Protein AF-0000000069123837 (afdb_homodimer)

Foldseek 3Di:
DDDPPPPPPPPPPPVVPVVVVVVVVCVVLPADALVCQLPDPDPCSLCQQQVDDLQLLLLVCVLLPAHSDPVDDGDDDPWDFPDDDPLLVPDGPRSLVSLLSNCQQVVDDLCVSCVRRVHDSVVSVRSNVRVLVSLLVSLVPFQQQAFQVLLLVPADPLCCVVASQAFKEKDKDKFFADQDDPVLCPPPVCVQANPARIWMKMWIDTLQQATRDIFFIHHPVDFLQVCCVPRCVLVVLLVCCVVNSHHQAGEYEYEPRNPCQVSQVVSRYGYQYQDDDDPDDDPPPVSVVSNVSSVVSNVSNVVSVVQLCSRVCRHPHHYSVCPVCVRSSSVSSSSVSNSSCCVVVVRPRSCVVVSVD/DDDPPPPPVPPVVPVVVVVVVVVVVCVVLPADALVCQLPDPPPCSLCQQQVDDLQLLLLVCVLLPAHSDPVDDGDDDPWDFPDDDPLLVPDGPRSLVSLLSNCQQVVDDLCVSCVRRVHDSVVSVRSNVRVLVSLLVSLVVFQQQAFQVLLLVPADPLCCVVASQAFKEKDKDKFFADQDDPVLCPPPVCVQANPARIWMKMWIATLQQATRDIFFIHHPVDFLQVCCVPRCVLVVLLVCCVVNSHHQAGEYEYEPRNPCQVSQVVSRYGYQYQDDDDPDDDPPPVSVVSNVSSVVSNVSNVVSVVQLCSRVCRHPHHYSVCPVCVRSSSVSSSSVSNSSCCVVPVRPRSCVVVSVD

InterPro domains:
  IPR027805 Transposase, Helix-turn-helix domain [PF13613] (91-139)
  IPR027806 Harbinger transposase-derived nuclease domain [PF13359] (170-337)

Structure (mmCIF, N/CA/C/O backbone):
data_AF-0000000069123837-model_v1
#
loop_
_entity.id
_entity.type
_entity.pdbx_description
1 polymer 'DDE Tnp4 domain-containing protein'
#
loop_
_atom_site.group_PDB
_atom_site.id
_atom_site.type_symbol
_atom_site.label_atom_id
_atom_site.label_alt_id
_atom_site.label_comp_id
_atom_site.label_asym_id
_atom_site.label_entity_id
_atom_site.label_seq_id
_atom_site.pdbx_PDB_ins_code
_atom_site.Cartn_x
_atom_site.Cartn_y
_atom_site.Cartn_z
_atom_site.occupancy
_atom_site.B_iso_or_equiv
_atom_site.auth_seq_id
_atom_site.auth_comp_id
_atom_site.auth_asym_id
_atom_site.auth_atom_id
_atom_site.pdbx_PDB_model_num
ATOM 1 N N . MET A 1 1 ? -80.188 -17.828 -0.214 1 23.55 1 MET A N 1
ATOM 2 C CA . MET A 1 1 ? -79 -18.625 -0.185 1 23.55 1 MET A CA 1
ATOM 3 C C . MET A 1 1 ? -77.75 -17.766 -0.479 1 23.55 1 MET A C 1
ATOM 5 O O . MET A 1 1 ? -77.312 -17.672 -1.628 1 23.55 1 MET A O 1
ATOM 9 N N . LEU A 1 2 ? -77.688 -16.516 0.062 1 27.38 2 LEU A N 1
ATOM 10 C CA . LEU A 1 2 ? -76.688 -15.453 -0.055 1 27.38 2 LEU A CA 1
ATOM 11 C C . LEU A 1 2 ? -75.312 -15.93 0.426 1 27.38 2 LEU A C 1
ATOM 13 O O . LEU A 1 2 ? -75.188 -16.531 1.5 1 27.38 2 LEU A O 1
ATOM 17 N N . PHE A 1 3 ? -74.25 -16.156 -0.523 1 24.88 3 PHE A N 1
ATOM 18 C CA . PHE A 1 3 ? -72.875 -16.609 -0.646 1 24.88 3 PHE A CA 1
ATOM 19 C C . PHE A 1 3 ? -72 -15.812 0.268 1 24.88 3 PHE A C 1
ATOM 21 O O . PHE A 1 3 ? -71.938 -14.586 0.169 1 24.88 3 PHE A O 1
ATOM 28 N N . GLY A 1 4 ? -71.75 -16.188 1.544 1 26.72 4 GLY A N 1
ATOM 29 C CA . GLY A 1 4 ? -70.812 -15.805 2.59 1 26.72 4 GLY A CA 1
ATOM 30 C C . GLY A 1 4 ? -69.375 -15.836 2.137 1 26.72 4 GLY A C 1
ATOM 31 O O . GLY A 1 4 ? -68.75 -16.906 2.104 1 26.72 4 GLY A O 1
ATOM 32 N N . GLN A 1 5 ? -68.875 -15.047 1.113 1 27.7 5 GLN A N 1
ATOM 33 C CA . GLN A 1 5 ? -67.438 -14.977 0.695 1 27.7 5 GLN A CA 1
ATOM 34 C C . GLN A 1 5 ? -66.562 -14.57 1.855 1 27.7 5 GLN A C 1
ATOM 36 O O . GLN A 1 5 ? -66.625 -13.445 2.346 1 27.7 5 GLN A O 1
ATOM 41 N N . THR A 1 6 ? -66.25 -15.469 2.824 1 31.12 6 THR A N 1
ATOM 42 C CA . THR A 1 6 ? -65.25 -15.359 3.904 1 31.12 6 THR A CA 1
ATOM 43 C C . THR A 1 6 ? -63.906 -14.945 3.359 1 31.12 6 THR A C 1
ATOM 45 O O . THR A 1 6 ? -63.406 -15.531 2.393 1 31.12 6 THR A O 1
ATOM 48 N N . LEU A 1 7 ? -63.406 -13.695 3.592 1 30.42 7 LEU A N 1
ATOM 49 C CA . LEU A 1 7 ? -62.125 -13.023 3.361 1 30.42 7 LEU A CA 1
ATOM 50 C C . LEU A 1 7 ? -60.969 -13.852 3.898 1 30.42 7 LEU A C 1
ATOM 52 O O . LEU A 1 7 ? -60.781 -13.953 5.113 1 30.42 7 LEU A O 1
ATOM 56 N N . HIS A 1 8 ? -60.531 -15.031 3.275 1 31.62 8 HIS A N 1
ATOM 57 C CA . HIS A 1 8 ? -59.375 -15.875 3.482 1 31.62 8 HIS A CA 1
ATOM 58 C C . HIS A 1 8 ? -58.094 -15.094 3.285 1 31.62 8 HIS A C 1
ATOM 60 O O . HIS A 1 8 ? -57 -15.656 3.367 1 31.62 8 HIS A O 1
ATOM 66 N N . GLY A 1 9 ? -58.062 -13.758 2.977 1 33.44 9 GLY A N 1
ATOM 67 C CA . GLY A 1 9 ? -56.812 -13.125 2.596 1 33.44 9 GLY A CA 1
ATOM 68 C C . GLY A 1 9 ? -55.875 -12.906 3.77 1 33.44 9 GLY A C 1
ATOM 69 O O . GLY A 1 9 ? -54.812 -12.297 3.619 1 33.44 9 GLY A O 1
ATOM 70 N N . THR A 1 10 ? -56.156 -13.172 5.062 1 36.53 10 THR A N 1
ATOM 71 C CA . THR A 1 10 ? -55.375 -12.695 6.199 1 36.53 10 THR A CA 1
ATOM 72 C C . THR A 1 10 ? -54.156 -13.602 6.438 1 36.53 10 THR A C 1
ATOM 74 O O . THR A 1 10 ? -53.312 -13.312 7.293 1 36.53 10 THR A O 1
ATOM 77 N N . THR A 1 11 ? -54.062 -14.828 5.93 1 37.59 11 THR A N 1
ATOM 78 C CA . THR A 1 11 ? -53.031 -15.742 6.395 1 37.59 11 THR A CA 1
ATOM 79 C C . THR A 1 11 ? -51.688 -15.383 5.781 1 37.59 11 THR A C 1
ATOM 81 O O . THR A 1 11 ? -50.625 -15.766 6.305 1 37.59 11 THR A O 1
ATOM 84 N N . SER A 1 12 ? -51.656 -14.703 4.703 1 37.84 12 SER A N 1
ATOM 85 C CA . SER A 1 12 ? -50.375 -14.57 4.02 1 37.84 12 SER A CA 1
ATOM 86 C C . SER A 1 12 ? -49.469 -13.57 4.727 1 37.84 12 SER A C 1
ATOM 88 O O . SER A 1 12 ? -48.281 -13.484 4.426 1 37.84 12 SER A O 1
ATOM 90 N N . CYS A 1 13 ? -49.938 -12.688 5.617 1 41.69 13 CYS A N 1
ATOM 91 C CA . CYS A 1 13 ? -49.094 -11.617 6.172 1 41.69 13 CYS A CA 1
ATOM 92 C C . CYS A 1 13 ? -48.25 -12.133 7.324 1 41.69 13 CYS A C 1
ATOM 94 O O . CYS A 1 13 ? -47.25 -11.492 7.695 1 41.69 13 CYS A O 1
ATOM 96 N N . PHE A 1 14 ? -48.594 -13.211 7.957 1 46.91 14 PHE A N 1
ATOM 97 C CA . PHE A 1 14 ? -47.906 -13.648 9.164 1 46.91 14 PHE A CA 1
ATOM 98 C C . PHE A 1 14 ? -46.531 -14.219 8.828 1 46.91 14 PHE A C 1
ATOM 100 O O . PHE A 1 14 ? -45.594 -14.039 9.586 1 46.91 14 PHE A O 1
ATOM 107 N N . CYS A 1 15 ? -46.344 -15.008 7.773 1 46.75 15 CYS A N 1
ATOM 108 C CA . CYS A 1 15 ? -45.094 -15.688 7.453 1 46.75 15 CYS A CA 1
ATOM 109 C C . CYS A 1 15 ? -44.062 -14.695 6.977 1 46.75 15 CYS A C 1
ATOM 111 O O . CYS A 1 15 ? -42.875 -15.008 6.957 1 46.75 15 CYS A O 1
ATOM 113 N N . SER A 1 16 ? -44.406 -13.461 6.754 1 57.62 16 SER A N 1
ATOM 114 C CA . SER A 1 16 ? -43.469 -12.586 6.055 1 57.62 16 SER A CA 1
ATOM 115 C C . SER A 1 16 ? -42.625 -11.789 7.035 1 57.62 16 SER A C 1
ATOM 117 O O . SER A 1 16 ? -41.438 -11.523 6.773 1 57.62 16 SER A O 1
ATOM 119 N N . VAL A 1 17 ? -43.062 -11.656 8.219 1 59.84 17 VAL A N 1
ATOM 120 C CA . VAL A 1 17 ? -42.312 -10.781 9.125 1 59.84 17 VAL A CA 1
ATOM 121 C C . VAL A 1 17 ? -41.125 -11.547 9.703 1 59.84 17 VAL A C 1
ATOM 123 O O . VAL A 1 17 ? -40 -11.031 9.719 1 59.84 17 VAL A O 1
ATOM 126 N N . PRO A 1 18 ? -41.312 -12.766 10.188 1 57.97 18 PRO A N 1
ATOM 127 C CA . PRO A 1 18 ? -40.094 -13.461 10.633 1 57.97 18 PRO A CA 1
ATOM 128 C C . PRO A 1 18 ? -39.062 -13.648 9.523 1 57.97 18 PRO A C 1
ATOM 130 O O . PRO A 1 18 ? -37.875 -13.547 9.758 1 57.97 18 PRO A O 1
ATOM 133 N N . TRP A 1 19 ? -39.5 -13.906 8.398 1 57.41 19 TRP A N 1
ATOM 134 C CA . TRP A 1 19 ? -38.594 -14.039 7.266 1 57.41 19 TRP A CA 1
ATOM 135 C C . TRP A 1 19 ? -37.938 -12.703 6.945 1 57.41 19 TRP A C 1
ATOM 137 O O . TRP A 1 19 ? -36.719 -12.648 6.727 1 57.41 19 TRP A O 1
ATOM 147 N N . LEU A 1 20 ? -38.688 -11.664 6.973 1 59.97 20 LEU A N 1
ATOM 148 C CA . LEU A 1 20 ? -38.094 -10.359 6.723 1 59.97 20 LEU A CA 1
ATOM 149 C C . LEU A 1 20 ? -37.156 -9.953 7.863 1 59.97 20 LEU A C 1
ATOM 151 O O . LEU A 1 20 ? -36.125 -9.359 7.629 1 59.97 20 LEU A O 1
ATOM 155 N N . LYS A 1 21 ? -37.438 -10.211 9.031 1 59.38 21 LYS A N 1
ATOM 156 C CA . LYS A 1 21 ? -36.531 -9.953 10.156 1 59.38 21 LYS A CA 1
ATOM 157 C C . LYS A 1 21 ? -35.281 -10.828 10.078 1 59.38 21 LYS A C 1
ATOM 159 O O . LYS A 1 21 ? -34.188 -10.367 10.367 1 59.38 21 LYS A O 1
ATOM 164 N N . ALA A 1 22 ? -35.531 -12.07 9.734 1 56.47 22 ALA A N 1
ATOM 165 C CA . ALA A 1 22 ? -34.375 -12.922 9.461 1 56.47 22 ALA A CA 1
ATOM 166 C C . ALA A 1 22 ? -33.562 -12.383 8.297 1 56.47 22 ALA A C 1
ATOM 168 O O . ALA A 1 22 ? -32.312 -12.398 8.344 1 56.47 22 ALA A O 1
ATOM 169 N N . GLN A 1 23 ? -34.219 -11.891 7.32 1 56.59 23 GLN A N 1
ATOM 170 C CA . GLN A 1 23 ? -33.5 -11.273 6.203 1 56.59 23 GLN A CA 1
ATOM 171 C C . GLN A 1 23 ? -32.781 -10.008 6.645 1 56.59 23 GLN A C 1
ATOM 173 O O . GLN A 1 23 ? -31.641 -9.75 6.215 1 56.59 23 GLN A O 1
ATOM 178 N N . ILE A 1 24 ? -33.438 -9.211 7.438 1 55.91 24 ILE A N 1
ATOM 179 C CA . ILE A 1 24 ? -32.812 -8.008 7.984 1 55.91 24 ILE A CA 1
ATOM 180 C C . ILE A 1 24 ? -31.641 -8.398 8.875 1 55.91 24 ILE A C 1
ATOM 182 O O . ILE A 1 24 ? -30.578 -7.777 8.805 1 55.91 24 ILE A O 1
ATOM 186 N N . SER A 1 25 ? -31.812 -9.312 9.703 1 54.69 25 SER A N 1
ATOM 187 C CA . SER A 1 25 ? -30.719 -9.789 10.539 1 54.69 25 SER A CA 1
ATOM 188 C C . SER A 1 25 ? -29.578 -10.336 9.688 1 54.69 25 SER A C 1
ATOM 190 O O . SER A 1 25 ? -28.406 -10.117 10 1 54.69 25 SER A O 1
ATOM 192 N N . THR A 1 26 ? -29.984 -11.023 8.664 1 53.12 26 THR A N 1
ATOM 193 C CA . THR A 1 26 ? -29.016 -11.539 7.707 1 53.12 26 THR A CA 1
ATOM 194 C C . THR A 1 26 ? -28.344 -10.398 6.945 1 53.12 26 THR A C 1
ATOM 196 O O . THR A 1 26 ? -27.125 -10.438 6.711 1 53.12 26 THR A O 1
ATOM 199 N N . LEU A 1 27 ? -29.234 -9.516 6.559 1 54.12 27 LEU A N 1
ATOM 200 C CA . LEU A 1 27 ? -28.719 -8.398 5.781 1 54.12 27 LEU A CA 1
ATOM 201 C C . LEU A 1 27 ? -27.859 -7.484 6.656 1 54.12 27 LEU A C 1
ATOM 203 O O . LEU A 1 27 ? -26.906 -6.859 6.172 1 54.12 27 LEU A O 1
ATOM 207 N N . LYS A 1 28 ? -28.328 -7.258 7.855 1 53.28 28 LYS A N 1
ATOM 208 C CA . LYS A 1 28 ? -27.547 -6.469 8.797 1 53.28 28 LYS A CA 1
ATOM 209 C C . LYS A 1 28 ? -26.156 -7.066 8.984 1 53.28 28 LYS A C 1
ATOM 211 O O . LYS A 1 28 ? -25.188 -6.34 9.234 1 53.28 28 LYS A O 1
ATOM 216 N N . LYS A 1 29 ? -26.172 -8.43 8.906 1 55.31 29 LYS A N 1
ATOM 217 C CA . LYS A 1 29 ? -24.922 -9.172 9.086 1 55.31 29 LYS A CA 1
ATOM 218 C C . LYS A 1 29 ? -24.266 -9.484 7.738 1 55.31 29 LYS A C 1
ATOM 220 O O . LYS A 1 29 ? -23.609 -10.516 7.582 1 55.31 29 LYS A O 1
ATOM 225 N N . LYS A 1 30 ? -24.484 -8.711 6.746 1 61.75 30 LYS A N 1
ATOM 226 C CA . LYS A 1 30 ? -24.078 -9.07 5.391 1 61.75 30 LYS A CA 1
ATOM 227 C C . LYS A 1 30 ? -22.547 -9.086 5.262 1 61.75 30 LYS A C 1
ATOM 229 O O . LYS A 1 30 ? -21.891 -8.094 5.547 1 61.75 30 LYS A O 1
ATOM 234 N N . THR A 1 31 ? -22.094 -10.273 5.258 1 81.88 31 THR A N 1
ATOM 235 C CA . THR A 1 31 ? -20.688 -10.602 5.051 1 81.88 31 THR A CA 1
ATOM 236 C C . THR A 1 31 ? -20.344 -10.617 3.561 1 81.88 31 THR A C 1
ATOM 238 O O . THR A 1 31 ? -21.234 -10.797 2.721 1 81.88 31 THR A O 1
ATOM 241 N N . LEU A 1 32 ? -19.266 -10.227 3.26 1 91.62 32 LEU A N 1
ATOM 242 C CA . LEU A 1 32 ? -18.797 -10.18 1.881 1 91.62 32 LEU A CA 1
ATOM 243 C C . LEU A 1 32 ? -18.734 -11.578 1.278 1 91.62 32 LEU A C 1
ATOM 245 O O . LEU A 1 32 ? -18.266 -12.523 1.926 1 91.62 32 LEU A O 1
ATOM 249 N N . THR A 1 33 ? -19.344 -11.805 0.129 1 93.19 33 THR A N 1
ATOM 250 C CA . THR A 1 33 ? -19.344 -13.07 -0.602 1 93.19 33 THR A CA 1
ATOM 251 C C . THR A 1 33 ? -18.906 -12.852 -2.047 1 93.19 33 THR A C 1
ATOM 253 O O . THR A 1 33 ? -18.938 -11.734 -2.551 1 93.19 33 THR A O 1
ATOM 256 N N . PRO A 1 34 ? -18.391 -13.945 -2.674 1 95.25 34 PRO A N 1
ATOM 257 C CA . PRO A 1 34 ? -18.031 -13.812 -4.09 1 95.25 34 PRO A CA 1
ATOM 258 C C . PRO A 1 34 ? -19.219 -13.359 -4.949 1 95.25 34 PRO A C 1
ATOM 260 O O . PRO A 1 34 ? -19.031 -12.586 -5.895 1 95.25 34 PRO A O 1
ATOM 263 N N . GLU A 1 35 ? -20.391 -13.789 -4.629 1 92.06 35 GLU A N 1
ATOM 264 C CA . GLU A 1 35 ? -21.594 -13.453 -5.387 1 92.06 35 GLU A CA 1
ATOM 265 C C . GLU A 1 35 ? -21.922 -11.969 -5.27 1 92.06 35 GLU A C 1
ATOM 267 O O . GLU A 1 35 ? -22.359 -11.344 -6.238 1 92.06 35 GLU A O 1
ATOM 272 N N . LEU A 1 36 ? -21.719 -11.445 -4.074 1 91.12 36 LEU A N 1
ATOM 273 C CA . LEU A 1 36 ? -21.938 -10.023 -3.863 1 91.12 36 LEU A CA 1
ATOM 274 C C . LEU A 1 36 ? -21 -9.188 -4.723 1 91.12 36 LEU A C 1
ATOM 276 O O . LEU A 1 36 ? -21.422 -8.188 -5.309 1 91.12 36 LEU A O 1
ATOM 280 N N . LEU A 1 37 ? -19.703 -9.547 -4.797 1 93.62 37 LEU A N 1
ATOM 281 C CA . LEU A 1 37 ? -18.734 -8.836 -5.609 1 93.62 37 LEU A CA 1
ATOM 282 C C . LEU A 1 37 ? -19.062 -8.969 -7.094 1 93.62 37 LEU A C 1
ATOM 284 O O . LEU A 1 37 ? -18.906 -8.016 -7.855 1 93.62 37 LEU A O 1
ATOM 288 N N . GLU A 1 38 ? -19.484 -10.188 -7.438 1 92.25 38 GLU A N 1
ATOM 289 C CA . GLU A 1 38 ? -19.797 -10.453 -8.836 1 92.25 38 GLU A CA 1
ATOM 290 C C . GLU A 1 38 ? -21.016 -9.648 -9.289 1 92.25 38 GLU A C 1
ATOM 292 O O . GLU A 1 38 ? -21.062 -9.172 -10.422 1 92.25 38 GLU A O 1
ATOM 297 N N . SER A 1 39 ? -21.984 -9.391 -8.43 1 89.56 39 SER A N 1
ATOM 298 C CA . SER A 1 39 ? -23.219 -8.703 -8.773 1 89.56 39 SER A CA 1
ATOM 299 C C . SER A 1 39 ? -23.078 -7.195 -8.562 1 89.56 39 SER A C 1
ATOM 301 O O . SER A 1 39 ? -24.062 -6.453 -8.711 1 89.56 39 SER A O 1
ATOM 303 N N . SER A 1 40 ? -21.906 -6.816 -8.195 1 87.44 40 SER A N 1
ATOM 304 C CA . SER A 1 40 ? -21.672 -5.402 -7.941 1 87.44 40 SER A CA 1
ATOM 305 C C . SER A 1 40 ? -21.859 -4.57 -9.203 1 87.44 40 SER A C 1
ATOM 307 O O . SER A 1 40 ? -21.656 -5.066 -10.32 1 87.44 40 SER A O 1
ATOM 309 N N . GLU A 1 41 ? -22.25 -3.277 -9.016 1 86.38 41 GLU A N 1
ATOM 310 C CA . GLU A 1 41 ? -22.375 -2.355 -10.141 1 86.38 41 GLU A CA 1
ATOM 311 C C . GLU A 1 41 ? -21.016 -1.896 -10.641 1 86.38 41 GLU A C 1
ATOM 313 O O . GLU A 1 41 ? -20.891 -1.365 -11.742 1 86.38 41 GLU A O 1
ATOM 318 N N . ILE A 1 42 ? -20.047 -2.066 -9.812 1 90.81 42 ILE A N 1
ATOM 319 C CA . ILE A 1 42 ? -18.672 -1.751 -10.227 1 90.81 42 ILE A CA 1
ATOM 320 C C . ILE A 1 42 ? -18.141 -2.867 -11.109 1 90.81 42 ILE A C 1
ATOM 322 O O . ILE A 1 42 ? -18.062 -4.023 -10.688 1 90.81 42 ILE A O 1
ATOM 326 N N . PRO A 1 43 ? -17.719 -2.461 -12.297 1 91 43 PRO A N 1
ATOM 327 C CA . PRO A 1 43 ? -17.281 -3.488 -13.25 1 91 43 PRO A CA 1
ATOM 328 C C . PRO A 1 43 ? -16.078 -4.277 -12.75 1 91 43 PRO A C 1
ATOM 330 O O . PRO A 1 43 ? -15.125 -3.691 -12.234 1 91 43 PRO A O 1
ATOM 333 N N . LYS A 1 44 ? -16.125 -5.652 -12.891 1 94.06 44 LYS A N 1
ATOM 334 C CA . LYS A 1 44 ? -15.016 -6.574 -12.641 1 94.06 44 LYS A CA 1
ATOM 335 C C . LYS A 1 44 ? -14.508 -6.441 -11.203 1 94.06 44 LYS A C 1
ATOM 337 O O . LYS A 1 44 ? -13.305 -6.477 -10.961 1 94.06 44 LYS A O 1
ATOM 342 N N . MET A 1 45 ? -15.43 -6.246 -10.305 1 94.81 45 MET A N 1
ATOM 343 C CA . MET A 1 45 ? -15.062 -6.039 -8.906 1 94.81 45 MET A CA 1
ATOM 344 C C . MET A 1 45 ? -14.43 -7.297 -8.32 1 94.81 45 MET A C 1
ATOM 346 O O . MET A 1 45 ? -13.461 -7.215 -7.566 1 94.81 45 MET A O 1
ATOM 350 N N . LEU A 1 46 ? -15.016 -8.461 -8.672 1 95.75 46 LEU A N 1
ATOM 351 C CA . LEU A 1 46 ? -14.438 -9.703 -8.172 1 95.75 46 LEU A CA 1
ATOM 352 C C . LEU A 1 46 ? -13.031 -9.906 -8.719 1 95.75 46 LEU A C 1
ATOM 354 O O . LEU A 1 46 ? -12.125 -10.289 -7.973 1 95.75 46 LEU A O 1
ATOM 358 N N . GLU A 1 47 ? -12.867 -9.648 -9.961 1 95.25 47 GLU A N 1
ATOM 359 C CA . GLU A 1 47 ? -11.555 -9.789 -10.586 1 95.25 47 GLU A CA 1
ATOM 360 C C . GLU A 1 47 ? -10.547 -8.805 -10 1 95.25 47 GLU A C 1
ATOM 362 O O . GLU A 1 47 ? -9.383 -9.148 -9.789 1 95.25 47 GLU A O 1
ATOM 367 N N . TYR A 1 48 ? -11.039 -7.684 -9.781 1 94.5 48 TYR A N 1
ATOM 368 C CA . TYR A 1 48 ? -10.188 -6.684 -9.141 1 94.5 48 TYR A CA 1
ATOM 369 C C . TYR A 1 48 ? -9.734 -7.156 -7.766 1 94.5 48 TYR A C 1
ATOM 371 O O . TYR A 1 48 ? -8.562 -7.004 -7.402 1 94.5 48 TYR A O 1
ATOM 379 N N . SER A 1 49 ? -10.609 -7.727 -7.031 1 96.19 49 SER A N 1
ATOM 380 C CA . SER A 1 49 ? -10.375 -8.062 -5.629 1 96.19 49 SER A CA 1
ATOM 381 C C . SER A 1 49 ? -9.523 -9.32 -5.496 1 96.19 49 SER A C 1
ATOM 383 O O . SER A 1 49 ? -8.812 -9.5 -4.504 1 96.19 49 SER A O 1
ATOM 385 N N . THR A 1 50 ? -9.594 -10.203 -6.484 1 96.31 50 THR A N 1
ATOM 386 C CA . THR A 1 50 ? -8.992 -11.516 -6.301 1 96.31 50 THR A CA 1
ATOM 387 C C . THR A 1 50 ? -8.016 -11.82 -7.434 1 96.31 50 THR A C 1
ATOM 389 O O . THR A 1 50 ? -7.172 -12.719 -7.309 1 96.31 50 THR A O 1
ATOM 392 N N . GLY A 1 51 ? -8.195 -11.211 -8.539 1 93.69 51 GLY A N 1
ATOM 393 C CA . GLY A 1 51 ? -7.449 -11.555 -9.734 1 93.69 51 GLY A CA 1
ATOM 394 C C . GLY A 1 51 ? -8.156 -12.586 -10.602 1 93.69 51 GLY A C 1
ATOM 395 O O . GLY A 1 51 ? -7.715 -12.875 -11.719 1 93.69 51 GLY A O 1
ATOM 396 N N . PHE A 1 52 ? -9.297 -13.094 -10.141 1 94.69 52 PHE A N 1
ATOM 397 C CA . PHE A 1 52 ? -10.008 -14.148 -10.844 1 94.69 52 PHE A CA 1
ATOM 398 C C . PHE A 1 52 ? -11.398 -13.688 -11.258 1 94.69 52 PHE A C 1
ATOM 400 O O . PHE A 1 52 ? -12.07 -12.977 -10.508 1 94.69 52 PHE A O 1
ATOM 407 N N . THR A 1 53 ? -11.773 -14.094 -12.445 1 93.44 53 THR A N 1
ATOM 408 C CA . THR A 1 53 ? -13.18 -13.953 -12.797 1 93.44 53 THR A CA 1
ATOM 409 C C . THR A 1 53 ? -14.055 -14.883 -11.969 1 93.44 53 THR A C 1
ATOM 411 O O . THR A 1 53 ? -13.539 -15.766 -11.266 1 93.44 53 THR A O 1
ATOM 414 N N . TYR A 1 54 ? -15.344 -14.664 -12.047 1 94.38 54 TYR A N 1
ATOM 415 C CA . TYR A 1 54 ? -16.266 -15.484 -11.266 1 94.38 54 TYR A CA 1
ATOM 416 C C . TYR A 1 54 ? -16.156 -16.953 -11.664 1 94.38 54 TYR A C 1
ATOM 418 O O . TYR A 1 54 ? -16.094 -17.828 -10.797 1 94.38 54 TYR A O 1
ATOM 426 N N . ASP A 1 55 ? -16.078 -17.172 -12.938 1 91 55 ASP A N 1
ATOM 427 C CA . ASP A 1 55 ? -15.961 -18.531 -13.438 1 91 55 ASP A CA 1
ATOM 428 C C . ASP A 1 55 ? -14.656 -19.172 -12.969 1 91 55 ASP A C 1
ATOM 430 O O . ASP A 1 55 ? -14.641 -20.328 -12.531 1 91 55 ASP A O 1
ATOM 434 N N . ARG A 1 56 ? -13.625 -18.469 -13.023 1 91.06 56 ARG A N 1
ATOM 435 C CA . ARG A 1 56 ? -12.328 -18.984 -12.602 1 91.06 56 ARG A CA 1
ATOM 436 C C . ARG A 1 56 ? -12.289 -19.188 -11.094 1 91.06 56 ARG A C 1
ATOM 438 O O . ARG A 1 56 ? -11.617 -20.109 -10.609 1 91.06 56 ARG A O 1
ATOM 445 N N . PHE A 1 57 ? -12.938 -18.359 -10.43 1 95.69 57 PHE A N 1
ATOM 446 C CA . PHE A 1 57 ? -13.07 -18.547 -8.984 1 95.69 57 PHE A CA 1
ATOM 447 C C . PHE A 1 57 ? -13.75 -19.859 -8.664 1 95.69 57 PHE A C 1
ATOM 449 O O . PHE A 1 57 ? -13.312 -20.594 -7.781 1 95.69 57 PHE A O 1
ATOM 456 N N . ASN A 1 58 ? -14.75 -20.125 -9.359 1 93.62 58 ASN A N 1
ATOM 457 C CA . ASN A 1 58 ? -15.477 -21.375 -9.148 1 93.62 58 ASN A CA 1
ATOM 458 C C . ASN A 1 58 ? -14.617 -22.578 -9.5 1 93.62 58 ASN A C 1
ATOM 460 O O . ASN A 1 58 ? -14.695 -23.625 -8.844 1 93.62 58 ASN A O 1
ATOM 464 N N . GLN A 1 59 ? -13.828 -22.438 -10.492 1 90.5 59 GLN A N 1
ATOM 465 C CA . GLN A 1 59 ? -12.898 -23.5 -10.852 1 90.5 59 GLN A CA 1
ATOM 466 C C . GLN A 1 59 ? -11.867 -23.703 -9.742 1 90.5 59 GLN A C 1
ATOM 468 O O . GLN A 1 59 ? -11.492 -24.844 -9.445 1 90.5 59 GLN A O 1
ATOM 473 N N . LEU A 1 60 ? -11.453 -22.641 -9.211 1 93.19 60 LEU A N 1
ATOM 474 C CA . LEU A 1 60 ? -10.5 -22.719 -8.109 1 93.19 60 LEU A CA 1
ATOM 475 C C . LEU A 1 60 ? -11.117 -23.438 -6.918 1 93.19 60 LEU A C 1
ATOM 477 O O . LEU A 1 60 ? -10.438 -24.234 -6.25 1 93.19 60 LEU A O 1
ATOM 481 N N . CYS A 1 61 ? -12.375 -23.172 -6.656 1 94.12 61 CYS A N 1
ATOM 482 C CA . CYS A 1 61 ? -13.078 -23.891 -5.594 1 94.12 61 CYS A CA 1
ATOM 483 C C . CYS A 1 61 ? -13.039 -25.391 -5.82 1 94.12 61 CYS A C 1
ATOM 485 O O . CYS A 1 61 ? -12.805 -26.156 -4.887 1 94.12 61 CYS A O 1
ATOM 487 N N . THR A 1 62 ? -13.164 -25.75 -7.023 1 91.19 62 THR A N 1
ATOM 488 C CA . THR A 1 62 ? -13.133 -27.172 -7.367 1 91.19 62 THR A CA 1
ATOM 489 C C . THR A 1 62 ? -11.742 -27.75 -7.113 1 91.19 62 THR A C 1
ATOM 491 O O . THR A 1 62 ? -11.617 -28.844 -6.562 1 91.19 62 THR A O 1
ATOM 494 N N . ILE A 1 63 ? -10.789 -27 -7.453 1 88.62 63 ILE A N 1
ATOM 495 C CA . ILE A 1 63 ? -9.414 -27.438 -7.27 1 88.62 63 ILE A CA 1
ATOM 496 C C . ILE A 1 63 ? -9.133 -27.672 -5.781 1 88.62 63 ILE A C 1
ATOM 498 O O . ILE A 1 63 ? -8.453 -28.625 -5.41 1 88.62 63 ILE A O 1
ATOM 502 N N . PHE A 1 64 ? -9.703 -26.844 -4.996 1 93.25 64 PHE A N 1
ATOM 503 C CA . PHE A 1 64 ? -9.43 -26.922 -3.566 1 93.25 64 PHE A CA 1
ATOM 504 C C . PHE A 1 64 ? -10.43 -27.828 -2.871 1 93.25 64 PHE A C 1
ATOM 506 O O . PHE A 1 64 ? -10.414 -27.953 -1.645 1 93.25 64 PHE A O 1
ATOM 513 N N . GLY A 1 65 ? -11.281 -28.438 -3.59 1 91.56 65 GLY A N 1
ATOM 514 C CA . GLY A 1 65 ? -12.211 -29.406 -3.035 1 91.56 65 GLY A CA 1
ATOM 515 C C . GLY A 1 65 ? -13.305 -28.781 -2.189 1 91.56 65 GLY A C 1
ATOM 516 O O . GLY A 1 65 ? -13.711 -29.344 -1.173 1 91.56 65 GLY A O 1
ATOM 517 N N . ILE A 1 66 ? -13.703 -27.594 -2.471 1 94.06 66 ILE A N 1
ATOM 518 C CA . ILE A 1 66 ? -14.789 -26.906 -1.774 1 94.06 66 ILE A CA 1
ATOM 519 C C . ILE A 1 66 ? -15.93 -26.625 -2.75 1 94.06 66 ILE A C 1
ATOM 521 O O . ILE A 1 66 ? -15.766 -26.766 -3.965 1 94.06 66 ILE A O 1
ATOM 525 N N . PRO A 1 67 ? -17.062 -26.219 -2.277 1 92.62 67 PRO A N 1
ATOM 526 C CA . PRO A 1 67 ? -18.203 -26 -3.166 1 92.62 67 PRO A CA 1
ATOM 527 C C . PRO A 1 67 ? -17.953 -24.922 -4.219 1 92.62 67 PRO A C 1
ATOM 529 O O . PRO A 1 67 ? -17.453 -23.844 -3.891 1 92.62 67 PRO A O 1
ATOM 532 N N . ASN A 1 68 ? -18.281 -25.234 -5.488 1 92.19 68 ASN A N 1
ATOM 533 C CA . ASN A 1 68 ? -18.062 -24.297 -6.582 1 92.19 68 ASN A CA 1
ATOM 534 C C . ASN A 1 68 ? -19.312 -23.5 -6.898 1 92.19 68 ASN A C 1
ATOM 536 O O . ASN A 1 68 ? -19.359 -22.781 -7.898 1 92.19 68 ASN A O 1
ATOM 540 N N . ASP A 1 69 ? -20.297 -23.703 -6.062 1 89.25 69 ASP A N 1
ATOM 541 C CA . ASP A 1 69 ? -21.531 -22.953 -6.16 1 89.25 69 ASP A CA 1
ATOM 542 C C . ASP A 1 69 ? -22.047 -22.547 -4.777 1 89.25 69 ASP A C 1
ATOM 544 O O . ASP A 1 69 ? -21.859 -23.281 -3.805 1 89.25 69 ASP A O 1
ATOM 548 N N . PRO A 1 70 ? -22.719 -21.375 -4.695 1 85.69 70 PRO A N 1
ATOM 549 C CA . PRO A 1 70 ? -23.125 -20.875 -3.383 1 85.69 70 PRO A CA 1
ATOM 550 C C . PRO A 1 70 ? -24.25 -21.703 -2.766 1 85.69 70 PRO A C 1
ATOM 552 O O . PRO A 1 70 ? -24.469 -21.641 -1.554 1 85.69 70 PRO A O 1
ATOM 555 N N . HIS A 1 71 ? -24.875 -22.469 -3.494 1 84.62 71 HIS A N 1
ATOM 556 C CA . HIS A 1 71 ? -26.047 -23.188 -3.006 1 84.62 71 HIS A CA 1
ATOM 557 C C . HIS A 1 71 ? -25.672 -24.609 -2.576 1 84.62 71 HIS A C 1
ATOM 559 O O . HIS A 1 71 ? -26.5 -25.312 -1.974 1 84.62 71 HIS A O 1
ATOM 565 N N . THR A 1 72 ? -24.453 -24.984 -2.879 1 84.94 72 THR A N 1
ATOM 566 C CA . THR A 1 72 ? -24 -26.312 -2.492 1 84.94 72 THR A CA 1
ATOM 567 C C . THR A 1 72 ? -23.578 -26.328 -1.029 1 84.94 72 THR A C 1
ATOM 569 O O . THR A 1 72 ? -22.828 -25.453 -0.584 1 84.94 72 THR A O 1
ATOM 572 N N . THR A 1 73 ? -24.141 -27.312 -0.322 1 78.19 73 THR A N 1
ATOM 573 C CA . THR A 1 73 ? -23.812 -27.438 1.093 1 78.19 73 THR A CA 1
ATOM 574 C C . THR A 1 73 ? -22.391 -28 1.27 1 78.19 73 THR A C 1
ATOM 576 O O . THR A 1 73 ? -22 -28.922 0.562 1 78.19 73 THR A O 1
ATOM 579 N N . GLN A 1 74 ? -21.766 -27.344 2.182 1 79.75 74 GLN A N 1
ATOM 580 C CA . GLN A 1 74 ? -20.422 -27.797 2.504 1 79.75 74 GLN A CA 1
ATOM 581 C C . GLN A 1 74 ? -20.438 -29.078 3.332 1 79.75 74 GLN A C 1
ATOM 583 O O . GLN A 1 74 ? -21.031 -29.109 4.414 1 79.75 74 GLN A O 1
ATOM 588 N N . ILE A 1 75 ? -19.922 -30.141 2.799 1 74.75 75 ILE A N 1
ATOM 589 C CA . ILE A 1 75 ? -19.969 -31.438 3.494 1 74.75 75 ILE A CA 1
ATOM 590 C C . ILE A 1 75 ? -18.641 -31.688 4.18 1 74.75 75 ILE A C 1
ATOM 592 O O . ILE A 1 75 ? -18.594 -32.188 5.309 1 74.75 75 ILE A O 1
ATOM 596 N N . ASN A 1 76 ? -17.562 -31.406 3.582 1 81.31 76 ASN A N 1
ATOM 597 C CA . ASN A 1 76 ? -16.234 -31.688 4.098 1 81.31 76 ASN A CA 1
ATOM 598 C C . ASN A 1 76 ? -15.383 -30.422 4.199 1 81.31 76 ASN A C 1
ATOM 600 O O . ASN A 1 76 ? -15.484 -29.547 3.344 1 81.31 76 ASN A O 1
ATOM 604 N N . VAL A 1 77 ? -14.656 -30.328 5.375 1 84.69 77 VAL A N 1
ATOM 605 C CA . VAL A 1 77 ? -13.711 -29.234 5.555 1 84.69 77 VAL A CA 1
ATOM 606 C C . VAL A 1 77 ? -12.281 -29.766 5.449 1 84.69 77 VAL A C 1
ATOM 608 O O . VAL A 1 77 ? -11.773 -30.391 6.383 1 84.69 77 VAL A O 1
ATOM 611 N N . PRO A 1 78 ? -11.664 -29.484 4.391 1 87.25 78 PRO A N 1
ATOM 612 C CA . PRO A 1 78 ? -10.32 -30.047 4.176 1 87.25 78 PRO A CA 1
ATOM 613 C C . PRO A 1 78 ? -9.242 -29.297 4.949 1 87.25 78 PRO A C 1
ATOM 615 O O . PRO A 1 78 ? -8.117 -29.781 5.074 1 87.25 78 PRO A O 1
ATOM 618 N N . LEU A 1 79 ? -9.578 -28.188 5.504 1 89.56 79 LEU A N 1
ATOM 619 C CA . LEU A 1 79 ? -8.586 -27.359 6.172 1 89.56 79 LEU A CA 1
ATOM 620 C C . LEU A 1 79 ? -8.422 -27.766 7.633 1 89.56 79 LEU A C 1
ATOM 622 O O . LEU A 1 79 ? -9.367 -28.266 8.25 1 89.56 79 LEU A O 1
ATOM 626 N N . ASN A 1 80 ? -7.18 -27.641 8.062 1 84.81 80 ASN A N 1
ATOM 627 C CA . ASN A 1 80 ? -6.867 -27.766 9.484 1 84.81 80 ASN A CA 1
ATOM 628 C C . ASN A 1 80 ? -6.586 -26.406 10.117 1 84.81 80 ASN A C 1
ATOM 630 O O . ASN A 1 80 ? -5.625 -25.734 9.75 1 84.81 80 ASN A O 1
ATOM 634 N N . TYR A 1 81 ? -7.504 -26.062 11.039 1 86.56 81 TYR A N 1
ATOM 635 C CA . TYR A 1 81 ? -7.344 -24.766 11.688 1 86.56 81 TYR A CA 1
ATOM 636 C C . TYR A 1 81 ? -6.633 -24.906 13.023 1 86.56 81 TYR A C 1
ATOM 638 O O . TYR A 1 81 ? -6.867 -25.875 13.766 1 86.56 81 TYR A O 1
ATOM 646 N N . LYS A 1 82 ? -5.707 -24.031 13.32 1 79.06 82 LYS A N 1
ATOM 647 C CA . LYS A 1 82 ? -5.016 -24.031 14.602 1 79.06 82 LYS A CA 1
ATOM 648 C C . LYS A 1 82 ? -5.988 -23.797 15.75 1 79.06 82 LYS A C 1
ATOM 650 O O . LYS A 1 82 ? -5.832 -24.359 16.844 1 79.06 82 LYS A O 1
ATOM 655 N N . ARG A 1 83 ? -6.895 -22.891 15.5 1 77.31 83 ARG A N 1
ATOM 656 C CA . ARG A 1 83 ? -7.914 -22.562 16.484 1 77.31 83 ARG A CA 1
ATOM 657 C C . ARG A 1 83 ? -9.312 -22.797 15.922 1 77.31 83 ARG A C 1
ATOM 659 O O . ARG A 1 83 ? -9.617 -22.359 14.812 1 77.31 83 ARG A O 1
ATOM 666 N N . ASN A 1 84 ? -9.938 -23.656 16.688 1 70.5 84 ASN A N 1
ATOM 667 C CA . ASN A 1 84 ? -11.312 -23.891 16.25 1 70.5 84 ASN A CA 1
ATOM 668 C C . ASN A 1 84 ? -12.289 -22.953 16.953 1 70.5 84 ASN A C 1
ATOM 670 O O . ASN A 1 84 ? -12.586 -23.125 18.141 1 70.5 84 ASN A O 1
ATOM 674 N N . ASP A 1 85 ? -12.453 -21.828 16.328 1 77.75 85 ASP A N 1
ATOM 675 C CA . ASP A 1 85 ? -13.445 -20.875 16.844 1 77.75 85 ASP A CA 1
ATOM 676 C C . ASP A 1 85 ? -14.734 -20.938 16.031 1 77.75 85 ASP A C 1
ATOM 678 O O . ASP A 1 85 ? -14.742 -21.438 14.898 1 77.75 85 ASP A O 1
ATOM 682 N N . TRP A 1 86 ? -15.766 -20.625 16.688 1 83.19 86 TRP A N 1
ATOM 683 C CA . TRP A 1 86 ? -17.094 -20.719 16.094 1 83.19 86 TRP A CA 1
ATOM 684 C C . TRP A 1 86 ? -17.203 -19.875 14.836 1 83.19 86 TRP A C 1
ATOM 686 O O . TRP A 1 86 ? -17.938 -20.219 13.906 1 83.19 86 TRP A O 1
ATOM 696 N N . GLN A 1 87 ? -16.469 -18.828 14.734 1 86.75 87 GLN A N 1
ATOM 697 C CA . GLN A 1 87 ? -16.516 -17.969 13.547 1 86.75 87 GLN A CA 1
ATOM 698 C C . GLN A 1 87 ? -15.938 -18.688 12.336 1 86.75 87 GLN A C 1
ATOM 700 O O . GLN A 1 87 ? -16.438 -18.516 11.219 1 86.75 87 GLN A O 1
ATOM 705 N N . VAL A 1 88 ? -14.891 -19.453 12.594 1 87.25 88 VAL A N 1
ATOM 706 C CA . VAL A 1 88 ? -14.273 -20.219 11.508 1 87.25 88 VAL A CA 1
ATOM 707 C C . VAL A 1 88 ? -15.266 -21.25 10.969 1 87.25 88 VAL A C 1
ATOM 709 O O . VAL A 1 88 ? -15.414 -21.406 9.758 1 87.25 88 VAL A O 1
ATOM 712 N N . ALA A 1 89 ? -15.938 -21.844 11.867 1 84.12 89 ALA A N 1
ATOM 713 C CA . ALA A 1 89 ? -16.891 -22.891 11.5 1 84.12 89 ALA A CA 1
ATOM 714 C C . ALA A 1 89 ? -18.094 -22.312 10.773 1 84.12 89 ALA A C 1
ATOM 716 O O . ALA A 1 89 ? -18.672 -22.969 9.898 1 84.12 89 ALA A O 1
ATOM 717 N N . GLU A 1 90 ? -18.453 -21.125 11.062 1 86.5 90 GLU A N 1
ATOM 718 C CA . GLU A 1 90 ? -19.656 -20.516 10.523 1 86.5 90 GLU A CA 1
ATOM 719 C C . GLU A 1 90 ? -19.391 -19.875 9.164 1 86.5 90 GLU A C 1
ATOM 721 O O . GLU A 1 90 ? -20.297 -19.734 8.352 1 86.5 90 GLU A O 1
ATOM 726 N N . MET A 1 91 ? -18.234 -19.531 8.898 1 90 91 MET A N 1
ATOM 727 C CA . MET A 1 91 ? -17.906 -18.875 7.641 1 90 91 MET A CA 1
ATOM 728 C C . MET A 1 91 ? -17.797 -19.875 6.5 1 90 91 MET A C 1
ATOM 730 O O . MET A 1 91 ? -16.984 -20.812 6.559 1 90 91 MET A O 1
ATOM 734 N N . PRO A 1 92 ? -18.609 -19.719 5.496 1 91.38 92 PRO A N 1
ATOM 735 C CA . PRO A 1 92 ? -18.516 -20.641 4.363 1 91.38 92 PRO A CA 1
ATOM 736 C C . PRO A 1 92 ? -17.125 -20.688 3.752 1 91.38 92 PRO A C 1
ATOM 738 O O . PRO A 1 92 ? -16.438 -19.656 3.682 1 91.38 92 PRO A O 1
ATOM 741 N N . LEU A 1 93 ? -16.734 -21.844 3.262 1 94.5 93 LEU A N 1
ATOM 742 C CA . LEU A 1 93 ? -15.391 -22.047 2.736 1 94.5 93 LEU A CA 1
ATOM 743 C C . LEU A 1 93 ? -15.156 -21.172 1.513 1 94.5 93 LEU A C 1
ATOM 745 O O . LEU A 1 93 ? -14.039 -20.703 1.293 1 94.5 93 LEU A O 1
ATOM 749 N N . ARG A 1 94 ? -16.188 -20.922 0.708 1 95 94 ARG A N 1
ATOM 750 C CA . ARG A 1 94 ? -16.062 -20.047 -0.45 1 95 94 ARG A CA 1
ATOM 751 C C . ARG A 1 94 ? -15.695 -18.625 -0.025 1 95 94 ARG A C 1
ATOM 753 O O . ARG A 1 94 ? -14.891 -17.969 -0.684 1 95 94 ARG A O 1
ATOM 760 N N . SER A 1 95 ? -16.297 -18.203 1.101 1 95.25 95 SER A N 1
ATOM 761 C CA . SER A 1 95 ? -15.992 -16.875 1.637 1 95.25 95 SER A CA 1
ATOM 762 C C . SER A 1 95 ? -14.586 -16.828 2.221 1 95.25 95 SER A C 1
ATOM 764 O O . SER A 1 95 ? -13.914 -15.797 2.137 1 95.25 95 SER A O 1
ATOM 766 N N . GLN A 1 96 ? -14.18 -17.938 2.803 1 96.19 96 GLN A N 1
ATOM 767 C CA . GLN A 1 96 ? -12.82 -18 3.312 1 96.19 96 GLN A CA 1
ATOM 768 C C . GLN A 1 96 ? -11.805 -17.875 2.178 1 96.19 96 GLN A C 1
ATOM 770 O O . GLN A 1 96 ? -10.805 -17.156 2.301 1 96.19 96 GLN A O 1
ATOM 775 N N . LEU A 1 97 ? -12.078 -18.594 1.139 1 97.5 97 LEU A N 1
ATOM 776 C CA . LEU A 1 97 ? -11.203 -18.5 -0.026 1 97.5 97 LEU A CA 1
ATOM 777 C C . LEU A 1 97 ? -11.156 -17.078 -0.563 1 97.5 97 LEU A C 1
ATOM 779 O O . LEU A 1 97 ? -10.086 -16.562 -0.877 1 97.5 97 LEU A O 1
ATOM 783 N N . LEU A 1 98 ? -12.359 -16.453 -0.66 1 98 98 LEU A N 1
ATOM 784 C CA . LEU A 1 98 ? -12.438 -15.07 -1.097 1 98 98 LEU A CA 1
ATOM 785 C C . LEU A 1 98 ? -11.57 -14.172 -0.212 1 98 98 LEU A C 1
ATOM 787 O O . LEU A 1 98 ? -10.797 -13.359 -0.716 1 98 98 LEU A O 1
ATOM 791 N N . PHE A 1 99 ? -11.695 -14.398 1.024 1 97.88 99 PHE A N 1
ATOM 792 C CA . PHE A 1 99 ? -10.961 -13.641 2.029 1 97.88 99 PHE A CA 1
ATOM 793 C C . PHE A 1 99 ? -9.453 -13.734 1.78 1 97.88 99 PHE A C 1
ATOM 795 O O . PHE A 1 99 ? -8.766 -12.719 1.752 1 97.88 99 PHE A O 1
ATOM 802 N N . VAL A 1 100 ? -8.977 -14.867 1.577 1 98.25 100 VAL A N 1
ATOM 803 C CA . VAL A 1 100 ? -7.543 -15.117 1.416 1 98.25 100 VAL A CA 1
ATOM 804 C C . VAL A 1 100 ? -7.062 -14.523 0.093 1 98.25 100 VAL A C 1
ATOM 806 O O . VAL A 1 100 ? -6 -13.898 0.033 1 98.25 100 VAL A O 1
ATOM 809 N N . LEU A 1 101 ? -7.859 -14.711 -0.918 1 98.12 101 LEU A N 1
ATOM 810 C CA . LEU A 1 101 ? -7.477 -14.18 -2.223 1 98.12 101 LEU A CA 1
ATOM 811 C C . LEU A 1 101 ? -7.418 -12.656 -2.193 1 98.12 101 LEU A C 1
ATOM 813 O O . LEU A 1 101 ? -6.555 -12.047 -2.828 1 98.12 101 LEU A O 1
ATOM 817 N N . MET A 1 102 ? -8.344 -12.031 -1.487 1 97.62 102 MET A N 1
ATOM 818 C CA . MET A 1 102 ? -8.336 -10.578 -1.355 1 97.62 102 MET A CA 1
ATOM 819 C C . MET A 1 102 ? -7.086 -10.102 -0.629 1 97.62 102 MET A C 1
ATOM 821 O O . MET A 1 102 ? -6.5 -9.078 -0.995 1 97.62 102 MET A O 1
ATOM 825 N N . LYS A 1 103 ? -6.695 -10.828 0.371 1 97.56 103 LYS A N 1
ATOM 826 C CA . LYS A 1 103 ? -5.473 -10.508 1.1 1 97.56 103 LYS A CA 1
ATOM 827 C C . LYS A 1 103 ? -4.246 -10.648 0.202 1 97.56 103 LYS A C 1
ATOM 829 O O . LYS A 1 103 ? -3.385 -9.766 0.173 1 97.56 103 LYS A O 1
ATOM 834 N N . LEU A 1 104 ? -4.227 -11.641 -0.55 1 97.56 104 LEU A N 1
ATOM 835 C CA . LEU A 1 104 ? -3.074 -11.906 -1.403 1 97.56 104 LEU A CA 1
ATOM 836 C C . LEU A 1 104 ? -3.004 -10.898 -2.547 1 97.56 104 LEU A C 1
ATOM 838 O O . LEU A 1 104 ? -1.929 -10.383 -2.861 1 97.56 104 LEU A O 1
ATOM 842 N N . ARG A 1 105 ? -4.141 -10.641 -3.174 1 96.88 105 ARG A N 1
ATOM 843 C CA . ARG A 1 105 ? -4.188 -9.828 -4.387 1 96.88 105 ARG A CA 1
ATOM 844 C C . ARG A 1 105 ? -3.941 -8.352 -4.07 1 96.88 105 ARG A C 1
ATOM 846 O O . ARG A 1 105 ? -3.084 -7.715 -4.684 1 96.88 105 ARG A O 1
ATOM 853 N N . ASN A 1 106 ? -4.664 -7.852 -3.074 1 94.75 106 ASN A N 1
ATOM 854 C CA . ASN A 1 106 ? -4.609 -6.422 -2.797 1 94.75 106 ASN A CA 1
ATOM 855 C C . ASN A 1 106 ? -3.893 -6.133 -1.479 1 94.75 106 ASN A C 1
ATOM 857 O O . ASN A 1 106 ? -3.742 -4.973 -1.09 1 94.75 106 ASN A O 1
ATOM 861 N N . ASN A 1 107 ? -3.475 -7.145 -0.849 1 94.31 107 ASN A N 1
ATOM 862 C CA . ASN A 1 107 ? -2.793 -7.023 0.434 1 94.31 107 ASN A CA 1
ATOM 863 C C . ASN A 1 107 ? -3.582 -6.156 1.41 1 94.31 107 ASN A C 1
ATOM 865 O O . ASN A 1 107 ? -3.008 -5.324 2.113 1 94.31 107 ASN A O 1
ATOM 869 N N . GLU A 1 108 ? -4.848 -6.293 1.367 1 92.5 108 GLU A N 1
ATOM 870 C CA . GLU A 1 108 ? -5.707 -5.547 2.279 1 92.5 108 GLU A CA 1
ATOM 871 C C . GLU A 1 108 ? -5.383 -5.871 3.734 1 92.5 108 GLU A C 1
ATOM 873 O O . GLU A 1 108 ? -5.105 -7.023 4.074 1 92.5 108 GLU A O 1
ATOM 878 N N . ASP A 1 109 ? -5.449 -4.816 4.562 1 92.25 109 ASP A N 1
ATOM 879 C CA . ASP A 1 109 ? -5.188 -5.004 5.984 1 92.25 109 ASP A CA 1
ATOM 880 C C . ASP A 1 109 ? -6.145 -6.027 6.59 1 92.25 109 ASP A C 1
ATOM 882 O O . ASP A 1 109 ? -7.336 -6.035 6.277 1 92.25 109 ASP A O 1
ATOM 886 N N . LEU A 1 110 ? -5.574 -6.82 7.477 1 93.12 110 LEU A N 1
ATOM 887 C CA . LEU A 1 110 ? -6.371 -7.883 8.078 1 93.12 110 LEU A CA 1
ATOM 888 C C . LEU A 1 110 ? -7.535 -7.309 8.883 1 93.12 110 LEU A C 1
ATOM 890 O O . LEU A 1 110 ? -8.625 -7.887 8.914 1 93.12 110 LEU A O 1
ATOM 894 N N . LYS A 1 111 ? -7.285 -6.23 9.531 1 92.81 111 LYS A N 1
ATOM 895 C CA . LYS A 1 111 ? -8.344 -5.59 10.312 1 92.81 111 LYS A CA 1
ATOM 896 C C . LYS A 1 111 ? -9.508 -5.18 9.422 1 92.81 111 LYS A C 1
ATOM 898 O O . LYS A 1 111 ? -10.672 -5.379 9.781 1 92.81 111 LYS A O 1
ATOM 903 N N . ASN A 1 112 ? -9.172 -4.594 8.328 1 93.12 112 ASN A N 1
ATOM 904 C CA . ASN A 1 112 ? -10.203 -4.207 7.367 1 93.12 112 ASN A CA 1
ATOM 905 C C . ASN A 1 112 ? -10.953 -5.422 6.832 1 93.12 112 ASN A C 1
ATOM 907 O O . ASN A 1 112 ? -12.188 -5.398 6.734 1 93.12 112 ASN A O 1
ATOM 911 N N . LEU A 1 113 ? -10.25 -6.426 6.488 1 95.19 113 LEU A N 1
ATOM 912 C CA . LEU A 1 113 ? -10.883 -7.645 5.992 1 95.19 113 LEU A CA 1
ATOM 913 C C . LEU A 1 113 ? -11.758 -8.273 7.07 1 95.19 113 LEU A C 1
ATOM 915 O O . LEU A 1 113 ? -12.859 -8.742 6.781 1 95.19 113 LEU A O 1
ATOM 919 N N . ALA A 1 114 ? -11.227 -8.336 8.305 1 94.94 114 ALA A N 1
ATOM 920 C CA . ALA A 1 114 ? -12.016 -8.867 9.414 1 94.94 114 ALA A CA 1
ATOM 921 C C . ALA A 1 114 ? -13.352 -8.141 9.531 1 94.94 114 ALA A C 1
ATOM 923 O O . ALA A 1 114 ? -14.391 -8.773 9.711 1 94.94 114 ALA A O 1
ATOM 924 N N . PHE A 1 115 ? -13.328 -6.879 9.422 1 93.56 115 PHE A N 1
ATOM 925 C CA . PHE A 1 115 ? -14.539 -6.07 9.484 1 93.56 115 PHE A CA 1
ATOM 926 C C . PHE A 1 115 ? -15.492 -6.438 8.359 1 93.56 115 PHE A C 1
ATOM 928 O O . PHE A 1 115 ? -16.688 -6.641 8.586 1 93.56 115 PHE A O 1
ATOM 935 N N . ARG A 1 116 ? -14.992 -6.562 7.133 1 91.94 116 ARG A N 1
ATOM 936 C CA . ARG A 1 116 ? -15.812 -6.801 5.949 1 91.94 116 ARG A CA 1
ATOM 937 C C . ARG A 1 116 ? -16.453 -8.188 5.996 1 91.94 116 ARG A C 1
ATOM 939 O O . ARG A 1 116 ? -17.547 -8.391 5.457 1 91.94 116 ARG A O 1
ATOM 946 N N . PHE A 1 117 ? -15.789 -9.086 6.602 1 94.25 117 PHE A N 1
ATOM 947 C CA . PHE A 1 117 ? -16.297 -10.453 6.672 1 94.25 117 PHE A CA 1
ATOM 948 C C . PHE A 1 117 ? -16.953 -10.719 8.023 1 94.25 117 PHE A C 1
ATOM 950 O O . PHE A 1 117 ? -17.344 -11.852 8.312 1 94.25 117 PHE A O 1
ATOM 957 N N . ASN A 1 118 ? -17 -9.742 8.828 1 90.5 118 ASN A N 1
ATOM 958 C CA . ASN A 1 118 ? -17.656 -9.797 10.133 1 90.5 118 ASN A CA 1
ATOM 959 C C . ASN A 1 118 ? -17.047 -10.883 11.016 1 90.5 118 ASN A C 1
ATOM 961 O O . ASN A 1 118 ? -17.766 -11.727 11.547 1 90.5 118 ASN A O 1
ATOM 965 N N . ILE A 1 119 ? -15.781 -10.898 11.117 1 92.75 119 ILE A N 1
ATOM 966 C CA . ILE A 1 119 ? -15.047 -11.805 11.992 1 92.75 119 ILE A CA 1
ATOM 967 C C . ILE A 1 119 ? -14.016 -11.016 12.805 1 92.75 119 ILE A C 1
ATOM 969 O O . ILE A 1 119 ? -13.789 -9.828 12.547 1 92.75 119 ILE A O 1
ATOM 973 N N . THR A 1 120 ? -13.445 -11.664 13.781 1 92.25 120 THR A N 1
ATOM 974 C CA . THR A 1 120 ? -12.406 -11.016 14.57 1 92.25 120 THR A CA 1
ATOM 975 C C . THR A 1 120 ? -11.062 -11.055 13.836 1 92.25 120 THR A C 1
ATOM 977 O O . THR A 1 120 ? -10.883 -11.859 12.922 1 92.25 120 THR A O 1
ATOM 980 N N . THR A 1 121 ? -10.188 -10.148 14.234 1 92.88 121 THR A N 1
ATOM 981 C CA . THR A 1 121 ? -8.867 -10.109 13.625 1 92.88 121 THR A CA 1
ATOM 982 C C . THR A 1 121 ? -8.102 -11.398 13.898 1 92.88 121 THR A C 1
ATOM 984 O O . THR A 1 121 ? -7.324 -11.852 13.055 1 92.88 121 THR A O 1
ATOM 987 N N . GLN A 1 122 ? -8.344 -11.984 15.031 1 92 122 GLN A N 1
ATOM 988 C CA . GLN A 1 122 ? -7.707 -13.25 15.367 1 92 122 GLN A CA 1
ATOM 989 C C . GLN A 1 122 ? -8.164 -14.367 14.43 1 92 122 GLN A C 1
ATOM 991 O O . GLN A 1 122 ? -7.348 -15.133 13.922 1 92 122 GLN A O 1
ATOM 996 N N . THR A 1 123 ? -9.43 -14.414 14.266 1 93.38 123 THR A N 1
ATOM 997 C CA . THR A 1 123 ? -9.992 -15.398 13.344 1 93.38 123 THR A CA 1
ATOM 998 C C . THR A 1 123 ? -9.469 -15.18 11.93 1 93.38 123 THR A C 1
ATOM 1000 O O . THR A 1 123 ? -9.164 -16.141 11.219 1 93.38 123 THR A O 1
ATOM 1003 N N . ALA A 1 124 ? -9.43 -13.898 11.531 1 94.62 124 ALA A N 1
ATOM 1004 C CA . ALA A 1 124 ? -8.906 -13.555 10.211 1 94.62 124 ALA A CA 1
ATOM 1005 C C . ALA A 1 124 ? -7.496 -14.102 10.016 1 94.62 124 ALA A C 1
ATOM 1007 O O . ALA A 1 124 ? -7.188 -14.688 8.984 1 94.62 124 ALA A O 1
ATOM 1008 N N . SER A 1 125 ? -6.695 -13.984 10.984 1 93.88 125 SER A N 1
ATOM 1009 C CA . SER A 1 125 ? -5.32 -14.469 10.93 1 93.88 125 SER A CA 1
ATOM 1010 C C . SER A 1 125 ? -5.273 -15.992 10.844 1 93.88 125 SER A C 1
ATOM 1012 O O . SER A 1 125 ? -4.5 -16.547 10.062 1 93.88 125 SER A O 1
ATOM 1014 N N . THR A 1 126 ? -6.098 -16.594 11.602 1 94.06 126 THR A N 1
ATOM 1015 C CA . THR A 1 126 ? -6.168 -18.047 11.617 1 94.06 126 THR A CA 1
ATOM 1016 C C . THR A 1 126 ? -6.578 -18.578 10.242 1 94.06 126 THR A C 1
ATOM 1018 O O . THR A 1 126 ? -5.957 -19.516 9.727 1 94.06 126 THR A O 1
ATOM 1021 N N . ILE A 1 127 ? -7.586 -17.984 9.742 1 95.44 127 ILE A N 1
ATOM 1022 C CA . ILE A 1 127 ? -8.086 -18.422 8.438 1 95.44 127 ILE A CA 1
ATOM 1023 C C . ILE A 1 127 ? -7 -18.219 7.379 1 95.44 127 ILE A C 1
ATOM 1025 O O . ILE A 1 127 ? -6.738 -19.125 6.582 1 95.44 127 ILE A O 1
ATOM 1029 N N . PHE A 1 128 ? -6.352 -17.109 7.387 1 96.56 128 PHE A N 1
ATOM 1030 C CA . PHE A 1 128 ? -5.336 -16.812 6.387 1 96.56 128 PHE A CA 1
ATOM 1031 C C . PHE A 1 128 ? -4.207 -17.844 6.434 1 96.56 128 PHE A C 1
ATOM 1033 O O . PHE A 1 128 ? -3.855 -18.438 5.414 1 96.56 128 PHE A O 1
ATOM 1040 N N . ASN A 1 129 ? -3.721 -18.078 7.605 1 95.19 129 ASN A N 1
ATOM 1041 C CA . ASN A 1 129 ? -2.604 -19 7.77 1 95.19 129 ASN A CA 1
ATOM 1042 C C . ASN A 1 129 ? -2.988 -20.422 7.375 1 95.19 129 ASN A C 1
ATOM 1044 O O . ASN A 1 129 ? -2.238 -21.094 6.668 1 95.19 129 ASN A O 1
ATOM 1048 N N . SER A 1 130 ? -4.102 -20.812 7.789 1 95.75 130 SER A N 1
ATOM 1049 C CA . SER A 1 130 ? -4.559 -22.172 7.488 1 95.75 130 SER A CA 1
ATOM 1050 C C . SER A 1 130 ? -4.746 -22.359 5.988 1 95.75 130 SER A C 1
ATOM 1052 O O . SER A 1 130 ? -4.359 -23.406 5.445 1 95.75 130 SER A O 1
ATOM 1054 N N . TRP A 1 131 ? -5.305 -21.375 5.418 1 97 131 TRP A N 1
ATOM 1055 C CA . TRP A 1 131 ? -5.547 -21.484 3.982 1 97 131 TRP A CA 1
ATOM 1056 C C . TRP A 1 131 ? -4.238 -21.469 3.203 1 97 131 TRP A C 1
ATOM 1058 O O . TRP A 1 131 ? -4.09 -22.188 2.213 1 97 131 TRP A O 1
ATOM 1068 N N . ILE A 1 132 ? -3.316 -20.656 3.582 1 97.25 132 ILE A N 1
ATOM 1069 C CA . ILE A 1 132 ? -2.029 -20.609 2.896 1 97.25 132 ILE A CA 1
ATOM 1070 C C . ILE A 1 132 ? -1.359 -21.984 2.967 1 97.25 132 ILE A C 1
ATOM 1072 O O . ILE A 1 132 ? -0.85 -22.484 1.962 1 97.25 132 ILE A O 1
ATOM 1076 N N . HIS A 1 133 ? -1.422 -22.609 4.121 1 95.81 133 HIS A N 1
ATOM 1077 C CA . HIS A 1 133 ? -0.864 -23.938 4.273 1 95.81 133 HIS A CA 1
ATOM 1078 C C . HIS A 1 133 ? -1.599 -24.953 3.393 1 95.81 133 HIS A C 1
ATOM 1080 O O . HIS A 1 133 ? -0.969 -25.75 2.705 1 95.81 133 HIS A O 1
ATOM 1086 N N . TYR A 1 134 ? -2.795 -24.859 3.42 1 96.31 134 TYR A N 1
ATOM 1087 C CA . TYR A 1 134 ? -3.613 -25.781 2.635 1 96.31 134 TYR A CA 1
ATOM 1088 C C . TYR A 1 134 ? -3.355 -25.594 1.143 1 96.31 134 TYR A C 1
ATOM 1090 O O . TYR A 1 134 ? -3.186 -26.578 0.413 1 96.31 134 TYR A O 1
ATOM 1098 N N . MET A 1 135 ? -3.373 -24.328 0.716 1 96.38 135 MET A N 1
ATOM 1099 C CA . MET A 1 135 ? -3.107 -24.047 -0.69 1 96.38 135 MET A CA 1
ATOM 1100 C C . MET A 1 135 ? -1.736 -24.562 -1.103 1 96.38 135 MET A C 1
ATOM 1102 O O . MET A 1 135 ? -1.575 -25.094 -2.201 1 96.38 135 MET A O 1
ATOM 1106 N N . PHE A 1 136 ? -0.832 -24.375 -0.229 1 94.69 136 PHE A N 1
ATOM 1107 C CA . PHE A 1 136 ? 0.518 -24.859 -0.495 1 94.69 136 PHE A CA 1
ATOM 1108 C C . PHE A 1 136 ? 0.527 -26.359 -0.68 1 94.69 136 PHE A C 1
ATOM 1110 O O . PHE A 1 136 ? 1.14 -26.875 -1.619 1 94.69 136 PHE A O 1
ATOM 1117 N N . ASP A 1 137 ? -0.164 -27.031 0.134 1 93.56 137 ASP A N 1
ATOM 1118 C CA . ASP A 1 137 ? -0.223 -28.484 0.085 1 93.56 137 ASP A CA 1
ATOM 1119 C C . ASP A 1 137 ? -0.916 -28.969 -1.188 1 93.56 137 ASP A C 1
ATOM 1121 O O . ASP A 1 137 ? -0.436 -29.891 -1.854 1 93.56 137 ASP A O 1
ATOM 1125 N N . VAL A 1 138 ? -1.958 -28.328 -1.487 1 91.69 138 VAL A N 1
ATOM 1126 C CA . VAL A 1 138 ? -2.76 -28.75 -2.629 1 91.69 138 VAL A CA 1
ATOM 1127 C C . VAL A 1 138 ? -2.039 -28.406 -3.928 1 91.69 138 VAL A C 1
ATOM 1129 O O . VAL A 1 138 ? -1.902 -29.25 -4.82 1 91.69 138 VAL A O 1
ATOM 1132 N N . LEU A 1 139 ? -1.54 -27.188 -3.975 1 87.94 139 LEU A N 1
ATOM 1133 C CA . LEU A 1 139 ? -0.939 -26.703 -5.215 1 87.94 139 LEU A CA 1
ATOM 1134 C C . LEU A 1 139 ? 0.473 -27.25 -5.383 1 87.94 139 LEU A C 1
ATOM 1136 O O . LEU A 1 139 ? 0.98 -27.344 -6.504 1 87.94 139 LEU A O 1
ATOM 1140 N N . GLY A 1 140 ? 1.1 -27.547 -4.281 1 82.44 140 GLY A N 1
ATOM 1141 C CA . GLY A 1 140 ? 2.451 -28.078 -4.316 1 82.44 140 GLY A CA 1
ATOM 1142 C C . GLY A 1 140 ? 2.541 -29.438 -4.988 1 82.44 140 GLY A C 1
ATOM 1143 O O . GLY A 1 140 ? 3.619 -29.859 -5.41 1 82.44 140 GLY A O 1
ATOM 1144 N N . GLU A 1 141 ? 1.493 -30.062 -5.137 1 78.5 141 GLU A N 1
ATOM 1145 C CA . GLU A 1 141 ? 1.448 -31.391 -5.746 1 78.5 141 GLU A CA 1
ATOM 1146 C C . GLU A 1 141 ? 1.36 -31.281 -7.27 1 78.5 141 GLU A C 1
ATOM 1148 O O . GLU A 1 141 ? 1.517 -32.281 -7.969 1 78.5 141 GLU A O 1
ATOM 1153 N N . LEU A 1 142 ? 1.294 -30.094 -7.711 1 73.31 142 LEU A N 1
ATOM 1154 C CA . LEU A 1 142 ? 1.153 -29.906 -9.148 1 73.31 142 LEU A CA 1
ATOM 1155 C C . LEU A 1 142 ? 2.518 -29.891 -9.836 1 73.31 142 LEU A C 1
ATOM 1157 O O . LEU A 1 142 ? 3.453 -29.25 -9.352 1 73.31 142 LEU A O 1
ATOM 1161 N N . PRO A 1 143 ? 2.623 -30.828 -10.859 1 66.69 143 PRO A N 1
ATOM 1162 C CA . PRO A 1 143 ? 3.889 -30.781 -11.602 1 66.69 143 PRO A CA 1
ATOM 1163 C C . PRO A 1 143 ? 4.102 -29.438 -12.312 1 66.69 143 PRO A C 1
ATOM 1165 O O . PRO A 1 143 ? 3.225 -28.984 -13.055 1 66.69 143 PRO A O 1
ATOM 1168 N N . ILE A 1 144 ? 5.297 -28.922 -12.172 1 76.88 144 ILE A N 1
ATOM 1169 C CA . ILE A 1 144 ? 5.414 -27.547 -12.648 1 76.88 144 ILE A CA 1
ATOM 1170 C C . ILE A 1 144 ? 6.301 -27.5 -13.891 1 76.88 144 ILE A C 1
ATOM 1172 O O . ILE A 1 144 ? 6.109 -26.656 -14.758 1 76.88 144 ILE A O 1
ATOM 1176 N N . TRP A 1 145 ? 7.176 -28.531 -14.117 1 88.06 145 TRP A N 1
ATOM 1177 C CA . TRP A 1 145 ? 8.047 -28.453 -15.281 1 88.06 145 TRP A CA 1
ATOM 1178 C C . TRP A 1 145 ? 7.551 -29.375 -16.391 1 88.06 145 TRP A C 1
ATOM 1180 O O . TRP A 1 145 ? 7.668 -30.609 -16.281 1 88.06 145 TRP A O 1
ATOM 1190 N N . PRO A 1 146 ? 7.098 -28.906 -17.469 1 89.25 146 PRO A N 1
ATOM 1191 C CA . PRO A 1 146 ? 6.582 -29.734 -18.562 1 89.25 146 PRO A CA 1
ATOM 1192 C C . PRO A 1 146 ? 7.695 -30.406 -19.359 1 89.25 146 PRO A C 1
ATOM 1194 O O . PRO A 1 146 ? 8.852 -29.984 -19.297 1 89.25 146 PRO A O 1
ATOM 1197 N N . HIS A 1 147 ? 7.297 -31.453 -20.031 1 92.25 147 HIS A N 1
ATOM 1198 C CA . HIS A 1 147 ? 8.219 -32.094 -20.953 1 92.25 147 HIS A CA 1
ATOM 1199 C C . HIS A 1 147 ? 8.688 -31.156 -22.031 1 92.25 147 HIS A C 1
ATOM 1201 O O . HIS A 1 147 ? 7.91 -30.328 -22.516 1 92.25 147 HIS A O 1
ATOM 1207 N N . ARG A 1 148 ? 9.914 -31.328 -22.438 1 93.12 148 ARG A N 1
ATOM 1208 C CA . ARG A 1 148 ? 10.516 -30.438 -23.422 1 93.12 148 ARG A CA 1
ATOM 1209 C C . ARG A 1 148 ? 9.68 -30.391 -24.688 1 93.12 148 ARG A C 1
ATOM 1211 O O . ARG A 1 148 ? 9.562 -29.344 -25.328 1 93.12 148 ARG A O 1
ATOM 1218 N N . ASP A 1 149 ? 9.078 -31.5 -25.062 1 92.25 149 ASP A N 1
ATOM 1219 C CA . ASP A 1 149 ? 8.289 -31.562 -26.281 1 92.25 149 ASP A CA 1
ATOM 1220 C C . ASP A 1 149 ? 7.051 -30.656 -26.188 1 92.25 149 ASP A C 1
ATOM 1222 O O . ASP A 1 149 ? 6.648 -30.031 -27.172 1 92.25 149 ASP A O 1
ATOM 1226 N N . VAL A 1 150 ? 6.512 -30.672 -25.016 1 89.19 150 VAL A N 1
ATOM 1227 C CA . VAL A 1 150 ? 5.348 -29.828 -24.766 1 89.19 150 VAL A CA 1
ATOM 1228 C C . VAL A 1 150 ? 5.738 -28.359 -24.891 1 89.19 150 VAL A C 1
ATOM 1230 O O . VAL A 1 150 ? 5.023 -27.562 -25.516 1 89.19 150 VAL A O 1
ATOM 1233 N N . ILE A 1 151 ? 6.867 -28 -24.328 1 90.88 151 ILE A N 1
ATOM 1234 C CA . ILE A 1 151 ? 7.348 -26.625 -24.391 1 90.88 151 ILE A CA 1
ATOM 1235 C C . ILE A 1 151 ? 7.648 -26.25 -25.844 1 90.88 151 ILE A C 1
ATOM 1237 O O . ILE A 1 151 ? 7.258 -25.172 -26.297 1 90.88 151 ILE A O 1
ATOM 1241 N N . ALA A 1 152 ? 8.32 -27.141 -26.547 1 91.62 152 ALA A N 1
ATOM 1242 C CA . ALA A 1 152 ? 8.703 -26.906 -27.938 1 91.62 152 ALA A CA 1
ATOM 1243 C C . ALA A 1 152 ? 7.473 -26.672 -28.812 1 91.62 152 ALA A C 1
ATOM 1245 O O . ALA A 1 152 ? 7.484 -25.828 -29.703 1 91.62 152 ALA A O 1
ATOM 1246 N N . GLN A 1 153 ? 6.48 -27.406 -28.547 1 89.94 153 GLN A N 1
ATOM 1247 C CA . GLN A 1 153 ? 5.262 -27.344 -29.344 1 89.94 153 GLN A CA 1
ATOM 1248 C C . GLN A 1 153 ? 4.531 -26.016 -29.125 1 89.94 153 GLN A C 1
ATOM 1250 O O . GLN A 1 153 ? 3.816 -25.547 -30 1 89.94 153 GLN A O 1
ATOM 1255 N N . ASN A 1 154 ? 4.742 -25.453 -27.969 1 87.12 154 ASN A N 1
ATOM 1256 C CA . ASN A 1 154 ? 3.945 -24.297 -27.609 1 87.12 154 ASN A CA 1
ATOM 1257 C C . ASN A 1 154 ? 4.793 -23.016 -27.578 1 87.12 154 ASN A C 1
ATOM 1259 O O . ASN A 1 154 ? 4.312 -21.953 -27.188 1 87.12 154 ASN A O 1
ATOM 1263 N N . MET A 1 155 ? 5.996 -23.125 -28 1 88.94 155 MET A N 1
ATOM 1264 C CA . MET A 1 155 ? 6.895 -21.984 -27.984 1 88.94 155 MET A CA 1
ATOM 1265 C C . MET A 1 155 ? 6.477 -20.969 -29.047 1 88.94 155 MET A C 1
ATOM 1267 O O . MET A 1 155 ? 6.094 -21.328 -30.156 1 88.94 155 MET A O 1
ATOM 1271 N N . PRO A 1 156 ? 6.496 -19.656 -28.609 1 88.31 156 PRO A N 1
ATOM 1272 C CA . PRO A 1 156 ? 6.234 -18.641 -29.625 1 88.31 156 PRO A CA 1
ATOM 1273 C C . PRO A 1 156 ? 7.168 -18.75 -30.828 1 88.31 156 PRO A C 1
ATOM 1275 O O . PRO A 1 156 ? 8.352 -19.062 -30.672 1 88.31 156 PRO A O 1
ATOM 1278 N N . GLU A 1 157 ? 6.668 -18.375 -31.953 1 89.81 157 GLU A N 1
ATOM 1279 C CA . GLU A 1 157 ? 7.41 -18.531 -33.188 1 89.81 157 GLU A CA 1
ATOM 1280 C C . GLU A 1 157 ? 8.688 -17.703 -33.188 1 89.81 157 GLU A C 1
ATOM 1282 O O . GLU A 1 157 ? 9.734 -18.141 -33.656 1 89.81 157 GLU A O 1
ATOM 1287 N N . THR A 1 158 ? 8.562 -16.547 -32.656 1 87.31 158 THR A N 1
ATOM 1288 C CA . THR A 1 158 ? 9.719 -15.656 -32.625 1 87.31 158 THR A CA 1
ATOM 1289 C C . THR A 1 158 ? 10.82 -16.234 -31.734 1 87.31 158 THR A C 1
ATOM 1291 O O . THR A 1 158 ? 12 -16.109 -32.062 1 87.31 158 THR A O 1
ATOM 1294 N N . TYR A 1 159 ? 10.43 -16.844 -30.734 1 89.44 159 TYR A N 1
ATOM 1295 C CA . TYR A 1 159 ? 11.375 -17.469 -29.828 1 89.44 159 TYR A CA 1
ATOM 1296 C C . TYR A 1 159 ? 11.984 -18.719 -30.438 1 89.44 159 TYR A C 1
ATOM 1298 O O . TYR A 1 159 ? 13.203 -18.922 -30.359 1 89.44 159 TYR A O 1
ATOM 1306 N N . LYS A 1 160 ? 11.188 -19.469 -31.078 1 89.69 160 LYS A N 1
ATOM 1307 C CA . LYS A 1 160 ? 11.609 -20.719 -31.703 1 89.69 160 LYS A CA 1
ATOM 1308 C C . LYS A 1 160 ? 12.625 -20.469 -32.812 1 89.69 160 LYS A C 1
ATOM 1310 O O . LYS A 1 160 ? 13.555 -21.25 -33 1 89.69 160 LYS A O 1
ATOM 1315 N N . ALA A 1 161 ? 12.406 -19.359 -33.469 1 90.06 161 ALA A N 1
ATOM 1316 C CA . ALA A 1 161 ? 13.305 -19.016 -34.562 1 90.06 161 ALA A CA 1
ATOM 1317 C C . ALA A 1 161 ? 14.703 -18.688 -34.031 1 90.06 161 ALA A C 1
ATOM 1319 O O . ALA A 1 161 ? 15.703 -19.047 -34.656 1 90.06 161 ALA A O 1
ATOM 1320 N N . ASP A 1 162 ? 14.766 -18.141 -32.875 1 88.25 162 ASP A N 1
ATOM 1321 C CA . ASP A 1 162 ? 16.047 -17.688 -32.312 1 88.25 162 ASP A CA 1
ATOM 1322 C C . ASP A 1 162 ? 16.672 -18.766 -31.438 1 88.25 162 ASP A C 1
ATOM 1324 O O . ASP A 1 162 ? 17.891 -19 -31.516 1 88.25 162 ASP A O 1
ATOM 1328 N N . TYR A 1 163 ? 15.82 -19.438 -30.688 1 90.69 163 TYR A N 1
ATOM 1329 C CA . TYR A 1 163 ? 16.297 -20.391 -29.688 1 90.69 163 TYR A CA 1
ATOM 1330 C C . TYR A 1 163 ? 15.391 -21.609 -29.609 1 90.69 163 TYR A C 1
ATOM 1332 O O . TYR A 1 163 ? 14.75 -21.844 -28.578 1 90.69 163 TYR A O 1
ATOM 1340 N N . PRO A 1 164 ? 15.469 -22.469 -30.578 1 90.44 164 PRO A N 1
ATOM 1341 C CA . PRO A 1 164 ? 14.539 -23.594 -30.656 1 90.44 164 PRO A CA 1
ATOM 1342 C C . PRO A 1 164 ? 14.789 -24.641 -29.562 1 90.44 164 PRO A C 1
ATOM 1344 O O . PRO A 1 164 ? 13.883 -25.406 -29.219 1 90.44 164 PRO A O 1
ATOM 1347 N N . SER A 1 165 ? 15.992 -24.641 -29.016 1 92.56 165 SER A N 1
ATOM 1348 C CA . SER A 1 165 ? 16.312 -25.688 -28.047 1 92.56 165 SER A CA 1
ATOM 1349 C C . SER A 1 165 ? 16.5 -25.109 -26.656 1 92.56 165 SER A C 1
ATOM 1351 O O . SER A 1 165 ? 17.188 -25.703 -25.812 1 92.56 165 SER A O 1
ATOM 1353 N N . THR A 1 166 ? 16.016 -23.938 -26.406 1 92.31 166 THR A N 1
ATOM 1354 C CA . THR A 1 166 ? 16.062 -23.328 -25.094 1 92.31 166 THR A CA 1
ATOM 1355 C C . THR A 1 166 ? 14.703 -23.375 -24.406 1 92.31 166 THR A C 1
ATOM 1357 O O . THR A 1 166 ? 13.727 -22.812 -24.922 1 92.31 166 THR A O 1
ATOM 1360 N N . PHE A 1 167 ? 14.648 -23.953 -23.266 1 92.94 167 PHE A N 1
ATOM 1361 C CA . PHE A 1 167 ? 13.336 -24.344 -22.766 1 92.94 167 PHE A CA 1
ATOM 1362 C C . PHE A 1 167 ? 13.008 -23.594 -21.484 1 92.94 167 PHE A C 1
ATOM 1364 O O . PHE A 1 167 ? 11.875 -23.641 -21 1 92.94 167 PHE A O 1
ATOM 1371 N N . ALA A 1 168 ? 13.938 -22.891 -20.891 1 94.12 168 ALA A N 1
ATOM 1372 C CA . ALA A 1 168 ? 13.68 -22.156 -19.656 1 94.12 168 ALA A CA 1
ATOM 1373 C C . ALA A 1 168 ? 14.461 -20.844 -19.641 1 94.12 168 ALA A C 1
ATOM 1375 O O . ALA A 1 168 ? 15.57 -20.766 -20.172 1 94.12 168 ALA A O 1
ATOM 1376 N N . ILE A 1 169 ? 13.867 -19.859 -19.125 1 94.31 169 ILE A N 1
ATOM 1377 C CA . ILE A 1 169 ? 14.484 -18.547 -18.906 1 94.31 169 ILE A CA 1
ATOM 1378 C C . ILE A 1 169 ? 14.562 -18.25 -17.406 1 94.31 169 ILE A C 1
ATOM 1380 O O . ILE A 1 169 ? 13.539 -18.25 -16.719 1 94.31 169 ILE A O 1
ATOM 1384 N N . LEU A 1 170 ? 15.742 -17.984 -16.906 1 94.69 170 LEU A N 1
ATOM 1385 C CA . LEU A 1 170 ? 15.961 -17.766 -15.477 1 94.69 170 LEU A CA 1
ATOM 1386 C C . LEU A 1 170 ? 16.062 -16.281 -15.164 1 94.69 170 LEU A C 1
ATOM 1388 O O . LEU A 1 170 ? 16.656 -15.523 -15.93 1 94.69 170 LEU A O 1
ATOM 1392 N N . ASP A 1 171 ? 15.484 -15.914 -14.078 1 93.94 171 ASP A N 1
ATOM 1393 C CA . ASP A 1 171 ? 15.664 -14.57 -13.531 1 93.94 171 ASP A CA 1
ATOM 1394 C C . ASP A 1 171 ? 15.461 -14.57 -12.016 1 93.94 171 ASP A C 1
ATOM 1396 O O . ASP A 1 171 ? 14.75 -15.422 -11.477 1 93.94 171 ASP A O 1
ATOM 1400 N N . CYS A 1 172 ? 16.188 -13.703 -11.383 1 93.75 172 CYS A N 1
ATOM 1401 C CA . CYS A 1 172 ? 15.977 -13.516 -9.953 1 93.75 172 CYS A CA 1
ATOM 1402 C C . CYS A 1 172 ? 15.117 -12.281 -9.688 1 93.75 172 CYS A C 1
ATOM 1404 O O . CYS A 1 172 ? 15.141 -11.328 -10.469 1 93.75 172 CYS A O 1
ATOM 1406 N N . THR A 1 173 ? 14.305 -12.406 -8.727 1 93.5 173 THR A N 1
ATOM 1407 C CA . THR A 1 173 ? 13.477 -11.273 -8.32 1 93.5 173 THR A CA 1
ATOM 1408 C C . THR A 1 173 ? 13.57 -11.055 -6.812 1 93.5 173 THR A C 1
ATOM 1410 O O . THR A 1 173 ? 13.875 -11.984 -6.062 1 93.5 173 THR A O 1
ATOM 1413 N N . GLU A 1 174 ? 13.344 -9.836 -6.434 1 92.62 174 GLU A N 1
ATOM 1414 C CA . GLU A 1 174 ? 13.484 -9.477 -5.023 1 92.62 174 GLU A CA 1
ATOM 1415 C C . GLU A 1 174 ? 12.148 -9.07 -4.418 1 92.62 174 GLU A C 1
ATOM 1417 O O . GLU A 1 174 ? 11.258 -8.586 -5.121 1 92.62 174 GLU A O 1
ATOM 1422 N N . LEU A 1 175 ? 11.953 -9.422 -3.158 1 92.19 175 LEU A N 1
ATOM 1423 C CA . LEU A 1 175 ? 10.844 -8.992 -2.322 1 92.19 175 LEU A CA 1
ATOM 1424 C C . LEU A 1 175 ? 11.328 -8.094 -1.19 1 92.19 175 LEU A C 1
ATOM 1426 O O . LEU A 1 175 ? 12.352 -8.375 -0.562 1 92.19 175 LEU A O 1
ATOM 1430 N N . LYS A 1 176 ? 10.648 -7.004 -0.928 1 88.38 176 LYS A N 1
ATOM 1431 C CA . LYS A 1 176 ? 11.023 -6.074 0.132 1 88.38 176 LYS A CA 1
ATOM 1432 C C . LYS A 1 176 ? 10.414 -6.492 1.47 1 88.38 176 LYS A C 1
ATOM 1434 O O . LYS A 1 176 ? 9.266 -6.918 1.529 1 88.38 176 LYS A O 1
ATOM 1439 N N . ILE A 1 177 ? 11.203 -6.41 2.52 1 86.44 177 ILE A N 1
ATOM 1440 C CA . ILE A 1 177 ? 10.703 -6.742 3.848 1 86.44 177 ILE A CA 1
ATOM 1441 C C . ILE A 1 177 ? 10.906 -5.559 4.789 1 86.44 177 ILE A C 1
ATOM 1443 O O . ILE A 1 177 ? 11.758 -4.699 4.539 1 86.44 177 ILE A O 1
ATOM 1447 N N . GLU A 1 178 ? 9.992 -5.465 5.777 1 78.12 178 GLU A N 1
ATOM 1448 C CA . GLU A 1 178 ? 10.172 -4.465 6.824 1 78.12 178 GLU A CA 1
ATOM 1449 C C . GLU A 1 178 ? 11.461 -4.707 7.605 1 78.12 178 GLU A C 1
ATOM 1451 O O . GLU A 1 178 ? 11.867 -5.855 7.801 1 78.12 178 GLU A O 1
ATOM 1456 N N . ARG A 1 179 ? 12.172 -3.562 7.891 1 66.06 179 ARG A N 1
ATOM 1457 C CA . ARG A 1 179 ? 13.391 -3.699 8.68 1 66.06 179 ARG A CA 1
ATOM 1458 C C . ARG A 1 179 ? 13.125 -4.465 9.977 1 66.06 179 ARG A C 1
ATOM 1460 O O . ARG A 1 179 ? 12.203 -4.129 10.719 1 66.06 179 ARG A O 1
ATOM 1467 N N . PRO A 1 180 ? 13.805 -5.699 10.055 1 56.84 180 PRO A N 1
ATOM 1468 C CA . PRO A 1 180 ? 13.555 -6.531 11.234 1 56.84 180 PRO A CA 1
ATOM 1469 C C . PRO A 1 180 ? 13.828 -5.793 12.539 1 56.84 180 PRO A C 1
ATOM 1471 O O . PRO A 1 180 ? 14.758 -4.98 12.609 1 56.84 180 PRO A O 1
ATOM 1474 N N . THR A 1 181 ? 12.828 -5.594 13.344 1 51.56 181 THR A N 1
ATOM 1475 C CA . THR A 1 181 ? 13.086 -5.082 14.688 1 51.56 181 THR A CA 1
ATOM 1476 C C . THR A 1 181 ? 13.836 -6.113 15.523 1 51.56 181 THR A C 1
ATOM 1478 O O . THR A 1 181 ? 13.82 -7.305 15.219 1 51.56 181 THR A O 1
ATOM 1481 N N . SER A 1 182 ? 14.688 -5.719 16.453 1 46.19 182 SER A N 1
ATOM 1482 C CA . SER A 1 182 ? 15.508 -6.539 17.344 1 46.19 182 SER A CA 1
ATOM 1483 C C . SER A 1 182 ? 14.742 -7.773 17.812 1 46.19 182 SER A C 1
ATOM 1485 O O . SER A 1 182 ? 15.32 -8.852 17.953 1 46.19 182 SER A O 1
ATOM 1487 N N . LEU A 1 183 ? 13.602 -7.68 18.109 1 42.59 183 LEU A N 1
ATOM 1488 C CA . LEU A 1 183 ? 12.875 -8.773 18.766 1 42.59 183 LEU A CA 1
ATOM 1489 C C . LEU A 1 183 ? 12.609 -9.898 17.766 1 42.59 183 LEU A C 1
ATOM 1491 O O . LEU A 1 183 ? 12.68 -11.078 18.125 1 42.59 183 LEU A O 1
ATOM 1495 N N . VAL A 1 184 ? 12.195 -9.625 16.641 1 44.56 184 VAL A N 1
ATOM 1496 C CA . VAL A 1 184 ? 11.875 -10.641 15.641 1 44.56 184 VAL A CA 1
ATOM 1497 C C . VAL A 1 184 ? 13.141 -11.414 15.266 1 44.56 184 VAL A C 1
ATOM 1499 O O . VAL A 1 184 ? 13.078 -12.602 14.945 1 44.56 184 VAL A O 1
ATOM 1502 N N . LEU A 1 185 ? 14.227 -10.766 15.352 1 44.97 185 LEU A N 1
ATOM 1503 C CA . LEU A 1 185 ? 15.516 -11.352 15.016 1 44.97 185 LEU A CA 1
ATOM 1504 C C . LEU A 1 185 ? 15.852 -12.508 15.945 1 44.97 185 LEU A C 1
ATOM 1506 O O . LEU A 1 185 ? 16.75 -13.297 15.672 1 44.97 185 LEU A O 1
ATOM 1510 N N . GLN A 1 186 ? 15.328 -12.469 17.016 1 39.12 186 GLN A N 1
ATOM 1511 C CA . GLN A 1 186 ? 15.773 -13.539 17.906 1 39.12 186 GLN A CA 1
ATOM 1512 C C . GLN A 1 186 ? 15.273 -14.898 17.422 1 39.12 186 GLN A C 1
ATOM 1514 O O . GLN A 1 186 ? 15.727 -15.938 17.906 1 39.12 186 GLN A O 1
ATOM 1519 N N . SER A 1 187 ? 14.266 -14.945 16.734 1 37.38 187 SER A N 1
ATOM 1520 C CA . SER A 1 187 ? 13.945 -16.328 16.438 1 37.38 187 SER A CA 1
ATOM 1521 C C . SER A 1 187 ? 14.852 -16.875 15.336 1 37.38 187 SER A C 1
ATOM 1523 O O . SER A 1 187 ? 15.289 -16.141 14.453 1 37.38 187 SER A O 1
ATOM 1525 N N . GLN A 1 188 ? 15.539 -17.984 15.555 1 39.97 188 GLN A N 1
ATOM 1526 C CA . GLN A 1 188 ? 16.484 -18.719 14.727 1 39.97 188 GLN A CA 1
ATOM 1527 C C . GLN A 1 188 ? 16.125 -18.609 13.242 1 39.97 188 GLN A C 1
ATOM 1529 O O . GLN A 1 188 ? 17.016 -18.516 12.391 1 39.97 188 GLN A O 1
ATOM 1534 N N . SER A 1 189 ? 14.906 -18.781 12.977 1 41.34 189 SER A N 1
ATOM 1535 C CA . SER A 1 189 ? 14.523 -18.938 11.578 1 41.34 189 SER A CA 1
ATOM 1536 C C . SER A 1 189 ? 14.727 -17.656 10.789 1 41.34 189 SER A C 1
ATOM 1538 O O . SER A 1 189 ? 14.727 -17.672 9.562 1 41.34 189 SER A O 1
ATOM 1540 N N . PHE A 1 190 ? 14.812 -16.5 11.586 1 46.53 190 PHE A N 1
ATOM 1541 C CA . PHE A 1 190 ? 14.797 -15.211 10.906 1 46.53 190 PHE A CA 1
ATOM 1542 C C . PHE A 1 190 ? 16.172 -14.562 10.945 1 46.53 190 PHE A C 1
ATOM 1544 O O . PHE A 1 190 ? 16.344 -13.406 10.555 1 46.53 190 PHE A O 1
ATOM 1551 N N . SER A 1 191 ? 17.047 -15.188 11.703 1 45.34 191 SER A N 1
ATOM 1552 C CA . SER A 1 191 ? 18.422 -14.688 11.727 1 45.34 191 SER A CA 1
ATOM 1553 C C . SER A 1 191 ? 18.922 -14.375 10.32 1 45.34 191 SER A C 1
ATOM 1555 O O . SER A 1 191 ? 19.719 -13.453 10.133 1 45.34 191 SER A O 1
ATOM 1557 N N . ASN A 1 192 ? 18.422 -15.156 9.469 1 45.81 192 ASN A N 1
ATOM 1558 C CA . ASN A 1 192 ? 19 -15.062 8.133 1 45.81 192 ASN A CA 1
ATOM 1559 C C . ASN A 1 192 ? 18.578 -13.773 7.426 1 45.81 192 ASN A C 1
ATOM 1561 O O . ASN A 1 192 ? 19.141 -13.43 6.383 1 45.81 192 ASN A O 1
ATOM 1565 N N . TYR A 1 193 ? 17.516 -13.133 7.938 1 50.53 193 TYR A N 1
ATOM 1566 C CA . TYR A 1 193 ? 17.062 -11.945 7.23 1 50.53 193 TYR A CA 1
ATOM 1567 C C . TYR A 1 193 ? 17.484 -10.68 7.965 1 50.53 193 TYR A C 1
ATOM 1569 O O . TYR A 1 193 ? 17.047 -9.578 7.605 1 50.53 193 TYR A O 1
ATOM 1577 N N . LYS A 1 194 ? 18.266 -10.727 9.062 1 51.94 194 LYS A N 1
ATOM 1578 C CA . LYS A 1 194 ? 18.547 -9.641 10 1 51.94 194 LYS A CA 1
ATOM 1579 C C . LYS A 1 194 ? 19.047 -8.398 9.273 1 51.94 194 LYS A C 1
ATOM 1581 O O . LYS A 1 194 ? 18.734 -7.273 9.672 1 51.94 194 LYS A O 1
ATOM 1586 N N . SER A 1 195 ? 19.875 -8.656 8.359 1 54.06 195 SER A N 1
ATOM 1587 C CA . SER A 1 195 ? 20.594 -7.473 7.914 1 54.06 195 SER A CA 1
ATOM 1588 C C . SER A 1 195 ? 20.094 -6.992 6.559 1 54.06 195 SER A C 1
ATOM 1590 O O . SER A 1 195 ? 20.703 -6.129 5.93 1 54.06 195 SER A O 1
ATOM 1592 N N . THR A 1 196 ? 18.922 -7.68 6.195 1 60.91 196 THR A N 1
ATOM 1593 C CA . THR A 1 196 ? 18.609 -7.289 4.82 1 60.91 196 THR A CA 1
ATOM 1594 C C . THR A 1 196 ? 17.203 -6.699 4.727 1 60.91 196 THR A C 1
ATOM 1596 O O . THR A 1 196 ? 16.344 -7.016 5.539 1 60.91 196 THR A O 1
ATOM 1599 N N . ASN A 1 197 ? 17.047 -5.781 3.881 1 79.25 197 ASN A N 1
ATOM 1600 C CA . ASN A 1 197 ? 15.758 -5.16 3.627 1 79.25 197 ASN A CA 1
ATOM 1601 C C . ASN A 1 197 ? 15.062 -5.793 2.424 1 79.25 197 ASN A C 1
ATOM 1603 O O . ASN A 1 197 ? 14.062 -5.266 1.934 1 79.25 197 ASN A O 1
ATOM 1607 N N . THR A 1 198 ? 15.68 -7.012 1.948 1 88.31 198 THR A N 1
ATOM 1608 C CA . THR A 1 198 ? 15.055 -7.641 0.79 1 88.31 198 THR A CA 1
ATOM 1609 C C . THR A 1 198 ? 15.273 -9.148 0.808 1 88.31 198 THR A C 1
ATOM 1611 O O . THR A 1 198 ? 16.219 -9.633 1.432 1 88.31 198 THR A O 1
ATOM 1614 N N . LEU A 1 199 ? 14.438 -9.914 0.257 1 91.38 199 LEU A N 1
ATOM 1615 C CA . LEU A 1 199 ? 14.547 -11.336 -0.06 1 91.38 199 LEU A CA 1
ATOM 1616 C C . LEU A 1 199 ? 14.633 -11.547 -1.567 1 91.38 199 LEU A C 1
ATOM 1618 O O . LEU A 1 199 ? 14.219 -10.688 -2.348 1 91.38 199 LEU A O 1
ATOM 1622 N N . LYS A 1 200 ? 15.297 -12.633 -1.915 1 93.31 200 LYS A N 1
ATOM 1623 C CA . LYS A 1 200 ? 15.555 -12.898 -3.328 1 93.31 200 LYS A CA 1
ATOM 1624 C C . LYS A 1 200 ? 15.148 -14.32 -3.705 1 93.31 200 LYS A C 1
ATOM 1626 O O . LYS A 1 200 ? 15.383 -15.258 -2.939 1 93.31 200 LYS A O 1
ATOM 1631 N N . SER A 1 201 ? 14.508 -14.57 -4.867 1 96.19 201 SER A N 1
ATOM 1632 C CA . SER A 1 201 ? 14.086 -15.875 -5.367 1 96.19 201 SER A CA 1
ATOM 1633 C C . SER A 1 201 ? 14.453 -16.047 -6.836 1 96.19 201 SER A C 1
ATOM 1635 O O . SER A 1 201 ? 14.414 -15.086 -7.609 1 96.19 201 SER A O 1
ATOM 1637 N N . LEU A 1 202 ? 14.859 -17.266 -7.203 1 96.25 202 LEU A N 1
ATOM 1638 C CA . LEU A 1 202 ? 15.047 -17.641 -8.602 1 96.25 202 LEU A CA 1
ATOM 1639 C C . LEU A 1 202 ? 13.734 -18.109 -9.211 1 96.25 202 LEU A C 1
ATOM 1641 O O . LEU A 1 202 ? 13.023 -18.922 -8.617 1 96.25 202 LEU A O 1
ATOM 1645 N N . VAL A 1 203 ? 13.414 -17.562 -10.305 1 95.44 203 VAL A N 1
ATOM 1646 C CA . VAL A 1 203 ? 12.227 -17.969 -11.047 1 95.44 203 VAL A CA 1
ATOM 1647 C C . VAL A 1 203 ? 12.625 -18.438 -12.445 1 95.44 203 VAL A C 1
ATOM 1649 O O . VAL A 1 203 ? 13.469 -17.812 -13.094 1 95.44 203 VAL A O 1
ATOM 1652 N N . ALA A 1 204 ? 12.141 -19.547 -12.906 1 94.69 204 ALA A N 1
ATOM 1653 C CA . ALA A 1 204 ? 12.289 -20.031 -14.281 1 94.69 204 ALA A CA 1
ATOM 1654 C C . ALA A 1 204 ? 10.945 -20.047 -15.008 1 94.69 204 ALA A C 1
ATOM 1656 O O . ALA A 1 204 ? 9.938 -20.516 -14.461 1 94.69 204 ALA A O 1
ATOM 1657 N N . CYS A 1 205 ? 10.953 -19.531 -16.172 1 93.06 205 CYS A N 1
ATOM 1658 C CA . CYS A 1 205 ? 9.75 -19.531 -17.016 1 93.06 205 CYS A CA 1
ATOM 1659 C C . CYS A 1 205 ? 10.016 -20.234 -18.328 1 93.06 205 CYS A C 1
ATOM 1661 O O . CYS A 1 205 ? 11.148 -20.266 -18.812 1 93.06 205 CYS A O 1
ATOM 1663 N N . ASP A 1 206 ? 9.031 -20.812 -18.828 1 91.06 206 ASP A N 1
ATOM 1664 C CA . ASP A 1 206 ? 9.148 -21.312 -20.203 1 91.06 206 ASP A CA 1
ATOM 1665 C C . ASP A 1 206 ? 9 -20.188 -21.219 1 91.06 206 ASP A C 1
ATOM 1667 O O . ASP A 1 206 ? 8.742 -19.031 -20.844 1 91.06 206 ASP A O 1
ATOM 1671 N N . PRO A 1 207 ? 9.219 -20.438 -22.453 1 89.19 207 PRO A N 1
ATOM 1672 C CA . PRO A 1 207 ? 9.234 -19.375 -23.469 1 89.19 207 PRO A CA 1
ATOM 1673 C C . PRO A 1 207 ? 7.887 -18.672 -23.609 1 89.19 207 PRO A C 1
ATOM 1675 O O . PRO A 1 207 ? 7.805 -17.594 -24.203 1 89.19 207 PRO A O 1
ATOM 1678 N N . ARG A 1 208 ? 6.824 -19.234 -23.078 1 84.94 208 ARG A N 1
ATOM 1679 C CA . ARG A 1 208 ? 5.5 -18.625 -23.141 1 84.94 208 ARG A CA 1
ATOM 1680 C C . ARG A 1 208 ? 5.285 -17.672 -21.953 1 84.94 208 ARG A C 1
ATOM 1682 O O . ARG A 1 208 ? 4.328 -16.891 -21.953 1 84.94 208 ARG A O 1
ATOM 1689 N N . GLY A 1 209 ? 6.129 -17.875 -20.938 1 86.62 209 GLY A N 1
ATOM 1690 C CA . GLY A 1 209 ? 6.02 -17 -19.766 1 86.62 209 GLY A CA 1
ATOM 1691 C C . GLY A 1 209 ? 5.418 -17.703 -18.562 1 86.62 209 GLY A C 1
ATOM 1692 O O . GLY A 1 209 ? 5.164 -17.062 -17.531 1 86.62 209 GLY A O 1
ATOM 1693 N N . ALA A 1 210 ? 5.168 -18.938 -18.656 1 87 210 ALA A N 1
ATOM 1694 C CA . ALA A 1 210 ? 4.664 -19.703 -17.516 1 87 210 ALA A CA 1
ATOM 1695 C C . ALA A 1 210 ? 5.789 -20.047 -16.547 1 87 210 ALA A C 1
ATOM 1697 O O . ALA A 1 210 ? 6.871 -20.469 -16.953 1 87 210 ALA A O 1
ATOM 1698 N N . VAL A 1 211 ? 5.473 -19.875 -15.312 1 91.88 211 VAL A N 1
ATOM 1699 C CA . VAL A 1 211 ? 6.488 -20.203 -14.32 1 91.88 211 VAL A CA 1
ATOM 1700 C C . VAL A 1 211 ? 6.582 -21.719 -14.141 1 91.88 211 VAL A C 1
ATOM 1702 O O . VAL A 1 211 ? 5.578 -22.375 -13.867 1 91.88 211 VAL A O 1
ATOM 1705 N N . ILE A 1 212 ? 7.758 -22.219 -14.32 1 92.69 212 ILE A N 1
ATOM 1706 C CA . ILE A 1 212 ? 7.906 -23.672 -14.258 1 92.69 212 ILE A CA 1
ATOM 1707 C C . ILE A 1 212 ? 8.805 -24.062 -13.086 1 92.69 212 ILE A C 1
ATOM 1709 O O . ILE A 1 212 ? 8.953 -25.234 -12.773 1 92.69 212 ILE A O 1
ATOM 1713 N N . PHE A 1 213 ? 9.383 -23.062 -12.469 1 93.25 213 PHE A N 1
ATOM 1714 C CA . PHE A 1 213 ? 10.18 -23.281 -11.266 1 93.25 213 PHE A CA 1
ATOM 1715 C C . PHE A 1 213 ? 10.297 -22 -10.445 1 93.25 213 PHE A C 1
ATOM 1717 O O . PHE A 1 213 ? 10.414 -20.906 -11.016 1 93.25 213 PHE A O 1
ATOM 1724 N N . SER A 1 214 ? 10.203 -22.125 -9.172 1 94.25 214 SER A N 1
ATOM 1725 C CA . SER A 1 214 ? 10.516 -21.047 -8.25 1 94.25 214 SER A CA 1
ATOM 1726 C C . SER A 1 214 ? 11.266 -21.547 -7.02 1 94.25 214 SER A C 1
ATOM 1728 O O . SER A 1 214 ? 10.93 -22.609 -6.484 1 94.25 214 SER A O 1
ATOM 1730 N N . SER A 1 215 ? 12.281 -20.875 -6.68 1 95.06 215 SER A N 1
ATOM 1731 C CA . SER A 1 215 ? 13.016 -21.266 -5.48 1 95.06 215 SER A CA 1
ATOM 1732 C C . SER A 1 215 ? 12.367 -20.688 -4.223 1 95.06 215 SER A C 1
ATOM 1734 O O . SER A 1 215 ? 11.477 -19.844 -4.309 1 95.06 215 SER A O 1
ATOM 1736 N N . ALA A 1 216 ? 12.828 -21.281 -3.109 1 94.44 216 ALA A N 1
ATOM 1737 C CA . ALA A 1 216 ? 12.555 -20.594 -1.849 1 94.44 216 ALA A CA 1
ATOM 1738 C C . ALA A 1 216 ? 13.219 -19.219 -1.823 1 94.44 216 ALA A C 1
ATOM 1740 O O . ALA A 1 216 ? 13.977 -18.859 -2.732 1 94.44 216 ALA A O 1
ATOM 1741 N N . LEU A 1 217 ? 12.859 -18.453 -0.852 1 93.56 217 LEU A N 1
ATOM 1742 C CA . LEU A 1 217 ? 13.406 -17.109 -0.738 1 93.56 217 LEU A CA 1
ATOM 1743 C C . LEU A 1 217 ? 14.711 -17.125 0.043 1 93.56 217 LEU A C 1
ATOM 1745 O O . LEU A 1 217 ? 14.812 -17.75 1.096 1 93.56 217 LEU A O 1
ATOM 1749 N N . PHE A 1 218 ? 15.68 -16.453 -0.544 1 92.69 218 PHE A N 1
ATOM 1750 C CA . PHE A 1 218 ? 16.984 -16.266 0.064 1 92.69 218 PHE A CA 1
ATOM 1751 C C . PHE A 1 218 ? 17.203 -14.805 0.467 1 92.69 218 PHE A C 1
ATOM 1753 O O . PHE A 1 218 ? 16.375 -13.945 0.133 1 92.69 218 PHE A O 1
ATOM 1760 N N . THR A 1 219 ? 18.25 -14.523 1.238 1 88.06 219 THR A N 1
ATOM 1761 C CA . THR A 1 219 ? 18.562 -13.141 1.586 1 88.06 219 THR A CA 1
ATOM 1762 C C . THR A 1 219 ? 18.891 -12.328 0.336 1 88.06 219 THR A C 1
ATOM 1764 O O . THR A 1 219 ? 19.516 -12.836 -0.593 1 88.06 219 THR A O 1
ATOM 1767 N N . GLY A 1 220 ? 18.453 -11.117 0.305 1 86.94 220 GLY A N 1
ATOM 1768 C CA . GLY A 1 220 ? 18.625 -10.258 -0.854 1 86.94 220 GLY A CA 1
ATOM 1769 C C . GLY A 1 220 ? 20.078 -10.039 -1.222 1 86.94 220 GLY A C 1
ATOM 1770 O O . GLY A 1 220 ? 20.406 -9.758 -2.379 1 86.94 220 GLY A O 1
ATOM 1771 N N . SER A 1 221 ? 21 -10.195 -0.319 1 84 221 SER A N 1
ATOM 1772 C CA . SER A 1 221 ? 22.422 -9.922 -0.54 1 84 221 SER A CA 1
ATOM 1773 C C . SER A 1 221 ? 23.094 -11.07 -1.283 1 84 221 SER A C 1
ATOM 1775 O O . SER A 1 221 ? 24.203 -10.914 -1.788 1 84 221 SER A O 1
ATOM 1777 N N . MET A 1 222 ? 22.5 -12.203 -1.366 1 89.44 222 MET A N 1
ATOM 1778 C CA . MET A 1 222 ? 23.078 -13.367 -2.043 1 89.44 222 MET A CA 1
ATOM 1779 C C . MET A 1 222 ? 23.125 -13.148 -3.553 1 89.44 222 MET A C 1
ATOM 1781 O O . MET A 1 222 ? 22.172 -12.617 -4.133 1 89.44 222 MET A O 1
ATOM 1785 N N . SER A 1 223 ? 24.203 -13.539 -4.172 1 90.25 223 SER A N 1
ATOM 1786 C CA . SER A 1 223 ? 24.344 -13.391 -5.617 1 90.25 223 SER A CA 1
ATOM 1787 C C . SER A 1 223 ? 23.438 -14.367 -6.363 1 90.25 223 SER A C 1
ATOM 1789 O O . SER A 1 223 ? 23.062 -15.406 -5.82 1 90.25 223 SER A O 1
ATOM 1791 N N . ASP A 1 224 ? 23.125 -14.047 -7.578 1 91.12 224 ASP A N 1
ATOM 1792 C CA . ASP A 1 224 ? 22.297 -14.922 -8.414 1 91.12 224 ASP A CA 1
ATOM 1793 C C . ASP A 1 224 ? 22.953 -16.281 -8.586 1 91.12 224 ASP A C 1
ATOM 1795 O O . ASP A 1 224 ? 22.281 -17.312 -8.539 1 91.12 224 ASP A O 1
ATOM 1799 N N . LYS A 1 225 ? 24.297 -16.25 -8.742 1 92.38 225 LYS A N 1
ATOM 1800 C CA . LYS A 1 225 ? 25.031 -17.5 -8.906 1 92.38 225 LYS A CA 1
ATOM 1801 C C . LYS A 1 225 ? 24.875 -18.391 -7.68 1 92.38 225 LYS A C 1
ATOM 1803 O O . LYS A 1 225 ? 24.625 -19.594 -7.809 1 92.38 225 LYS A O 1
ATOM 1808 N N . GLU A 1 226 ? 25 -17.781 -6.559 1 93.88 226 GLU A N 1
ATOM 1809 C CA . GLU A 1 226 ? 24.906 -18.547 -5.32 1 93.88 226 GLU A CA 1
ATOM 1810 C C . GLU A 1 226 ? 23.5 -19.109 -5.121 1 93.88 226 GLU A C 1
ATOM 1812 O O . GLU A 1 226 ? 23.328 -20.219 -4.629 1 93.88 226 GLU A O 1
ATOM 1817 N N . ILE A 1 227 ? 22.516 -18.422 -5.512 1 94.94 227 ILE A N 1
ATOM 1818 C CA . ILE A 1 227 ? 21.125 -18.875 -5.391 1 94.94 227 ILE A CA 1
ATOM 1819 C C . ILE A 1 227 ? 20.906 -20.094 -6.293 1 94.94 227 ILE A C 1
ATOM 1821 O O . ILE A 1 227 ? 20.312 -21.078 -5.871 1 94.94 227 ILE A O 1
ATOM 1825 N N . VAL A 1 228 ? 21.406 -20.047 -7.465 1 95.19 228 VAL A N 1
ATOM 1826 C CA . VAL A 1 228 ? 21.266 -21.172 -8.383 1 95.19 228 VAL A CA 1
ATOM 1827 C C . VAL A 1 228 ? 21.922 -22.422 -7.785 1 95.19 228 VAL A C 1
ATOM 1829 O O . VAL A 1 228 ? 21.359 -23.516 -7.867 1 95.19 228 VAL A O 1
ATOM 1832 N N . ARG A 1 229 ? 23.031 -22.203 -7.148 1 94.62 229 ARG A N 1
ATOM 1833 C CA . ARG A 1 229 ? 23.781 -23.312 -6.582 1 94.62 229 ARG A CA 1
ATOM 1834 C C . ARG A 1 229 ? 23.047 -23.906 -5.387 1 94.62 229 ARG A C 1
ATOM 1836 O O . ARG A 1 229 ? 23.141 -25.109 -5.133 1 94.62 229 ARG A O 1
ATOM 1843 N N . GLN A 1 230 ? 22.266 -23.094 -4.742 1 95 230 GLN A N 1
ATOM 1844 C CA . GLN A 1 230 ? 21.734 -23.531 -3.455 1 95 230 GLN A CA 1
ATOM 1845 C C . GLN A 1 230 ? 20.25 -23.859 -3.549 1 95 230 GLN A C 1
ATOM 1847 O O . GLN A 1 230 ? 19.719 -24.578 -2.713 1 95 230 GLN A O 1
ATOM 1852 N N . CYS A 1 231 ? 19.562 -23.391 -4.523 1 95.12 231 CYS A N 1
ATOM 1853 C CA . CYS A 1 231 ? 18.109 -23.391 -4.5 1 95.12 231 CYS A CA 1
ATOM 1854 C C . CYS A 1 231 ? 17.562 -24.75 -4.922 1 95.12 231 CYS A C 1
ATOM 1856 O O . CYS A 1 231 ? 16.359 -24.984 -4.859 1 95.12 231 CYS A O 1
ATOM 1858 N N . GLY A 1 232 ? 18.391 -25.609 -5.445 1 94.5 232 GLY A N 1
ATOM 1859 C CA . GLY A 1 232 ? 17.969 -26.953 -5.797 1 94.5 232 GLY A CA 1
ATOM 1860 C C . GLY A 1 232 ? 17.625 -27.109 -7.27 1 94.5 232 GLY A C 1
ATOM 1861 O O . GLY A 1 232 ? 17.156 -28.172 -7.699 1 94.5 232 GLY A O 1
ATOM 1862 N N . ILE A 1 233 ? 17.859 -26.078 -8.055 1 95.38 233 ILE A N 1
ATOM 1863 C CA . ILE A 1 233 ? 17.484 -26.172 -9.469 1 95.38 233 ILE A CA 1
ATOM 1864 C C . ILE A 1 233 ? 18.453 -27.125 -10.195 1 95.38 233 ILE A C 1
ATOM 1866 O O . ILE A 1 233 ? 18.047 -27.812 -11.133 1 95.38 233 ILE A O 1
ATOM 1870 N N . ILE A 1 234 ? 19.719 -27.172 -9.797 1 95.56 234 ILE A N 1
ATOM 1871 C CA . ILE A 1 234 ? 20.719 -28 -10.469 1 95.56 234 ILE A CA 1
ATOM 1872 C C . ILE A 1 234 ? 20.344 -29.469 -10.312 1 95.56 234 ILE A C 1
ATOM 1874 O O . ILE A 1 234 ? 20.188 -30.188 -11.305 1 95.56 234 ILE A O 1
ATOM 1878 N N . PRO A 1 235 ? 20.141 -29.953 -9.102 1 95.69 235 PRO A N 1
ATOM 1879 C CA . PRO A 1 235 ? 19.688 -31.344 -8.977 1 95.69 235 PRO A CA 1
ATOM 1880 C C . PRO A 1 235 ? 18.375 -31.609 -9.711 1 95.69 235 PRO A C 1
ATOM 1882 O O . PRO A 1 235 ? 18.156 -32.719 -10.227 1 95.69 235 PRO A O 1
ATOM 1885 N N . LEU A 1 236 ? 17.5 -30.625 -9.758 1 94.75 236 LEU A N 1
ATOM 1886 C CA . LEU A 1 236 ? 16.25 -30.781 -10.484 1 94.75 236 LEU A CA 1
ATOM 1887 C C . LEU A 1 236 ? 16.5 -30.969 -11.977 1 94.75 236 LEU A C 1
ATOM 1889 O O . LEU A 1 236 ? 15.914 -31.844 -12.609 1 94.75 236 LEU A O 1
ATOM 1893 N N . LEU A 1 237 ? 17.344 -30.172 -12.555 1 95.88 237 LEU A N 1
ATOM 1894 C CA . LEU A 1 237 ? 17.672 -30.25 -13.969 1 95.88 237 LEU A CA 1
ATOM 1895 C C . LEU A 1 237 ? 18.297 -31.609 -14.297 1 95.88 237 LEU A C 1
ATOM 1897 O O . LEU A 1 237 ? 17.984 -32.219 -15.328 1 95.88 237 LEU A O 1
ATOM 1901 N N . GLU A 1 238 ? 19.141 -32.062 -13.438 1 96.12 238 GLU A N 1
ATOM 1902 C CA . GLU A 1 238 ? 19.734 -33.406 -13.609 1 96.12 238 GLU A CA 1
ATOM 1903 C C . GLU A 1 238 ? 18.656 -34.469 -13.641 1 96.12 238 GLU A C 1
ATOM 1905 O O . GLU A 1 238 ? 18.688 -35.375 -14.5 1 96.12 238 GLU A O 1
ATOM 1910 N N . GLN A 1 239 ? 17.797 -34.344 -12.727 1 95.25 239 GLN A N 1
ATOM 1911 C CA . GLN A 1 239 ? 16.688 -35.312 -12.648 1 95.25 239 GLN A CA 1
ATOM 1912 C C . GLN A 1 239 ? 15.82 -35.25 -13.898 1 95.25 239 GLN A C 1
ATOM 1914 O O . GLN A 1 239 ? 15.352 -36.281 -14.383 1 95.25 239 GLN A O 1
ATOM 1919 N N . LEU A 1 240 ? 15.609 -34.062 -14.406 1 95.38 240 LEU A N 1
ATOM 1920 C CA . LEU A 1 240 ? 14.781 -33.875 -15.594 1 95.38 240 LEU A CA 1
ATOM 1921 C C . LEU A 1 240 ? 15.445 -34.5 -16.828 1 95.38 240 LEU A C 1
ATOM 1923 O O . LEU A 1 240 ? 14.766 -35.062 -17.688 1 95.38 240 LEU A O 1
ATOM 1927 N N . ILE A 1 241 ? 16.766 -34.438 -16.891 1 95.94 241 ILE A N 1
ATOM 1928 C CA . ILE A 1 241 ? 17.5 -35.062 -17.984 1 95.94 241 ILE A CA 1
ATOM 1929 C C . ILE A 1 241 ? 17.406 -36.594 -17.859 1 95.94 241 ILE A C 1
ATOM 1931 O O . ILE A 1 241 ? 17.141 -37.281 -18.828 1 95.94 241 ILE A O 1
ATOM 1935 N N . GLU A 1 242 ? 17.547 -37.062 -16.625 1 95.69 242 GLU A N 1
ATOM 1936 C CA . GLU A 1 242 ? 17.5 -38.5 -16.359 1 95.69 242 GLU A CA 1
ATOM 1937 C C . GLU A 1 242 ? 16.125 -39.062 -16.703 1 95.69 242 GLU A C 1
ATOM 1939 O O . GLU A 1 242 ? 16.016 -40.156 -17.203 1 95.69 242 GLU A O 1
ATOM 1944 N N . SER A 1 243 ? 15.109 -38.281 -16.438 1 95.06 243 SER A N 1
ATOM 1945 C CA . SER A 1 243 ? 13.742 -38.75 -16.641 1 95.06 243 SER A CA 1
ATOM 1946 C C . SER A 1 243 ? 13.258 -38.469 -18.062 1 95.06 243 SER A C 1
ATOM 1948 O O . SER A 1 243 ? 12.133 -38.812 -18.422 1 95.06 243 SER A O 1
ATOM 1950 N N . GLY A 1 244 ? 14.031 -37.719 -18.844 1 93.88 244 GLY A N 1
ATOM 1951 C CA . GLY A 1 244 ? 13.727 -37.5 -20.25 1 93.88 244 GLY A CA 1
ATOM 1952 C C . GLY A 1 244 ? 12.93 -36.25 -20.5 1 93.88 244 GLY A C 1
ATOM 1953 O O . GLY A 1 244 ? 12.484 -36 -21.625 1 93.88 244 GLY A O 1
ATOM 1954 N N . TYR A 1 245 ? 12.719 -35.438 -19.484 1 94.56 245 TYR A N 1
ATOM 1955 C CA . TYR A 1 245 ? 11.984 -34.188 -19.625 1 94.56 245 TYR A CA 1
ATOM 1956 C C . TYR A 1 245 ? 12.844 -33.125 -20.312 1 94.56 245 TYR A C 1
ATOM 1958 O O . TYR A 1 245 ? 12.32 -32.188 -20.906 1 94.56 245 TYR A O 1
ATOM 1966 N N . LEU A 1 246 ? 14.148 -33.281 -20.188 1 95.81 246 LEU A N 1
ATOM 1967 C CA . LEU A 1 246 ? 15.164 -32.531 -20.906 1 95.81 246 LEU A CA 1
ATOM 1968 C C . LEU A 1 246 ? 16.188 -33.438 -21.547 1 95.81 246 LEU A C 1
ATOM 1970 O O . LEU A 1 246 ? 16.25 -34.625 -21.234 1 95.81 246 LEU A O 1
ATOM 1974 N N . GLN A 1 247 ? 16.891 -32.906 -22.484 1 96.31 247 GLN A N 1
ATOM 1975 C CA . GLN A 1 247 ? 17.953 -33.656 -23.141 1 96.31 247 GLN A CA 1
ATOM 1976 C C . GLN A 1 247 ? 19.281 -32.906 -23.016 1 96.31 247 GLN A C 1
ATOM 1978 O O . GLN A 1 247 ? 19.312 -31.688 -22.891 1 96.31 247 GLN A O 1
ATOM 1983 N N . ARG A 1 248 ? 20.312 -33.75 -23.062 1 95.06 248 ARG A N 1
ATOM 1984 C CA . ARG A 1 248 ? 21.625 -33.125 -23.109 1 95.06 248 ARG A CA 1
ATOM 1985 C C . ARG A 1 248 ? 21.75 -32.188 -24.312 1 95.06 248 ARG A C 1
ATOM 1987 O O . ARG A 1 248 ? 21.312 -32.531 -25.406 1 95.06 248 ARG A O 1
ATOM 1994 N N . GLY A 1 249 ? 22.219 -31.047 -24.047 1 93.62 249 GLY A N 1
ATOM 1995 C CA . GLY A 1 249 ? 22.375 -30.078 -25.109 1 93.62 249 GLY A CA 1
ATOM 1996 C C . GLY A 1 249 ? 21.266 -29.031 -25.141 1 93.62 249 GLY A C 1
ATOM 1997 O O . GLY A 1 249 ? 21.375 -28.016 -25.812 1 93.62 249 GLY A O 1
ATOM 1998 N N . ASP A 1 250 ? 20.125 -29.312 -24.438 1 95.25 250 ASP A N 1
ATOM 1999 C CA . ASP A 1 250 ? 19.078 -28.312 -24.328 1 95.25 250 ASP A CA 1
ATOM 2000 C C . ASP A 1 250 ? 19.578 -27.031 -23.672 1 95.25 250 ASP A C 1
ATOM 2002 O O . ASP A 1 250 ? 20.594 -27.047 -22.953 1 95.25 250 ASP A O 1
ATOM 2006 N N . GLY A 1 251 ? 18.906 -25.938 -23.938 1 93.88 251 GLY A N 1
ATOM 2007 C CA . GLY A 1 251 ? 19.422 -24.656 -23.5 1 93.88 251 GLY A CA 1
ATOM 2008 C C . GLY A 1 251 ? 18.594 -24.031 -22.375 1 93.88 251 GLY A C 1
ATOM 2009 O O . GLY A 1 251 ? 17.406 -24.328 -22.234 1 93.88 251 GLY A O 1
ATOM 2010 N N . ILE A 1 252 ? 19.234 -23.25 -21.578 1 94.12 252 ILE A N 1
ATOM 2011 C CA . ILE A 1 252 ? 18.656 -22.375 -20.562 1 94.12 252 ILE A CA 1
ATOM 2012 C C . ILE A 1 252 ? 19.141 -20.938 -20.797 1 94.12 252 ILE A C 1
ATOM 2014 O O . ILE A 1 252 ? 20.297 -20.719 -21.141 1 94.12 252 ILE A O 1
ATOM 2018 N N . MET A 1 253 ? 18.234 -20.062 -20.688 1 92.88 253 MET A N 1
ATOM 2019 C CA . MET A 1 253 ? 18.562 -18.656 -20.906 1 92.88 253 MET A CA 1
ATOM 2020 C C . MET A 1 253 ? 18.609 -17.891 -19.578 1 92.88 253 MET A C 1
ATOM 2022 O O . MET A 1 253 ? 17.781 -18.109 -18.703 1 92.88 253 MET A O 1
ATOM 2026 N N . ALA A 1 254 ? 19.609 -17.062 -19.359 1 90.38 254 ALA A N 1
ATOM 2027 C CA . ALA A 1 254 ? 19.75 -16.25 -18.172 1 90.38 254 ALA A CA 1
ATOM 2028 C C . ALA A 1 254 ? 20.484 -14.938 -18.484 1 90.38 254 ALA A C 1
ATOM 2030 O O . ALA A 1 254 ? 20.969 -14.742 -19.594 1 90.38 254 ALA A O 1
ATOM 2031 N N . ASP A 1 255 ? 20.438 -14.055 -17.547 1 84.62 255 ASP A N 1
ATOM 2032 C CA . ASP A 1 255 ? 21.172 -12.805 -17.688 1 84.62 255 ASP A CA 1
ATOM 2033 C C . ASP A 1 255 ? 22.656 -13 -17.438 1 84.62 255 ASP A C 1
ATOM 2035 O O . ASP A 1 255 ? 23.062 -14.008 -16.859 1 84.62 255 ASP A O 1
ATOM 2039 N N . LYS A 1 256 ? 23.453 -12.117 -17.906 1 77 256 LYS A N 1
ATOM 2040 C CA . LYS A 1 256 ? 24.906 -12.188 -17.781 1 77 256 LYS A CA 1
ATOM 2041 C C . LYS A 1 256 ? 25.344 -12.234 -16.328 1 77 256 LYS A C 1
ATOM 2043 O O . LYS A 1 256 ? 26.391 -12.789 -15.992 1 77 256 LYS A O 1
ATOM 2048 N N . GLY A 1 257 ? 24.469 -11.797 -15.477 1 75.88 257 GLY A N 1
ATOM 2049 C CA . GLY A 1 257 ? 24.797 -11.727 -14.062 1 75.88 257 GLY A CA 1
ATOM 2050 C C . GLY A 1 257 ? 24.797 -13.078 -13.383 1 75.88 257 GLY A C 1
ATOM 2051 O O . GLY A 1 257 ? 25.359 -13.234 -12.297 1 75.88 257 GLY A O 1
ATOM 2052 N N . PHE A 1 258 ? 24.266 -14.133 -13.867 1 85 258 PHE A N 1
ATOM 2053 C CA . PHE A 1 258 ? 24.125 -15.445 -13.234 1 85 258 PHE A CA 1
ATOM 2054 C C . PHE A 1 258 ? 25.469 -16.172 -13.227 1 85 258 PHE A C 1
ATOM 2056 O O . PHE A 1 258 ? 25.734 -16.969 -12.328 1 85 258 PHE A O 1
ATOM 2063 N N . LEU A 1 259 ? 26.391 -15.891 -14.117 1 84.25 259 LEU A N 1
ATOM 2064 C CA . LEU A 1 259 ? 27.703 -16.516 -14.227 1 84.25 259 LEU A CA 1
ATOM 2065 C C . LEU A 1 259 ? 27.641 -18 -13.867 1 84.25 259 LEU A C 1
ATOM 2067 O O . LEU A 1 259 ? 28.422 -18.469 -13.039 1 84.25 259 LEU A O 1
ATOM 2071 N N . ILE A 1 260 ? 26.703 -18.859 -14.414 1 89.75 260 ILE A N 1
ATOM 2072 C CA . ILE A 1 260 ? 26.469 -20.25 -14.039 1 89.75 260 ILE A CA 1
ATOM 2073 C C . ILE A 1 260 ? 26.797 -21.156 -15.211 1 89.75 260 ILE A C 1
ATOM 2075 O O . ILE A 1 260 ? 26.172 -22.219 -15.367 1 89.75 260 ILE A O 1
ATOM 2079 N N . GLU A 1 261 ? 27.656 -20.781 -16.078 1 89.25 261 GLU A N 1
ATOM 2080 C CA . GLU A 1 261 ? 28 -21.578 -17.266 1 89.25 261 GLU A CA 1
ATOM 2081 C C . GLU A 1 261 ? 28.578 -22.922 -16.875 1 89.25 261 GLU A C 1
ATOM 2083 O O . GLU A 1 261 ? 28.234 -23.953 -17.453 1 89.25 261 GLU A O 1
ATOM 2088 N N . GLU A 1 262 ? 29.453 -22.906 -15.953 1 90.88 262 GLU A N 1
ATOM 2089 C CA . GLU A 1 262 ? 30.094 -24.141 -15.516 1 90.88 262 GLU A CA 1
ATOM 2090 C C . GLU A 1 262 ? 29.078 -25.109 -14.906 1 90.88 262 GLU A C 1
ATOM 2092 O O . GLU A 1 262 ? 29.125 -26.312 -15.164 1 90.88 262 GLU A O 1
ATOM 2097 N N . GLU A 1 263 ? 28.188 -24.609 -14.109 1 91.5 263 GLU A N 1
ATOM 2098 C CA . GLU A 1 263 ? 27.141 -25.422 -13.484 1 91.5 263 GLU A CA 1
ATOM 2099 C C . GLU A 1 263 ? 26.25 -26.062 -14.531 1 91.5 263 GLU A C 1
ATOM 2101 O O . GLU A 1 263 ? 25.891 -27.25 -14.422 1 91.5 263 GLU A O 1
ATOM 2106 N N . MET A 1 264 ? 25.906 -25.312 -15.547 1 92.62 264 MET A N 1
ATOM 2107 C CA . MET A 1 264 ? 25.031 -25.828 -16.594 1 92.62 264 MET A CA 1
ATOM 2108 C C . MET A 1 264 ? 25.75 -26.859 -17.453 1 92.62 264 MET A C 1
ATOM 2110 O O . MET A 1 264 ? 25.156 -27.891 -17.812 1 92.62 264 MET A O 1
ATOM 2114 N N . ARG A 1 265 ? 26.969 -26.594 -17.766 1 92.19 265 ARG A N 1
ATOM 2115 C CA . ARG A 1 265 ? 27.766 -27.531 -18.531 1 92.19 265 ARG A CA 1
ATOM 2116 C C . ARG A 1 265 ? 27.906 -28.875 -17.797 1 92.19 265 ARG A C 1
ATOM 2118 O O . ARG A 1 265 ? 27.844 -29.938 -18.422 1 92.19 265 ARG A O 1
ATOM 2125 N N . ALA A 1 266 ? 28.078 -28.766 -16.562 1 93.81 266 ALA A N 1
ATOM 2126 C CA . ALA A 1 266 ? 28.25 -29.969 -15.75 1 93.81 266 ALA A CA 1
ATOM 2127 C C . ALA A 1 266 ? 26.984 -30.828 -15.797 1 93.81 266 ALA A C 1
ATOM 2129 O O . ALA A 1 266 ? 27.078 -32.062 -15.719 1 93.81 266 ALA A O 1
ATOM 2130 N N . VAL A 1 267 ? 25.859 -30.234 -15.953 1 94 267 VAL A N 1
ATOM 2131 C CA . VAL A 1 267 ? 24.578 -30.938 -16 1 94 267 VAL A CA 1
ATOM 2132 C C . VAL A 1 267 ? 24.297 -31.406 -17.422 1 94 267 VAL A C 1
ATOM 2134 O O . VAL A 1 267 ? 23.438 -32.25 -17.656 1 94 267 VAL A O 1
ATOM 2137 N N . GLY A 1 268 ? 25.094 -30.859 -18.391 1 93.12 268 GLY A N 1
ATOM 2138 C CA . GLY A 1 268 ? 24.922 -31.219 -19.797 1 93.12 268 GLY A CA 1
ATOM 2139 C C . GLY A 1 268 ? 24 -30.281 -20.547 1 93.12 268 GLY A C 1
ATOM 2140 O O . GLY A 1 268 ? 23.422 -30.656 -21.578 1 93.12 268 GLY A O 1
ATOM 2141 N N . LEU A 1 269 ? 23.75 -29.125 -20 1 94.25 269 LEU A N 1
ATOM 2142 C CA . LEU A 1 269 ? 22.891 -28.141 -20.641 1 94.25 269 LEU A CA 1
ATOM 2143 C C . LEU A 1 269 ? 23.703 -26.984 -21.203 1 94.25 269 LEU A C 1
ATOM 2145 O O . LEU A 1 269 ? 24.891 -26.828 -20.859 1 94.25 269 LEU A O 1
ATOM 2149 N N . GLN A 1 270 ? 23.078 -26.266 -22.062 1 91.44 270 GLN A N 1
ATOM 2150 C CA . GLN A 1 270 ? 23.703 -25.078 -22.641 1 91.44 270 GLN A CA 1
ATOM 2151 C C . GLN A 1 270 ? 23.109 -23.812 -22.047 1 91.44 270 GLN A 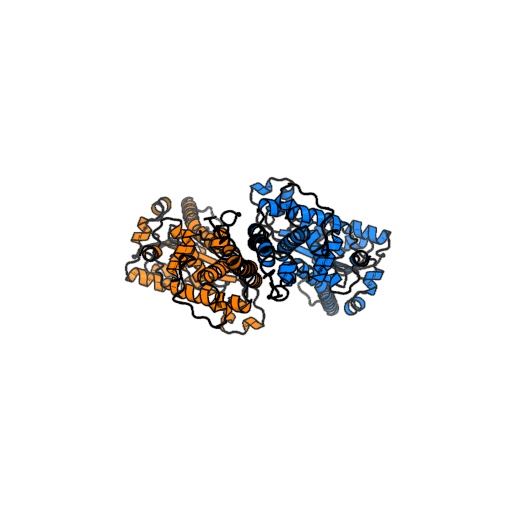C 1
ATOM 2153 O O . GLN A 1 270 ? 21.906 -23.734 -21.812 1 91.44 270 GLN A O 1
ATOM 2158 N N . LEU A 1 271 ? 23.969 -22.859 -21.797 1 89.06 271 LEU A N 1
ATOM 2159 C CA . LEU A 1 271 ? 23.516 -21.578 -21.266 1 89.06 271 LEU A CA 1
ATOM 2160 C C . LEU A 1 271 ? 23.562 -20.5 -22.328 1 89.06 271 LEU A C 1
ATOM 2162 O O . LEU A 1 271 ? 24.625 -20.266 -22.938 1 89.06 271 LEU A O 1
ATOM 2166 N N . ASN A 1 272 ? 22.453 -19.969 -22.609 1 82.38 272 ASN A N 1
ATOM 2167 C CA . ASN A 1 272 ? 22.391 -18.828 -23.516 1 82.38 272 ASN A CA 1
ATOM 2168 C C . ASN A 1 272 ? 22.422 -17.516 -22.766 1 82.38 272 ASN A C 1
ATOM 2170 O O . ASN A 1 272 ? 21.484 -17.188 -22.031 1 82.38 272 ASN A O 1
ATOM 2174 N N . LEU A 1 273 ? 23.484 -16.766 -22.844 1 73.44 273 LEU A N 1
ATOM 2175 C CA . LEU A 1 273 ? 23.719 -15.484 -22.188 1 73.44 273 LEU A CA 1
ATOM 2176 C C . LEU A 1 273 ? 23.938 -14.383 -23.219 1 73.44 273 LEU A C 1
ATOM 2178 O O . LEU A 1 273 ? 24.438 -14.656 -24.328 1 73.44 273 LEU A O 1
ATOM 2182 N N . PRO A 1 274 ? 23.422 -13.172 -22.781 1 66.81 274 PRO A N 1
ATOM 2183 C CA . PRO A 1 274 ? 23.906 -12.078 -23.625 1 66.81 274 PRO A CA 1
ATOM 2184 C C . PRO A 1 274 ? 25.422 -11.922 -23.578 1 66.81 274 PRO A C 1
ATOM 2186 O O . PRO A 1 274 ? 26.047 -12.211 -22.547 1 66.81 274 PRO A O 1
ATOM 2189 N N . PRO A 1 275 ? 25.922 -11.656 -24.781 1 59.19 275 PRO A N 1
ATOM 2190 C CA . PRO A 1 275 ? 27.375 -11.469 -24.781 1 59.19 275 PRO A CA 1
ATOM 2191 C C . PRO A 1 275 ? 27.812 -10.289 -23.906 1 59.19 275 PRO A C 1
ATOM 2193 O O . PRO A 1 275 ? 27.047 -9.352 -23.703 1 59.19 275 PRO A O 1
ATOM 2196 N N . PHE A 1 276 ? 28.859 -10.406 -22.953 1 55.59 276 PHE A N 1
ATOM 2197 C CA . PHE A 1 276 ? 29.391 -9.398 -2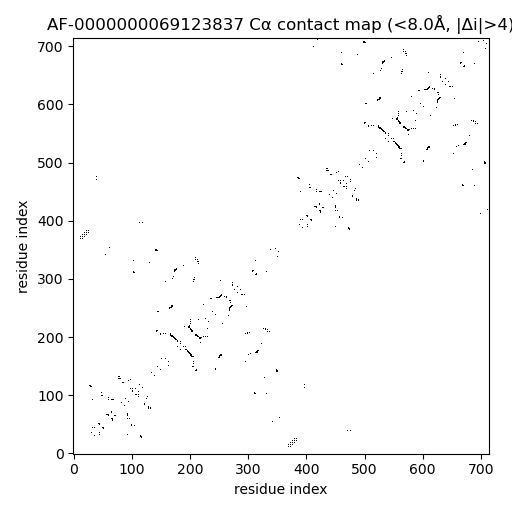2.047 1 55.59 276 PHE A CA 1
ATOM 2198 C C . PHE A 1 276 ? 29.875 -8.18 -22.828 1 55.59 276 PHE A C 1
ATOM 2200 O O . PHE A 1 276 ? 30.562 -8.32 -23.844 1 55.59 276 PHE A O 1
ATOM 2207 N N . SER A 1 277 ? 29.188 -7.047 -22.5 1 49.16 277 SER A N 1
ATOM 2208 C CA . SER A 1 277 ? 29.812 -5.84 -23.031 1 49.16 277 SER A CA 1
ATOM 2209 C C . SER A 1 277 ? 31.094 -5.496 -22.266 1 49.16 277 SER A C 1
ATOM 2211 O O . SER A 1 277 ? 31.078 -5.379 -21.047 1 49.16 277 SER A O 1
ATOM 2213 N N . ARG A 1 278 ? 32.281 -5.785 -22.516 1 45.09 278 ARG A N 1
ATOM 2214 C CA . ARG A 1 278 ? 33.438 -5.129 -21.906 1 45.09 278 ARG A CA 1
ATOM 2215 C C . ARG A 1 278 ? 33.344 -3.615 -22.031 1 45.09 278 ARG A C 1
ATOM 2217 O O . ARG A 1 278 ? 32.719 -3.107 -22.969 1 45.09 278 ARG A O 1
ATOM 2224 N N . PHE A 1 279 ? 33.625 -2.906 -20.953 1 42.66 279 PHE A N 1
ATOM 2225 C CA . PHE A 1 279 ? 33.656 -1.447 -20.953 1 42.66 279 PHE A CA 1
ATOM 2226 C C . PHE A 1 279 ? 33.812 -0.9 -22.359 1 42.66 279 PHE A C 1
ATOM 2228 O O . PHE A 1 279 ? 33.062 -0.009 -22.766 1 42.66 279 PHE A O 1
ATOM 2235 N N . LYS A 1 280 ? 35.25 -0.836 -22.766 1 43.84 280 LYS A N 1
ATOM 2236 C CA . LYS A 1 280 ? 35.781 0.196 -23.656 1 43.84 280 LYS A CA 1
ATOM 2237 C C . LYS A 1 280 ? 35.188 0.081 -25.047 1 43.84 280 LYS A C 1
ATOM 2239 O O . LYS A 1 280 ? 35.25 1.024 -25.844 1 43.84 280 LYS A O 1
ATOM 2244 N N . AR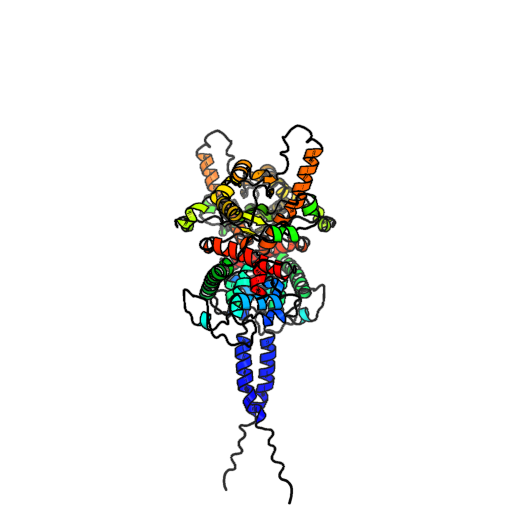G A 1 281 ? 35.438 -1.122 -25.75 1 46.88 281 ARG A N 1
ATOM 2245 C CA . ARG A 1 281 ? 35.438 -1.159 -27.203 1 46.88 281 ARG A CA 1
ATOM 2246 C C . ARG A 1 281 ? 34.031 -1.521 -27.719 1 46.88 281 ARG A C 1
ATOM 2248 O O . ARG A 1 281 ? 33.25 -2.129 -27 1 46.88 281 ARG A O 1
ATOM 2255 N N . GLN A 1 282 ? 33.656 -0.977 -28.797 1 54.09 282 GLN A N 1
ATOM 2256 C CA . GLN A 1 282 ? 32.5 -1.181 -29.656 1 54.09 282 GLN A CA 1
ATOM 2257 C C . GLN A 1 282 ? 32.125 -2.66 -29.75 1 54.09 282 GLN A C 1
ATOM 2259 O O . GLN A 1 282 ? 32.969 -3.488 -30.109 1 54.09 282 GLN A O 1
ATOM 2264 N N . MET A 1 283 ? 31.203 -3.057 -29.047 1 59.62 283 MET A N 1
ATOM 2265 C CA . MET A 1 283 ? 30.75 -4.438 -29.203 1 59.62 283 MET A CA 1
ATOM 2266 C C . MET A 1 283 ? 30.594 -4.797 -30.672 1 59.62 283 MET A C 1
ATOM 2268 O O . MET A 1 283 ? 30 -4.039 -31.438 1 59.62 283 MET A O 1
ATOM 2272 N N . PRO A 1 284 ? 31.375 -5.77 -31.094 1 62.94 284 PRO A N 1
ATOM 2273 C CA . PRO A 1 284 ? 31.141 -6.18 -32.469 1 62.94 284 PRO A CA 1
ATOM 2274 C C . PRO A 1 284 ? 29.656 -6.328 -32.812 1 62.94 284 PRO A C 1
ATOM 2276 O O . PRO A 1 284 ? 28.844 -6.57 -31.922 1 62.94 284 PRO A O 1
ATOM 2279 N N . ALA A 1 285 ? 29.312 -5.965 -33.938 1 62.28 285 ALA A N 1
ATOM 2280 C CA . ALA A 1 285 ? 27.953 -5.926 -34.438 1 62.28 285 ALA A CA 1
ATOM 2281 C C . ALA A 1 285 ? 27.188 -7.199 -34.062 1 62.28 285 ALA A C 1
ATOM 2283 O O . ALA A 1 285 ? 26.016 -7.145 -33.719 1 62.28 285 ALA A O 1
ATOM 2284 N N . GLY A 1 286 ? 27.922 -8.328 -34.125 1 63.59 286 GLY A N 1
ATOM 2285 C CA . GLY A 1 286 ? 27.281 -9.594 -33.812 1 63.59 286 GLY A CA 1
ATOM 2286 C C . GLY A 1 286 ? 26.875 -9.695 -32.344 1 63.59 286 GLY A C 1
ATOM 2287 O O . GLY A 1 286 ? 25.797 -10.195 -32.031 1 63.59 286 GLY A O 1
ATOM 2288 N N . ASP A 1 287 ? 27.672 -9.18 -31.578 1 69.56 287 ASP A N 1
ATOM 2289 C CA . ASP A 1 287 ? 27.422 -9.234 -30.141 1 69.56 287 ASP A CA 1
ATOM 2290 C C . ASP A 1 287 ? 26.25 -8.336 -29.75 1 69.56 287 ASP A C 1
ATOM 2292 O O . ASP A 1 287 ? 25.469 -8.688 -28.859 1 69.56 287 ASP A O 1
ATOM 2296 N N . VAL A 1 288 ? 26.219 -7.289 -30.453 1 69.75 288 VAL A N 1
ATOM 2297 C CA . VAL A 1 288 ? 25.109 -6.363 -30.219 1 69.75 288 VAL A CA 1
ATOM 2298 C C . VAL A 1 288 ? 23.781 -7.031 -30.562 1 69.75 288 VAL A C 1
ATOM 2300 O O . VAL A 1 288 ? 22.812 -6.906 -29.828 1 69.75 288 VAL A O 1
ATOM 2303 N N . LEU A 1 289 ? 23.859 -7.797 -31.672 1 70.12 289 LEU A N 1
ATOM 2304 C CA . LEU A 1 289 ? 22.641 -8.461 -32.125 1 70.12 289 LEU A CA 1
ATOM 2305 C C . LEU A 1 289 ? 22.219 -9.547 -31.125 1 70.12 289 LEU A C 1
ATOM 2307 O O . LEU A 1 289 ? 21.031 -9.688 -30.844 1 70.12 289 LEU A O 1
ATOM 2311 N N . VAL A 1 290 ? 23.156 -10.273 -30.609 1 70.94 290 VAL A N 1
ATOM 2312 C CA . VAL A 1 290 ? 22.844 -11.352 -29.672 1 70.94 290 VAL A CA 1
ATOM 2313 C C . VAL A 1 290 ? 22.312 -10.766 -28.375 1 70.94 290 VAL A C 1
ATOM 2315 O O . VAL A 1 290 ? 21.344 -11.281 -27.797 1 70.94 290 VAL A O 1
ATOM 2318 N N . THR A 1 291 ? 22.891 -9.695 -27.984 1 71.94 291 THR A N 1
ATOM 2319 C CA . THR A 1 291 ? 22.453 -9.023 -26.75 1 71.94 291 THR A CA 1
ATOM 2320 C C . THR A 1 291 ? 21.016 -8.531 -26.891 1 71.94 291 THR A C 1
ATOM 2322 O O . THR A 1 291 ? 20.219 -8.688 -25.969 1 71.94 291 THR A O 1
ATOM 2325 N N . LYS A 1 292 ? 20.781 -8.039 -28.031 1 74.81 292 LYS A N 1
ATOM 2326 C CA . LYS A 1 292 ? 19.438 -7.531 -28.281 1 74.81 292 LYS A CA 1
ATOM 2327 C C . LYS A 1 292 ? 18.422 -8.664 -28.328 1 74.81 292 LYS A C 1
ATOM 2329 O O . LYS A 1 292 ? 17.297 -8.531 -27.812 1 74.81 292 LYS A O 1
ATOM 2334 N N . ARG A 1 293 ? 18.844 -9.781 -28.922 1 73.31 293 ARG A N 1
ATOM 2335 C CA . ARG A 1 293 ? 17.953 -10.938 -29.031 1 73.31 293 ARG A CA 1
ATOM 2336 C C . ARG A 1 293 ? 17.656 -11.516 -27.656 1 73.31 293 ARG A C 1
ATOM 2338 O O . ARG A 1 293 ? 16.5 -11.812 -27.344 1 73.31 293 ARG A O 1
ATOM 2345 N N . ILE A 1 294 ? 18.641 -11.641 -26.891 1 74.12 294 ILE A N 1
ATOM 2346 C CA . ILE A 1 294 ? 18.469 -12.203 -25.547 1 74.12 294 ILE A CA 1
ATOM 2347 C C . ILE A 1 294 ? 17.594 -11.273 -24.703 1 74.12 294 ILE A C 1
ATOM 2349 O O . ILE A 1 294 ? 16.688 -11.727 -24.016 1 74.12 294 ILE A O 1
ATOM 2353 N N . ALA A 1 295 ? 17.906 -10.062 -24.844 1 76.25 295 ALA A N 1
ATOM 2354 C CA . ALA A 1 295 ? 17.109 -9.07 -24.125 1 76.25 295 ALA A CA 1
ATOM 2355 C C . ALA A 1 295 ? 15.641 -9.148 -24.516 1 76.25 295 ALA A C 1
ATOM 2357 O O . ALA A 1 295 ? 14.758 -9.039 -23.672 1 76.25 295 ALA A O 1
ATOM 2358 N N . LYS A 1 296 ? 15.453 -9.383 -25.75 1 77.44 296 LYS A N 1
ATOM 2359 C CA . LYS A 1 296 ? 14.102 -9.469 -26.281 1 77.44 296 LYS A CA 1
ATOM 2360 C C . LYS A 1 296 ? 13.328 -10.617 -25.641 1 77.44 296 LYS A C 1
ATOM 2362 O O . LYS A 1 296 ? 12.148 -10.477 -25.328 1 77.44 296 LYS A O 1
ATOM 2367 N N . HIS A 1 297 ? 14.016 -11.672 -25.438 1 81.38 297 HIS A N 1
ATOM 2368 C CA . HIS A 1 297 ? 13.305 -12.852 -24.969 1 81.38 297 HIS A CA 1
ATOM 2369 C C . HIS A 1 297 ? 13.266 -12.906 -23.453 1 81.38 297 HIS A C 1
ATOM 2371 O O . HIS A 1 297 ? 12.391 -13.547 -22.859 1 81.38 297 HIS A O 1
ATOM 2377 N N . ARG A 1 298 ? 14.109 -12.117 -22.812 1 84.25 298 ARG A N 1
ATOM 2378 C CA . ARG A 1 298 ? 14.086 -12.039 -21.359 1 84.25 298 ARG A CA 1
ATOM 2379 C C . ARG A 1 298 ? 12.867 -11.258 -20.859 1 84.25 298 ARG A C 1
ATOM 2381 O O . ARG A 1 298 ? 12.5 -11.344 -19.688 1 84.25 298 ARG A O 1
ATOM 2388 N N . VAL A 1 299 ? 12.258 -10.562 -21.703 1 84.06 299 VAL A N 1
ATOM 2389 C CA . VAL A 1 299 ? 11.07 -9.766 -21.375 1 84.06 299 VAL A CA 1
ATOM 2390 C C . VAL A 1 299 ? 9.961 -10.688 -20.875 1 84.06 299 VAL A C 1
ATOM 2392 O O . VAL A 1 299 ? 9.156 -10.289 -20.031 1 84.06 299 VAL A O 1
ATOM 2395 N N . HIS A 1 300 ? 10.031 -11.953 -21.312 1 84.56 300 HIS A N 1
ATOM 2396 C CA . HIS A 1 300 ? 8.984 -12.898 -20.938 1 84.56 300 HIS A CA 1
ATOM 2397 C C . HIS A 1 300 ? 9.031 -13.195 -19.438 1 84.56 300 HIS A C 1
ATOM 2399 O O . HIS A 1 300 ? 7.992 -13.211 -18.766 1 84.56 300 HIS A O 1
ATOM 2405 N N . VAL A 1 301 ? 10.227 -13.414 -18.969 1 88.19 301 VAL A N 1
ATOM 2406 C CA . VAL A 1 301 ? 10.344 -13.703 -17.531 1 88.19 301 VAL A CA 1
ATOM 2407 C C . VAL A 1 301 ? 10.07 -12.438 -16.734 1 88.19 301 VAL A C 1
ATOM 2409 O O . VAL A 1 301 ? 9.469 -12.5 -15.656 1 88.19 301 VAL A O 1
ATOM 2412 N N . GLU A 1 302 ? 10.5 -11.312 -17.281 1 88 302 GLU A N 1
ATOM 2413 C CA . GLU A 1 302 ? 10.227 -10.047 -16.609 1 88 302 GLU A CA 1
ATOM 2414 C C . GLU A 1 302 ? 8.727 -9.781 -16.531 1 88 302 GLU A C 1
ATOM 2416 O O . GLU A 1 302 ? 8.219 -9.312 -15.508 1 88 302 GLU A O 1
ATOM 2421 N N . ARG A 1 303 ? 8.055 -10.117 -17.547 1 87.81 303 ARG A N 1
ATOM 2422 C CA . ARG A 1 303 ? 6.602 -9.953 -17.578 1 87.81 303 ARG A CA 1
ATOM 2423 C C . ARG A 1 303 ? 5.922 -10.906 -16.594 1 87.81 303 ARG A C 1
ATOM 2425 O O . ARG A 1 303 ? 4.98 -10.523 -15.898 1 87.81 303 ARG A O 1
ATOM 2432 N N . ALA A 1 304 ? 6.375 -12.117 -16.609 1 89.06 304 ALA A N 1
ATOM 2433 C CA . ALA A 1 304 ? 5.824 -13.094 -15.672 1 89.06 304 ALA A CA 1
ATOM 2434 C C . ALA A 1 304 ? 5.988 -12.625 -14.227 1 89.06 304 ALA A C 1
ATOM 2436 O O . ALA A 1 304 ? 5.031 -12.656 -13.445 1 89.06 304 ALA A O 1
ATOM 2437 N N . ILE A 1 305 ? 7.172 -12.18 -13.906 1 91.81 305 ILE A N 1
ATOM 2438 C CA . ILE A 1 305 ? 7.449 -11.688 -12.562 1 91.81 305 ILE A CA 1
ATOM 2439 C C . ILE A 1 305 ? 6.582 -10.461 -12.273 1 91.81 305 ILE A C 1
ATOM 2441 O O . ILE A 1 305 ? 6.055 -10.32 -11.164 1 91.81 305 ILE A O 1
ATOM 2445 N N . GLY A 1 306 ? 6.43 -9.617 -13.312 1 90.69 306 GLY A N 1
ATOM 2446 C CA . GLY A 1 306 ? 5.551 -8.469 -13.172 1 90.69 306 GLY A CA 1
ATOM 2447 C C . GLY A 1 306 ? 4.117 -8.844 -12.844 1 90.69 306 GLY A C 1
ATOM 2448 O O . GLY A 1 306 ? 3.473 -8.195 -12.016 1 90.69 306 GLY A O 1
ATOM 2449 N N . LYS A 1 307 ? 3.684 -9.875 -13.43 1 90.88 307 LYS A N 1
ATOM 2450 C CA . LYS A 1 307 ? 2.32 -10.336 -13.188 1 90.88 307 LYS A CA 1
ATOM 2451 C C . LYS A 1 307 ? 2.182 -10.938 -11.797 1 90.88 307 LYS A C 1
ATOM 2453 O O . LYS A 1 307 ? 1.156 -10.758 -11.133 1 90.88 307 LYS A O 1
ATOM 2458 N N . ILE A 1 308 ? 3.16 -11.695 -11.414 1 93.62 308 ILE A N 1
ATOM 2459 C CA . ILE A 1 308 ? 3.17 -12.258 -10.062 1 93.62 308 ILE A CA 1
ATOM 2460 C C . ILE A 1 308 ? 3.068 -11.133 -9.039 1 93.62 308 ILE A C 1
ATOM 2462 O O . ILE A 1 308 ? 2.297 -11.219 -8.078 1 93.62 308 ILE A O 1
ATOM 2466 N N . LYS A 1 309 ? 3.719 -10.102 -9.328 1 92.94 309 LYS A N 1
ATOM 2467 C CA . LYS A 1 309 ? 3.801 -9 -8.375 1 92.94 309 LYS A CA 1
ATOM 2468 C C . LYS A 1 309 ? 2.551 -8.125 -8.43 1 92.94 309 LYS A C 1
ATOM 2470 O O . LYS A 1 309 ? 2.455 -7.125 -7.719 1 92.94 309 LYS A O 1
ATOM 2475 N N . LYS A 1 310 ? 1.579 -8.523 -9.273 1 92.94 310 LYS A N 1
ATOM 2476 C CA . LYS A 1 310 ? 0.256 -7.918 -9.18 1 92.94 310 LYS A CA 1
ATOM 2477 C C . LYS A 1 310 ? -0.452 -8.344 -7.895 1 92.94 310 LYS A C 1
ATOM 2479 O O . LYS A 1 310 ? -1.415 -7.707 -7.469 1 92.94 310 LYS A O 1
ATOM 2484 N N . PHE A 1 311 ? -0.045 -9.523 -7.445 1 96.38 311 PHE A N 1
ATOM 2485 C CA . PHE A 1 311 ? -0.408 -9.836 -6.066 1 96.38 311 PHE A CA 1
ATOM 2486 C C . PHE A 1 311 ? 0.38 -8.969 -5.09 1 96.38 311 PHE A C 1
ATOM 2488 O O . PHE A 1 311 ? 1.55 -9.25 -4.816 1 96.38 311 PHE A O 1
ATOM 2495 N N . LYS A 1 312 ? -0.267 -8.078 -4.504 1 94.38 312 LYS A N 1
ATOM 2496 C CA . LYS A 1 312 ? 0.39 -7.008 -3.758 1 94.38 312 LYS A CA 1
ATOM 2497 C C . LYS A 1 312 ? 1.023 -7.543 -2.477 1 94.38 312 LYS A C 1
ATOM 2499 O O . LYS A 1 312 ? 1.935 -6.922 -1.922 1 94.38 312 LYS A O 1
ATOM 2504 N N . MET A 1 313 ? 0.622 -8.672 -2.025 1 95.12 313 MET A N 1
ATOM 2505 C CA . MET A 1 313 ? 1.199 -9.273 -0.825 1 95.12 313 MET A CA 1
ATOM 2506 C C . MET A 1 313 ? 2.691 -9.523 -1.007 1 95.12 313 MET A C 1
ATOM 2508 O O . MET A 1 313 ? 3.453 -9.492 -0.038 1 95.12 313 MET A O 1
ATOM 2512 N N . VAL A 1 314 ? 3.131 -9.703 -2.271 1 95.12 314 VAL A N 1
ATOM 2513 C CA . VAL A 1 314 ? 4.535 -10.031 -2.488 1 95.12 314 VAL A CA 1
ATOM 2514 C C . VAL A 1 314 ? 5.242 -8.859 -3.162 1 95.12 314 VAL A C 1
ATOM 2516 O O . VAL A 1 314 ? 6.445 -8.922 -3.426 1 95.12 314 VAL A O 1
ATOM 2519 N N . SER A 1 315 ? 4.539 -7.836 -3.482 1 91.88 315 SER A N 1
ATOM 2520 C CA . SER A 1 315 ? 5.18 -6.66 -4.07 1 91.88 315 SER A CA 1
ATOM 2521 C C . SER A 1 315 ? 5.328 -5.539 -3.049 1 91.88 315 SER A C 1
ATOM 2523 O O . SER A 1 315 ? 6.227 -4.707 -3.16 1 91.88 315 SER A O 1
ATOM 2525 N N . ASP A 1 316 ? 4.395 -5.555 -2.088 1 88.56 316 ASP A N 1
ATOM 2526 C CA . ASP A 1 316 ? 4.508 -4.59 -1.001 1 88.56 316 ASP A CA 1
ATOM 2527 C C . ASP A 1 316 ? 5.559 -5.023 0.016 1 88.56 316 ASP A C 1
ATOM 2529 O O . ASP A 1 316 ? 6.105 -6.125 -0.08 1 88.56 316 ASP A O 1
ATOM 2533 N N . LYS A 1 317 ? 5.855 -4.09 0.878 1 86 317 LYS A N 1
ATOM 2534 C CA . LYS A 1 317 ? 6.766 -4.426 1.968 1 86 317 LYS A CA 1
ATOM 2535 C C . LYS A 1 317 ? 6.152 -5.469 2.898 1 86 317 LYS A C 1
ATOM 2537 O O . LYS A 1 317 ? 5.09 -5.238 3.48 1 86 317 LYS A O 1
ATOM 2542 N N . ILE A 1 318 ? 6.805 -6.566 3.027 1 88.19 318 ILE A N 1
ATOM 2543 C CA . ILE A 1 318 ? 6.277 -7.688 3.799 1 88.19 318 ILE A CA 1
ATOM 2544 C C . ILE A 1 318 ? 6.574 -7.48 5.281 1 88.19 318 ILE A C 1
ATOM 2546 O O . ILE A 1 318 ? 7.727 -7.277 5.668 1 88.19 318 ILE A O 1
ATOM 2550 N N . PRO A 1 319 ? 5.5 -7.512 6.043 1 84.81 319 PRO A N 1
ATOM 2551 C CA . PRO A 1 319 ? 5.719 -7.355 7.484 1 84.81 319 PRO A CA 1
ATOM 2552 C C . PRO A 1 319 ? 6.457 -8.547 8.102 1 84.81 319 PRO A C 1
ATOM 2554 O O . PRO A 1 319 ? 6.367 -9.664 7.586 1 84.81 319 PRO A O 1
ATOM 2557 N N . ASN A 1 320 ? 7.031 -8.312 9.242 1 80.94 320 ASN A N 1
ATOM 2558 C CA . ASN A 1 320 ? 7.805 -9.336 9.938 1 80.94 320 ASN A CA 1
ATOM 2559 C C . ASN A 1 320 ? 6.926 -10.5 10.375 1 80.94 320 ASN A C 1
ATOM 2561 O O . ASN A 1 320 ? 7.383 -11.648 10.414 1 80.94 320 ASN A O 1
ATOM 2565 N N . THR A 1 321 ? 5.684 -10.258 10.578 1 82 321 THR A N 1
ATOM 2566 C CA . THR A 1 321 ? 4.758 -11.258 11.086 1 82 321 THR A CA 1
ATOM 2567 C C . THR A 1 321 ? 4.488 -12.336 10.039 1 82 321 THR A C 1
ATOM 2569 O O . THR A 1 321 ? 4.023 -13.43 10.375 1 82 321 THR A O 1
ATOM 2572 N N . ARG A 1 322 ? 4.777 -11.977 8.844 1 86.94 322 ARG A N 1
ATOM 2573 C CA . ARG A 1 322 ? 4.457 -12.906 7.758 1 86.94 322 ARG A CA 1
ATOM 2574 C C . ARG A 1 322 ? 5.695 -13.664 7.301 1 86.94 322 ARG A C 1
ATOM 2576 O O . ARG A 1 322 ? 5.609 -14.547 6.445 1 86.94 322 ARG A O 1
ATOM 2583 N N . LEU A 1 323 ? 6.773 -13.406 7.871 1 84.31 323 LEU A N 1
ATOM 2584 C CA . LEU A 1 323 ? 8.039 -13.977 7.414 1 84.31 323 LEU A CA 1
ATOM 2585 C C . LEU A 1 323 ? 8.109 -15.461 7.723 1 84.31 323 LEU A C 1
ATOM 2587 O O . LEU A 1 323 ? 8.766 -16.219 7.008 1 84.31 323 LEU A O 1
ATOM 2591 N N . GLY A 1 324 ? 7.383 -15.938 8.727 1 86 324 GLY A N 1
ATOM 2592 C CA . GLY A 1 324 ? 7.379 -17.344 9.086 1 86 324 GLY A CA 1
ATOM 2593 C C . GLY A 1 324 ? 6.809 -18.234 8 1 86 324 GLY A C 1
ATOM 2594 O O . GLY A 1 324 ? 7.195 -19.406 7.883 1 86 324 GLY A O 1
ATOM 2595 N N . ILE A 1 325 ? 5.898 -17.656 7.203 1 92.44 325 ILE A N 1
ATOM 2596 C CA . ILE A 1 325 ? 5.266 -18.469 6.168 1 92.44 325 ILE A CA 1
ATOM 2597 C C . ILE A 1 325 ? 5.477 -17.828 4.805 1 92.44 325 ILE A C 1
ATOM 2599 O O . ILE A 1 325 ? 4.668 -18.016 3.889 1 92.44 325 ILE A O 1
ATOM 2603 N N . ILE A 1 326 ? 6.539 -17.078 4.688 1 92.94 326 ILE A N 1
ATOM 2604 C CA . ILE A 1 326 ? 6.742 -16.25 3.492 1 92.94 326 ILE A CA 1
ATOM 2605 C C . ILE A 1 326 ? 6.988 -17.156 2.287 1 92.94 326 ILE A C 1
ATOM 2607 O O . ILE A 1 326 ? 6.543 -16.859 1.178 1 92.94 326 ILE A O 1
ATOM 2611 N N . ASN A 1 327 ? 7.656 -18.281 2.477 1 94.19 327 ASN A N 1
ATOM 2612 C CA . ASN A 1 327 ? 7.902 -19.203 1.368 1 94.19 327 ASN A CA 1
ATOM 2613 C C . ASN A 1 327 ? 6.605 -19.828 0.864 1 94.19 327 ASN A C 1
ATOM 2615 O O . ASN A 1 327 ? 6.426 -20 -0.342 1 94.19 327 ASN A O 1
ATOM 2619 N N . HIS A 1 328 ? 5.766 -20.156 1.802 1 96 328 HIS A N 1
ATOM 2620 C CA . HIS A 1 328 ? 4.469 -20.688 1.407 1 96 328 HIS A CA 1
ATOM 2621 C C . HIS A 1 328 ? 3.664 -19.656 0.625 1 96 328 HIS A C 1
ATOM 2623 O O . HIS A 1 328 ? 3.074 -19.984 -0.41 1 96 328 HIS A O 1
ATOM 2629 N N . ILE A 1 329 ? 3.67 -18.438 1.125 1 96.69 329 ILE A N 1
ATOM 2630 C CA . ILE A 1 329 ? 2.949 -17.359 0.458 1 96.69 329 ILE A CA 1
ATOM 2631 C C . ILE A 1 329 ? 3.498 -17.172 -0.954 1 96.69 329 ILE A C 1
ATOM 2633 O O . ILE A 1 329 ? 2.734 -17.078 -1.918 1 96.69 329 ILE A O 1
ATOM 2637 N N . TRP A 1 330 ? 4.828 -17.125 -1.023 1 95.75 330 TRP A N 1
ATOM 2638 C CA . TRP A 1 330 ? 5.504 -16.922 -2.299 1 95.75 330 TRP A CA 1
ATOM 2639 C C . TRP A 1 330 ? 5.129 -18 -3.303 1 95.75 330 TRP A C 1
ATOM 2641 O O . TRP A 1 330 ? 4.707 -17.703 -4.422 1 95.75 330 TRP A O 1
ATOM 2651 N N . TYR A 1 331 ? 5.176 -19.219 -2.893 1 94.5 331 TYR A N 1
ATOM 2652 C CA . TYR A 1 331 ? 4.871 -20.344 -3.773 1 94.5 331 TYR A CA 1
ATOM 2653 C C . TYR A 1 331 ? 3.402 -20.328 -4.188 1 94.5 331 TYR A C 1
ATOM 2655 O O . TYR A 1 331 ? 3.078 -20.531 -5.359 1 94.5 331 TYR A O 1
ATOM 2663 N N . VAL A 1 332 ? 2.535 -20.062 -3.254 1 96.06 332 VAL A N 1
ATOM 2664 C CA . VAL A 1 332 ? 1.098 -20.047 -3.51 1 96.06 332 VAL A CA 1
ATOM 2665 C C . VAL A 1 332 ? 0.773 -18.953 -4.531 1 96.06 332 VAL A C 1
ATOM 2667 O O . VAL A 1 332 ? 0.031 -19.203 -5.488 1 96.06 332 VAL A O 1
ATOM 2670 N N . VAL A 1 333 ? 1.314 -17.766 -4.359 1 96.38 333 VAL A N 1
ATOM 2671 C CA . VAL A 1 333 ? 1.041 -16.641 -5.254 1 96.38 333 VAL A CA 1
ATOM 2672 C C . VAL A 1 333 ? 1.5 -16.984 -6.668 1 96.38 333 VAL A C 1
ATOM 2674 O O . VAL A 1 333 ? 0.8 -16.703 -7.641 1 96.38 333 VAL A O 1
ATOM 2677 N N . ILE A 1 334 ? 2.635 -17.625 -6.797 1 93.75 334 ILE A N 1
ATOM 2678 C CA . ILE A 1 334 ? 3.168 -18 -8.102 1 93.75 334 ILE A CA 1
ATOM 2679 C C . ILE A 1 334 ? 2.223 -18.984 -8.781 1 93.75 334 ILE A C 1
ATOM 2681 O O . ILE A 1 334 ? 1.892 -18.828 -9.961 1 93.75 334 ILE A O 1
ATOM 2685 N N . LEU A 1 335 ? 1.803 -19.922 -8.023 1 90.81 335 LEU A N 1
ATOM 2686 C CA . LEU A 1 335 ? 0.951 -20.969 -8.594 1 90.81 335 LEU A CA 1
ATOM 2687 C C . LEU A 1 335 ? -0.43 -20.422 -8.93 1 90.81 335 LEU A C 1
ATOM 2689 O O . LEU A 1 335 ? -1.036 -20.812 -9.93 1 90.81 335 LEU A O 1
ATOM 2693 N N . LEU A 1 336 ? -0.947 -19.516 -8.07 1 92.56 336 LEU A N 1
ATOM 2694 C CA . LEU A 1 336 ? -2.211 -18.859 -8.375 1 92.56 336 LEU A CA 1
ATOM 2695 C C . LEU A 1 336 ? -2.1 -18.047 -9.664 1 92.56 336 LEU A C 1
ATOM 2697 O O . LEU A 1 336 ? -3.023 -18.047 -10.484 1 92.56 336 LEU A O 1
ATOM 2701 N N . HIS A 1 337 ? -1.032 -17.375 -9.82 1 90.06 337 HIS A N 1
ATOM 2702 C CA . HIS A 1 337 ? -0.79 -16.625 -11.047 1 90.06 337 HIS A CA 1
ATOM 2703 C C . HIS A 1 337 ? -0.8 -17.547 -12.266 1 90.06 337 HIS A C 1
ATOM 2705 O O . HIS A 1 337 ? -1.367 -17.203 -13.305 1 90.06 337 HIS A O 1
ATOM 2711 N N . ASP A 1 338 ? -0.151 -18.672 -12.164 1 86.12 338 ASP A N 1
ATOM 2712 C CA . ASP A 1 338 ? -0.097 -19.625 -13.266 1 86.12 338 ASP A CA 1
ATOM 2713 C C . ASP A 1 338 ? -1.491 -20.141 -13.617 1 86.12 338 ASP A C 1
ATOM 2715 O O . ASP A 1 338 ? -1.804 -20.359 -14.789 1 86.12 338 ASP A O 1
ATOM 2719 N N . ILE A 1 339 ? -2.23 -20.281 -12.594 1 83.12 339 ILE A N 1
ATOM 2720 C CA . ILE A 1 339 ? -3.598 -20.75 -12.805 1 83.12 339 ILE A CA 1
ATOM 2721 C C . ILE A 1 339 ? -4.391 -19.672 -13.555 1 83.12 339 ILE A C 1
ATOM 2723 O O . ILE A 1 339 ? -5.16 -20 -14.469 1 83.12 339 ILE A O 1
ATOM 2727 N N . ILE A 1 340 ? -4.203 -18.422 -13.211 1 81.25 340 ILE A N 1
ATOM 2728 C CA . ILE A 1 340 ? -4.875 -17.312 -13.875 1 81.25 340 ILE A CA 1
ATOM 2729 C C . ILE A 1 340 ? -4.465 -17.281 -15.344 1 81.25 340 ILE A C 1
ATOM 2731 O O . ILE A 1 340 ? -5.316 -17.125 -16.234 1 81.25 340 ILE A O 1
ATOM 2735 N N . THR A 1 341 ? -3.221 -17.422 -15.578 1 75.38 341 THR A N 1
ATOM 2736 C CA . THR A 1 341 ? -2.672 -17.344 -16.938 1 75.38 341 THR A CA 1
ATOM 2737 C C . THR A 1 341 ? -3.096 -18.547 -17.766 1 75.38 341 THR A C 1
ATOM 2739 O O . THR A 1 341 ? -3.416 -18.406 -18.953 1 75.38 341 THR A O 1
ATOM 2742 N N . ALA A 1 342 ? -3.004 -19.703 -17.188 1 67.31 342 ALA A N 1
ATOM 2743 C CA . ALA A 1 342 ? -3.408 -20.938 -17.875 1 67.31 342 ALA A CA 1
ATOM 2744 C C . ALA A 1 342 ? -4.887 -20.891 -18.234 1 67.31 342 ALA A C 1
ATOM 2746 O O . ALA A 1 342 ? -5.273 -21.312 -19.328 1 67.31 342 ALA A O 1
ATOM 2747 N N . LEU A 1 343 ? -5.551 -20.375 -17.328 1 53.28 343 LEU A N 1
ATOM 2748 C CA . LEU A 1 343 ? -6.988 -20.312 -17.562 1 53.28 343 LEU A CA 1
ATOM 2749 C C . LEU A 1 343 ? -7.328 -19.25 -18.609 1 53.28 343 LEU A C 1
ATOM 2751 O O . LEU A 1 343 ? -8.336 -19.375 -19.312 1 53.28 343 LEU A O 1
ATOM 2755 N N . THR A 1 344 ? -6.465 -18.234 -18.625 1 53.22 344 THR A N 1
ATOM 2756 C CA . THR A 1 344 ? -6.695 -17.188 -19.609 1 53.22 344 THR A CA 1
ATOM 2757 C C . THR A 1 344 ? -6.176 -17.594 -20.984 1 53.22 344 THR A C 1
ATOM 2759 O O . THR A 1 344 ? -6.766 -17.234 -22 1 53.22 344 THR A O 1
ATOM 2762 N N . CYS A 1 345 ? -4.91 -18.062 -20.953 1 51.72 345 CYS A N 1
ATOM 2763 C CA . CYS A 1 345 ? -4.297 -18.391 -22.234 1 51.72 345 CYS A CA 1
ATOM 2764 C C . CYS A 1 345 ? -4.504 -19.859 -22.578 1 51.72 345 CYS A C 1
ATOM 2766 O O . CYS A 1 345 ? -4.215 -20.734 -21.75 1 51.72 345 CYS A O 1
ATOM 2768 N N . TYR A 1 346 ? -5.789 -20.344 -22.875 1 43.41 346 TYR A N 1
ATOM 2769 C CA . TYR A 1 346 ? -6.027 -21.719 -23.312 1 43.41 346 TYR A CA 1
ATOM 2770 C C . TYR A 1 346 ? -4.738 -22.516 -23.328 1 43.41 346 TYR A C 1
ATOM 2772 O O . TYR A 1 346 ? -4.559 -23.422 -24.156 1 43.41 346 TYR A O 1
ATOM 2780 N N . PHE A 1 347 ? -3.791 -22.062 -22.625 1 46.38 347 PHE A N 1
ATOM 2781 C CA . PHE A 1 347 ? -2.539 -22.797 -22.734 1 46.38 347 PHE A CA 1
ATOM 2782 C C . PHE A 1 347 ? -2.539 -24 -21.797 1 46.38 347 PHE A C 1
ATOM 2784 O O . PHE A 1 347 ? -3.209 -24 -20.766 1 46.38 347 PHE A O 1
ATOM 2791 N N . TYR A 1 348 ? -2.131 -25.203 -22.266 1 42.44 348 TYR A N 1
ATOM 2792 C CA . TYR A 1 348 ? -1.88 -26.453 -21.562 1 42.44 348 TYR A CA 1
ATOM 2793 C C . TYR A 1 348 ? -1.015 -26.219 -20.328 1 42.44 348 TYR A C 1
ATOM 2795 O O . TYR A 1 348 ? 0.187 -25.969 -20.453 1 42.44 348 TYR A O 1
ATOM 2803 N N . SER A 1 349 ? -1.36 -25.469 -19.469 1 50.28 349 SER A N 1
ATOM 2804 C CA . SER A 1 349 ? -0.593 -25.578 -18.234 1 50.28 349 SER A CA 1
ATOM 2805 C C . SER A 1 349 ? -0.723 -26.984 -17.625 1 50.28 349 SER A C 1
ATOM 2807 O O . SER A 1 349 ? -1.729 -27.656 -17.844 1 50.28 349 SER A O 1
ATOM 2809 N N . PRO A 1 350 ? 0.333 -27.641 -17.375 1 47.16 350 PRO A N 1
ATOM 2810 C CA . PRO A 1 350 ? 0.216 -28.938 -16.703 1 47.16 350 PRO A CA 1
ATOM 2811 C C . PRO A 1 350 ? -0.905 -28.969 -15.664 1 47.16 350 PRO A C 1
ATOM 2813 O O . PRO A 1 350 ? -1.358 -30.047 -15.273 1 47.16 350 PRO A O 1
ATOM 2816 N N . LEU A 1 351 ? -1.214 -27.828 -15.203 1 49.53 351 LEU A N 1
ATOM 2817 C CA . LEU A 1 351 ? -2.324 -27.812 -14.258 1 49.53 351 LEU A CA 1
ATOM 2818 C C . LEU A 1 351 ? -3.629 -28.203 -14.938 1 49.53 351 LEU A C 1
ATOM 2820 O O . LEU A 1 351 ? -4.609 -28.531 -14.266 1 49.53 351 LEU A O 1
ATOM 2824 N N . TRP A 1 352 ? -3.709 -28.062 -16.203 1 47.69 352 TRP A N 1
ATOM 2825 C CA . TRP A 1 352 ? -4.949 -28.391 -16.906 1 47.69 352 TRP A CA 1
ATOM 2826 C C . TRP A 1 352 ? -5.242 -29.891 -16.828 1 47.69 352 TRP A C 1
ATOM 2828 O O . TRP A 1 352 ? -6.406 -30.297 -16.797 1 47.69 352 TRP A O 1
ATOM 2838 N N . GLY A 1 353 ? -4.176 -30.547 -16.938 1 44.75 353 GLY A N 1
ATOM 2839 C CA . GLY A 1 353 ? -4.566 -31.938 -16.812 1 44.75 353 GLY A CA 1
ATOM 2840 C C . GLY A 1 353 ? -5.402 -32.219 -15.57 1 44.75 353 GLY A C 1
ATOM 2841 O O . GLY A 1 353 ? -6.305 -33.062 -15.594 1 44.75 353 GLY A O 1
ATOM 2842 N N . ILE A 1 354 ? -5.09 -31.422 -14.711 1 43.84 354 ILE A N 1
ATOM 2843 C CA . ILE A 1 354 ? -5.84 -31.656 -13.477 1 43.84 354 ILE A CA 1
ATOM 2844 C C . ILE A 1 354 ? -7.207 -30.984 -13.57 1 43.84 354 ILE A C 1
ATOM 2846 O O . ILE A 1 354 ? -8.211 -31.531 -13.102 1 43.84 354 ILE A O 1
ATOM 2850 N N . LEU A 1 355 ? -7.234 -29.781 -14.172 1 44.28 355 LEU A N 1
ATOM 2851 C CA . LEU A 1 355 ? -8.492 -29.047 -14.219 1 44.28 355 LEU A CA 1
ATOM 2852 C C . LEU A 1 355 ? -9.438 -29.672 -15.242 1 44.28 355 LEU A C 1
ATOM 2854 O O . LEU A 1 355 ? -10.656 -29.484 -15.164 1 44.28 355 LEU A O 1
ATOM 2858 N N . SER A 1 356 ? -8.938 -30.219 -16.297 1 39.47 356 SER A N 1
ATOM 2859 C CA . SER A 1 356 ? -9.758 -30.891 -17.297 1 39.47 356 SER A CA 1
ATOM 2860 C C . SER A 1 356 ? -10.125 -32.312 -16.844 1 39.47 356 SER A C 1
ATOM 2862 O O . SER A 1 356 ? -10.875 -33 -17.531 1 39.47 356 SER A O 1
ATOM 2864 N N . ALA A 1 357 ? -9.602 -32.75 -15.812 1 36.88 357 ALA A N 1
ATOM 2865 C CA . ALA A 1 357 ? -10.031 -34.062 -15.398 1 36.88 357 ALA A CA 1
ATOM 2866 C C . ALA A 1 357 ? -11.242 -34 -14.461 1 36.88 357 ALA A C 1
ATOM 2868 O O . ALA A 1 357 ? -11.352 -33.062 -13.664 1 36.88 357 ALA A O 1
ATOM 2869 N N . MET B 1 1 ? -76.312 -10.93 27.938 1 24.59 1 MET B N 1
ATOM 2870 C CA . MET B 1 1 ? -75.562 -9.805 27.391 1 24.59 1 MET B CA 1
ATOM 2871 C C . MET B 1 1 ? -74.125 -10.18 27.203 1 24.59 1 MET B C 1
ATOM 2873 O O . MET B 1 1 ? -73.312 -10.102 28.141 1 24.59 1 MET B O 1
ATOM 2877 N N . LEU B 1 2 ? -73.75 -11.297 26.469 1 27.64 2 LEU B N 1
ATOM 2878 C CA . LEU B 1 2 ? -72.562 -11.992 26.109 1 27.64 2 LEU B CA 1
ATOM 2879 C C . LEU B 1 2 ? -71.625 -11.078 25.297 1 27.64 2 LEU B C 1
ATOM 2881 O O . LEU B 1 2 ? -72.062 -10.461 24.328 1 27.64 2 LEU B O 1
ATOM 2885 N N . PHE B 1 3 ? -70.5 -10.508 25.922 1 25.28 3 PHE B N 1
ATOM 2886 C CA . PHE B 1 3 ? -69.438 -9.57 25.625 1 25.28 3 PHE B CA 1
ATOM 2887 C C . PHE B 1 3 ? -68.625 -10.023 24.391 1 25.28 3 PHE B C 1
ATOM 2889 O O . PHE B 1 3 ? -68.125 -11.156 24.344 1 25.28 3 PHE B O 1
ATOM 2896 N N . GLY B 1 4 ? -68.938 -9.633 23.141 1 26.92 4 GLY B N 1
ATOM 2897 C CA . GLY B 1 4 ? -68.312 -9.703 21.828 1 26.92 4 GLY B CA 1
ATOM 2898 C C . GLY B 1 4 ? -66.938 -9.164 21.797 1 26.92 4 GLY B C 1
ATOM 2899 O O . GLY B 1 4 ? -66.75 -7.953 21.672 1 26.92 4 GLY B O 1
ATOM 2900 N N . GLN B 1 5 ? -65.938 -9.641 22.609 1 27.77 5 GLN B N 1
ATOM 2901 C CA . GLN B 1 5 ? -64.562 -9.203 22.531 1 27.77 5 GLN B CA 1
ATOM 2902 C C . GLN B 1 5 ? -63.969 -9.43 21.125 1 27.77 5 GLN B C 1
ATOM 2904 O O . GLN B 1 5 ? -63.844 -10.578 20.688 1 27.77 5 GLN B O 1
ATOM 2909 N N . THR B 1 6 ? -64.312 -8.547 20.141 1 31.52 6 THR B N 1
ATOM 2910 C CA . THR B 1 6 ? -63.719 -8.43 18.812 1 31.52 6 THR B CA 1
ATOM 2911 C C . THR B 1 6 ? -62.219 -8.383 18.875 1 31.52 6 THR B C 1
ATOM 2913 O O . THR B 1 6 ? -61.625 -7.617 19.656 1 31.52 6 THR B O 1
ATOM 2916 N N . LEU B 1 7 ? -61.469 -9.461 18.453 1 30.89 7 LEU B N 1
ATOM 2917 C CA . LEU B 1 7 ? -60.062 -9.711 18.234 1 30.89 7 LEU B CA 1
ATOM 2918 C C . LEU B 1 7 ? -59.438 -8.617 17.359 1 30.89 7 LEU B C 1
ATOM 2920 O O . LEU B 1 7 ? -59.688 -8.57 16.156 1 30.89 7 LEU B O 1
ATOM 2924 N N . HIS B 1 8 ? -59.312 -7.301 17.859 1 32.22 8 HIS B N 1
ATOM 2925 C CA . HIS B 1 8 ? -58.594 -6.168 17.266 1 32.22 8 HIS B CA 1
ATOM 2926 C C . HIS B 1 8 ? -57.125 -6.496 17.047 1 32.22 8 HIS B C 1
ATOM 2928 O O . HIS B 1 8 ? -56.344 -5.641 16.609 1 32.22 8 HIS B O 1
ATOM 2934 N N . GLY B 1 9 ? -56.594 -7.719 17.359 1 33.44 9 GLY B N 1
ATOM 2935 C CA . GLY B 1 9 ? -55.156 -7.883 17.312 1 33.44 9 GLY B CA 1
ATOM 2936 C C . GLY B 1 9 ? -54.594 -7.949 15.898 1 33.44 9 GLY B C 1
ATOM 2937 O O . GLY B 1 9 ? -53.406 -8.188 15.703 1 33.44 9 GLY B O 1
ATOM 2938 N N . THR B 1 10 ? -55.375 -7.969 14.797 1 36.78 10 THR B N 1
ATOM 2939 C CA . THR B 1 10 ? -54.875 -8.289 13.461 1 36.78 10 THR B CA 1
ATOM 2940 C C . THR B 1 10 ? -54.188 -7.078 12.844 1 36.78 10 THR B C 1
ATOM 2942 O O . THR B 1 10 ? -53.625 -7.172 11.742 1 36.78 10 THR B O 1
ATOM 2945 N N . THR B 1 11 ? -54.375 -5.836 13.328 1 37.91 11 THR B N 1
ATOM 2946 C CA . THR B 1 11 ? -53.906 -4.684 12.57 1 37.91 11 THR B CA 1
ATOM 2947 C C . THR B 1 11 ? -52.375 -4.543 12.688 1 37.91 11 THR B C 1
ATOM 2949 O O . THR B 1 11 ? -51.75 -3.85 11.891 1 37.91 11 THR B O 1
ATOM 2952 N N . SER B 1 12 ? -51.781 -5.117 13.672 1 37.47 12 SER B N 1
ATOM 2953 C CA . SER B 1 12 ? -50.406 -4.762 13.891 1 37.47 12 SER B CA 1
ATOM 2954 C C . SER B 1 12 ? -49.5 -5.465 12.883 1 37.47 12 SER B C 1
ATOM 2956 O O . SER B 1 12 ? -48.312 -5.125 12.758 1 37.47 12 SER B O 1
ATOM 2958 N N . CYS B 1 13 ? -49.906 -6.523 12.172 1 41.84 13 CYS B N 1
ATOM 2959 C CA . CYS B 1 13 ? -49 -7.301 11.328 1 41.84 13 CYS B CA 1
ATOM 2960 C C . CYS B 1 13 ? -48.812 -6.629 9.969 1 41.84 13 CYS B C 1
ATOM 2962 O O . CYS B 1 13 ? -47.844 -6.91 9.266 1 41.84 13 CYS B O 1
ATOM 2964 N N . PHE B 1 14 ? -49.719 -5.797 9.555 1 46.84 14 PHE B N 1
ATOM 2965 C CA . PHE B 1 14 ? -49.688 -5.242 8.211 1 46.84 14 PHE B CA 1
ATOM 2966 C C . PHE B 1 14 ? -48.562 -4.215 8.078 1 46.84 14 PHE B C 1
ATOM 2968 O O . PHE B 1 14 ? -47.938 -4.109 7.027 1 46.84 14 PHE B O 1
ATOM 2975 N N . CYS B 1 15 ? -48.312 -3.365 9.086 1 46.59 15 CYS B N 1
ATOM 2976 C CA . CYS B 1 15 ? -47.344 -2.266 8.984 1 46.59 15 CYS B CA 1
ATOM 2977 C C . CYS B 1 15 ? -45.938 -2.783 9.016 1 46.59 15 CYS B C 1
ATOM 2979 O O . CYS B 1 15 ? -45 -2.066 8.641 1 46.59 15 CYS B O 1
ATOM 2981 N N . SER B 1 16 ? -45.719 -4.047 9.25 1 57.59 16 SER B N 1
ATOM 2982 C CA . SER B 1 16 ? -44.344 -4.473 9.539 1 57.59 16 SER B CA 1
ATOM 2983 C C . SER B 1 16 ? -43.656 -4.992 8.273 1 57.59 16 SER B C 1
ATOM 2985 O O . SER B 1 16 ? -42.469 -4.805 8.102 1 57.59 16 SER B O 1
ATOM 2987 N N . VAL B 1 17 ? -44.406 -5.375 7.324 1 59.69 17 VAL B N 1
ATOM 2988 C CA . VAL B 1 17 ? -43.75 -5.984 6.168 1 59.69 17 VAL B CA 1
ATOM 2989 C C . VAL B 1 17 ? -43.188 -4.895 5.262 1 59.69 17 VAL B C 1
ATOM 2991 O O . VAL B 1 17 ? -42.031 -4.977 4.836 1 59.69 17 VAL B O 1
ATOM 2994 N N . PRO B 1 18 ? -43.906 -3.848 4.945 1 57.94 18 PRO B N 1
ATOM 2995 C CA . PRO B 1 18 ? -43.25 -2.805 4.156 1 57.94 18 PRO B CA 1
ATOM 2996 C C . PRO B 1 18 ? -42.062 -2.195 4.871 1 57.94 18 PRO B C 1
ATOM 2998 O O . PRO B 1 18 ? -41.062 -1.882 4.23 1 57.94 18 PRO B O 1
ATOM 3001 N N . TRP B 1 19 ? -42.156 -2.053 6.09 1 57.56 19 TRP B N 1
ATOM 3002 C CA . TRP B 1 19 ? -41.031 -1.53 6.859 1 57.56 19 TRP B CA 1
ATOM 3003 C C . TRP B 1 19 ? -39.844 -2.514 6.852 1 57.56 19 TRP B C 1
ATOM 3005 O O . TRP B 1 19 ? -38.719 -2.123 6.629 1 57.56 19 TRP B O 1
ATOM 3015 N N . LEU B 1 20 ? -40.156 -3.75 7.031 1 59.88 20 LEU B N 1
ATOM 3016 C CA . LEU B 1 20 ? -39.094 -4.742 6.984 1 59.88 20 LEU B CA 1
ATOM 3017 C C . LEU B 1 20 ? -38.531 -4.867 5.574 1 59.88 20 LEU B C 1
ATOM 3019 O O . LEU B 1 20 ? -37.312 -5.027 5.402 1 59.88 20 LEU B O 1
ATOM 3023 N N . LYS B 1 21 ? -39.25 -4.797 4.582 1 59.41 21 LYS B N 1
ATOM 3024 C CA . LYS B 1 21 ? -38.75 -4.793 3.211 1 59.41 21 LYS B CA 1
ATOM 3025 C C . LYS B 1 21 ? -37.969 -3.525 2.92 1 59.41 21 LYS B C 1
ATOM 3027 O O . LYS B 1 21 ? -36.938 -3.576 2.242 1 59.41 21 LYS B O 1
ATOM 3032 N N . ALA B 1 22 ? -38.469 -2.461 3.424 1 56.72 22 ALA B N 1
ATOM 3033 C CA . ALA B 1 22 ? -37.688 -1.23 3.35 1 56.72 22 ALA B CA 1
ATOM 3034 C C . ALA B 1 22 ? -36.375 -1.362 4.129 1 56.72 22 ALA B C 1
ATOM 3036 O O . ALA B 1 22 ? -35.344 -0.907 3.676 1 56.72 22 ALA B O 1
ATOM 3037 N N . GLN B 1 23 ? -36.469 -1.992 5.23 1 56.66 23 GLN B N 1
ATOM 3038 C CA . GLN B 1 23 ? -35.25 -2.236 6.004 1 56.66 23 GLN B CA 1
ATOM 3039 C C . GLN B 1 23 ? -34.312 -3.186 5.27 1 56.66 23 GLN B C 1
ATOM 3041 O O . GLN B 1 23 ? -33.094 -2.996 5.285 1 56.66 23 GLN B O 1
ATOM 3046 N N . ILE B 1 24 ? -34.875 -4.234 4.699 1 55.97 24 ILE B N 1
ATOM 3047 C CA . ILE B 1 24 ? -34.094 -5.164 3.898 1 55.97 24 ILE B CA 1
ATOM 3048 C C . ILE B 1 24 ? -33.5 -4.434 2.695 1 55.97 24 ILE B C 1
ATOM 3050 O O . ILE B 1 24 ? -32.312 -4.629 2.361 1 55.97 24 ILE B O 1
ATOM 3054 N N . SER B 1 25 ? -34.25 -3.688 2.037 1 54.75 25 SER B N 1
ATOM 3055 C CA . SER B 1 25 ? -33.75 -2.902 0.917 1 54.75 25 SER B CA 1
ATOM 3056 C C . SER B 1 25 ? -32.656 -1.933 1.37 1 54.75 25 SER B C 1
ATOM 3058 O O . SER B 1 25 ? -31.672 -1.734 0.668 1 54.75 25 SER B O 1
ATOM 3060 N N . THR B 1 26 ? -32.906 -1.38 2.523 1 53.12 26 THR B N 1
ATOM 3061 C CA . THR B 1 26 ? -31.922 -0.486 3.125 1 53.12 26 THR B CA 1
ATOM 3062 C C . THR B 1 26 ? -30.672 -1.258 3.543 1 53.12 26 THR B C 1
ATOM 3064 O O . THR B 1 26 ? -29.547 -0.781 3.359 1 53.12 26 THR B O 1
ATOM 3067 N N . LEU B 1 27 ? -31.016 -2.381 4.152 1 54.47 27 LEU B N 1
ATOM 3068 C CA . LEU B 1 27 ? -29.906 -3.184 4.641 1 54.47 27 LEU B CA 1
ATOM 3069 C C . LEU B 1 27 ? -29.125 -3.787 3.477 1 54.47 27 LEU B C 1
ATOM 3071 O O . LEU B 1 27 ? -27.906 -3.994 3.576 1 54.47 27 LEU B O 1
ATOM 3075 N N . LYS B 1 28 ? -29.859 -4.258 2.484 1 53.66 28 LYS B N 1
ATOM 3076 C CA . LYS B 1 28 ? -29.203 -4.773 1.288 1 53.66 28 LYS B CA 1
ATOM 3077 C C . LYS B 1 28 ? -28.266 -3.73 0.686 1 53.66 28 LYS B C 1
ATOM 3079 O O . LYS B 1 28 ? -27.234 -4.078 0.086 1 53.66 28 LYS B O 1
ATOM 3084 N N . LYS B 1 29 ? -28.734 -2.461 0.851 1 55.06 29 LYS B N 1
ATOM 3085 C CA . LYS B 1 29 ? -28 -1.325 0.314 1 55.06 29 LYS B CA 1
ATOM 3086 C C . LYS B 1 29 ? -27.094 -0.7 1.38 1 55.06 29 LYS B C 1
ATOM 3088 O O . LYS B 1 29 ? -26.875 0.513 1.378 1 55.06 29 LYS B O 1
ATOM 3093 N N . LYS B 1 30 ? -26.656 -1.501 2.365 1 61.81 30 LYS B N 1
ATOM 3094 C CA . LYS B 1 30 ? -25.969 -0.928 3.52 1 61.81 30 LYS B CA 1
ATOM 3095 C C . LYS B 1 30 ? -24.625 -0.345 3.121 1 61.81 30 LYS B C 1
ATOM 3097 O O . LYS B 1 30 ? -23.766 -1.05 2.57 1 61.81 30 LYS B O 1
ATOM 3102 N N . THR B 1 31 ? -24.609 0.931 3.037 1 82.12 31 THR B N 1
ATOM 3103 C CA . THR B 1 31 ? -23.438 1.761 2.779 1 82.12 31 THR B CA 1
ATOM 3104 C C . THR B 1 31 ? -22.656 1.993 4.062 1 82.12 31 THR B C 1
ATOM 3106 O O . THR B 1 31 ? -23.203 1.89 5.164 1 82.12 31 THR B O 1
ATOM 3109 N N . LEU B 1 32 ? -21.469 2.031 3.949 1 91.75 32 LEU B N 1
ATOM 3110 C CA . LEU B 1 32 ? -20.578 2.246 5.082 1 91.75 32 LEU B CA 1
ATOM 3111 C C . LEU B 1 32 ? -20.812 3.611 5.715 1 91.75 32 LEU B C 1
ATOM 3113 O O . LEU B 1 32 ? -20.969 4.613 5.012 1 91.75 32 LEU B O 1
ATOM 3117 N N . THR B 1 33 ? -21.047 3.68 7.023 1 93.25 33 THR B N 1
ATOM 3118 C CA . THR B 1 33 ? -21.25 4.906 7.785 1 93.25 33 THR B CA 1
ATOM 3119 C C . THR B 1 33 ? -20.297 4.961 8.977 1 93.25 33 THR B C 1
ATOM 3121 O O . THR B 1 33 ? -19.75 3.936 9.391 1 93.25 33 THR B O 1
ATOM 3124 N N . PRO B 1 34 ? -20.031 6.188 9.461 1 95.38 34 PRO B N 1
ATOM 3125 C CA . PRO B 1 34 ? -19.188 6.281 10.656 1 95.38 34 PRO B CA 1
ATOM 3126 C C . PRO B 1 34 ? -19.75 5.496 11.844 1 95.38 34 PRO B C 1
ATOM 3128 O O . PRO B 1 34 ? -19 4.902 12.609 1 95.38 34 PRO B O 1
ATOM 3131 N N . GLU B 1 35 ? -21.047 5.457 11.977 1 92.31 35 GLU B N 1
ATOM 3132 C CA . GLU B 1 35 ? -21.719 4.762 13.078 1 92.31 35 GLU B CA 1
ATOM 3133 C C . GLU B 1 35 ? -21.516 3.254 12.977 1 92.31 35 GLU B C 1
ATOM 3135 O O . GLU B 1 35 ? -21.328 2.582 14 1 92.31 35 GLU B O 1
ATOM 3140 N N . LEU B 1 36 ? -21.547 2.766 11.742 1 91.25 36 LEU B N 1
ATOM 3141 C CA . LEU B 1 36 ? -21.312 1.341 11.539 1 91.25 36 LEU B CA 1
ATOM 3142 C C . LEU B 1 36 ? -19.906 0.955 11.969 1 91.25 36 LEU B C 1
ATOM 3144 O O . LEU B 1 36 ? -19.703 -0.089 12.594 1 91.25 36 LEU B O 1
ATOM 3148 N N . LEU B 1 37 ? -18.875 1.75 11.617 1 93.75 37 LEU B N 1
ATOM 3149 C CA . LEU B 1 37 ? -17.5 1.482 12 1 93.75 37 LEU B CA 1
ATOM 3150 C C . LEU B 1 37 ? -17.312 1.593 13.516 1 93.75 37 LEU B C 1
ATOM 3152 O O . LEU B 1 37 ? -16.594 0.801 14.117 1 93.75 37 LEU B O 1
ATOM 3156 N N . GLU B 1 38 ? -18.016 2.609 14.062 1 92.5 38 GLU B N 1
ATOM 3157 C CA . GLU B 1 38 ? -17.906 2.832 15.5 1 92.5 38 GLU B CA 1
ATOM 3158 C C . GLU B 1 38 ? -18.516 1.678 16.281 1 92.5 38 GLU B C 1
ATOM 3160 O O . GLU B 1 38 ? -18.016 1.292 17.344 1 92.5 38 GLU B O 1
ATOM 3165 N N . SER B 1 39 ? -19.562 1.041 15.797 1 90 39 SER B N 1
ATOM 3166 C CA . SER B 1 39 ? -20.281 -0.025 16.5 1 90 39 SER B CA 1
ATOM 3167 C C . SER B 1 39 ? -19.688 -1.394 16.156 1 90 39 SER B C 1
ATOM 3169 O O . SER B 1 39 ? -20.219 -2.422 16.578 1 90 39 SER B O 1
ATOM 3171 N N . SER B 1 40 ? -18.656 -1.358 15.383 1 87.69 40 SER B N 1
ATOM 3172 C CA . SER B 1 40 ? -18.031 -2.607 14.969 1 87.69 40 SER B CA 1
ATOM 3173 C C . SER B 1 40 ? -17.469 -3.371 16.172 1 87.69 40 SER B C 1
ATOM 3175 O O . SER B 1 40 ? -17.094 -2.768 17.172 1 87.69 40 SER B O 1
ATOM 3177 N N . GLU B 1 41 ? -17.406 -4.719 16.031 1 86.69 41 GLU B N 1
ATOM 3178 C CA . GLU B 1 41 ? -16.812 -5.551 17.078 1 86.69 41 GLU B CA 1
ATOM 3179 C C . GLU B 1 41 ? -15.289 -5.465 17.031 1 86.69 41 GLU B C 1
ATOM 3181 O O . GLU B 1 41 ? -14.617 -5.855 18 1 86.69 41 GLU B O 1
ATOM 3186 N N . ILE B 1 42 ? -14.789 -5.012 15.938 1 91 42 ILE B N 1
ATOM 3187 C CA . ILE B 1 42 ? -13.352 -4.793 15.828 1 91 42 ILE B CA 1
ATOM 3188 C C . ILE B 1 42 ? -12.969 -3.504 16.562 1 91 42 ILE B C 1
ATOM 3190 O O . ILE B 1 42 ? -13.453 -2.422 16.203 1 91 42 ILE B O 1
ATOM 3194 N N . PRO B 1 43 ? -12.062 -3.656 17.5 1 91.25 43 PRO B N 1
ATOM 3195 C CA . PRO B 1 43 ? -11.727 -2.486 18.312 1 91.25 43 PRO B CA 1
ATOM 3196 C C . PRO B 1 43 ? -11.125 -1.349 17.5 1 91.25 43 PRO B C 1
ATOM 3198 O O . PRO B 1 43 ? -10.258 -1.584 16.656 1 91.25 43 PRO B O 1
ATOM 3201 N N . LYS B 1 44 ? -11.609 -0.069 17.734 1 94.12 44 LYS B N 1
ATOM 3202 C CA . LYS B 1 44 ? -11.07 1.169 17.188 1 94.12 44 LYS B CA 1
ATOM 3203 C C . LYS B 1 44 ? -11.07 1.14 15.664 1 94.12 44 LYS B C 1
ATOM 3205 O O . LYS B 1 44 ? -10.125 1.598 15.023 1 94.12 44 LYS B O 1
ATOM 3210 N N . MET B 1 45 ? -12.102 0.564 15.117 1 94.94 45 MET B N 1
ATOM 3211 C CA . MET B 1 45 ? -12.18 0.414 13.664 1 94.94 45 MET B CA 1
ATOM 3212 C C . MET B 1 45 ? -12.281 1.774 12.984 1 94.94 45 MET B C 1
ATOM 3214 O O . MET B 1 45 ? -11.664 1.999 11.945 1 94.94 45 MET B O 1
ATOM 3218 N N . LEU B 1 46 ? -13.086 2.668 13.586 1 95.88 46 LEU B N 1
ATOM 3219 C CA . LEU B 1 46 ? -13.203 4 13 1 95.88 46 LEU B CA 1
ATOM 3220 C C . LEU B 1 46 ? -11.867 4.734 13.047 1 95.88 46 LEU B C 1
ATOM 3222 O O . LEU B 1 46 ? -11.469 5.363 12.07 1 95.88 46 LEU B O 1
ATOM 3226 N N . GLU B 1 47 ? -11.203 4.637 14.141 1 95.31 47 GLU B N 1
ATOM 3227 C CA . GLU B 1 47 ? -9.906 5.281 14.297 1 95.31 47 GLU B CA 1
ATOM 3228 C C . GLU B 1 47 ? -8.875 4.684 13.344 1 95.31 47 GLU B C 1
ATOM 3230 O O . GLU B 1 47 ? -8.055 5.402 12.773 1 95.31 47 GLU B O 1
ATOM 3235 N N . TYR B 1 48 ? -8.977 3.443 13.227 1 94.56 48 TYR B N 1
ATOM 3236 C CA . TYR B 1 48 ? -8.102 2.775 12.273 1 94.56 48 TYR B CA 1
ATOM 3237 C C . TYR B 1 48 ? -8.344 3.287 10.859 1 94.56 48 TYR B C 1
ATOM 3239 O O . TYR B 1 48 ? -7.395 3.539 10.109 1 94.56 48 TYR B O 1
ATOM 3247 N N . SER B 1 49 ? -9.562 3.455 10.5 1 96.25 49 SER B N 1
ATOM 3248 C CA . SER B 1 49 ? -9.945 3.76 9.125 1 96.25 49 SER B CA 1
ATOM 3249 C C . SER B 1 49 ? -9.703 5.227 8.797 1 96.25 49 SER B C 1
ATOM 3251 O O . SER B 1 49 ? -9.492 5.578 7.637 1 96.25 49 SER B O 1
ATOM 3253 N N . THR B 1 50 ? -9.742 6.098 9.812 1 96.38 50 THR B N 1
ATOM 3254 C CA . THR B 1 50 ? -9.742 7.527 9.516 1 96.38 50 THR B CA 1
ATOM 3255 C C . THR B 1 50 ? -8.617 8.234 10.266 1 96.38 50 THR B C 1
ATOM 3257 O O . THR B 1 50 ? -8.25 9.359 9.922 1 96.38 50 THR B O 1
ATOM 3260 N N . GLY B 1 51 ? -8.18 7.664 11.32 1 93.75 51 GLY B N 1
ATOM 3261 C CA . GLY B 1 51 ? -7.242 8.328 12.211 1 93.75 51 GLY B CA 1
ATOM 3262 C C . GLY B 1 51 ? -7.93 9.094 13.336 1 93.75 51 GLY B C 1
ATOM 3263 O O . GLY B 1 51 ? -7.266 9.594 14.242 1 93.75 51 GLY B O 1
ATOM 3264 N N . PHE B 1 52 ? -9.266 9.125 13.336 1 94.69 52 PHE B N 1
ATOM 3265 C CA . PHE B 1 52 ? -10.023 9.898 14.305 1 94.69 52 PHE B CA 1
ATOM 3266 C C . PHE B 1 52 ? -10.93 9 15.133 1 94.69 52 PHE B C 1
ATOM 3268 O O . PHE B 1 52 ? -11.516 8.047 14.609 1 94.69 52 PHE B O 1
ATOM 3275 N N . THR B 1 53 ? -10.992 9.312 16.391 1 93.62 53 THR B N 1
ATOM 3276 C CA . THR B 1 53 ? -12.047 8.703 17.188 1 93.62 53 THR B CA 1
ATOM 3277 C C . THR B 1 53 ? -13.422 9.211 16.766 1 93.62 53 THR B C 1
ATOM 3279 O O . THR B 1 53 ? -13.523 10.164 16 1 93.62 53 THR B O 1
ATOM 3282 N N . TYR B 1 54 ? -14.438 8.539 17.266 1 94.44 54 TYR B N 1
ATOM 3283 C CA . TYR B 1 54 ? -15.797 8.93 16.891 1 94.44 54 TYR B CA 1
ATOM 3284 C C . TYR B 1 54 ? -16.094 10.359 17.328 1 94.44 54 TYR B C 1
ATOM 3286 O O . TYR B 1 54 ? -16.656 11.141 16.562 1 94.44 54 TYR B O 1
ATOM 3294 N N . ASP B 1 55 ? -15.672 10.68 18.516 1 91.19 55 ASP B N 1
ATOM 3295 C CA . ASP B 1 55 ? -15.883 12.031 19.031 1 91.19 55 ASP B CA 1
ATOM 3296 C C . ASP B 1 55 ? -15.133 13.062 18.188 1 91.19 55 ASP B C 1
ATOM 3298 O O . ASP B 1 55 ? -15.688 14.117 17.859 1 91.19 55 ASP B O 1
ATOM 3302 N N . ARG B 1 56 ? -13.977 12.781 17.844 1 91.06 56 ARG B N 1
ATOM 3303 C CA . ARG B 1 56 ? -13.172 13.695 17.031 1 91.06 56 ARG B CA 1
ATOM 3304 C C . ARG B 1 56 ? -13.727 13.805 15.625 1 91.06 56 ARG B C 1
ATOM 3306 O O . ARG B 1 56 ? -13.641 14.867 15 1 91.06 56 ARG B O 1
ATOM 3313 N N . PHE B 1 57 ? -14.219 12.75 15.172 1 95.69 57 PHE B N 1
ATOM 3314 C CA . PHE B 1 57 ? -14.891 12.773 13.875 1 95.69 57 PHE B CA 1
ATOM 3315 C C . PHE B 1 57 ? -16.062 13.742 13.898 1 95.69 57 PHE B C 1
ATOM 3317 O O . PHE B 1 57 ? -16.25 14.531 12.961 1 95.69 57 PHE B O 1
ATOM 3324 N N . ASN B 1 58 ? -16.781 13.672 14.906 1 93.75 58 ASN B N 1
ATOM 3325 C CA . ASN B 1 58 ? -17.922 14.562 15.039 1 93.75 58 ASN B CA 1
ATOM 3326 C C . ASN B 1 58 ? -17.5 16.016 15.156 1 93.75 58 ASN B C 1
ATOM 3328 O O . ASN B 1 58 ? -18.156 16.922 14.633 1 93.75 58 ASN B O 1
ATOM 3332 N N . GLN B 1 59 ? -16.422 16.234 15.797 1 90.5 59 GLN B N 1
ATOM 3333 C CA . GLN B 1 59 ? -15.875 17.578 15.883 1 90.5 59 GLN B CA 1
ATOM 3334 C C . GLN B 1 59 ? -15.422 18.078 14.508 1 90.5 59 GLN B C 1
ATOM 3336 O O . GLN B 1 59 ? -15.602 19.25 14.18 1 90.5 59 GLN B O 1
ATOM 3341 N N . LEU B 1 60 ? -14.859 17.188 13.82 1 93.19 60 LEU B N 1
ATOM 3342 C CA . LEU B 1 60 ? -14.438 17.531 12.461 1 93.19 60 LEU B CA 1
ATOM 3343 C C . LEU B 1 60 ? -15.633 17.906 11.602 1 93.19 60 LEU B C 1
ATOM 3345 O O . LEU B 1 60 ? -15.555 18.844 10.789 1 93.19 60 LEU B O 1
ATOM 3349 N N . CYS B 1 61 ? -16.719 17.188 11.766 1 94.12 61 CYS B N 1
ATOM 3350 C CA . CYS B 1 61 ? -17.953 17.531 11.047 1 94.12 61 CYS B CA 1
ATOM 3351 C C . CYS B 1 61 ? -18.375 18.969 11.344 1 94.12 61 CYS B C 1
ATOM 3353 O O . CYS B 1 61 ? -18.766 19.703 10.438 1 94.12 61 CYS B O 1
ATOM 3355 N N . THR B 1 62 ? -18.203 19.344 12.539 1 91.19 62 THR B N 1
ATOM 3356 C CA . THR B 1 62 ? -18.562 20.688 12.945 1 91.19 62 THR B CA 1
ATOM 3357 C C . THR B 1 62 ? -17.656 21.719 12.273 1 91.19 62 THR B C 1
ATOM 3359 O O . THR B 1 62 ? -18.125 22.75 11.781 1 91.19 62 THR B O 1
ATOM 3362 N N . ILE B 1 63 ? -16.438 21.391 12.219 1 88.44 63 ILE B N 1
ATOM 3363 C CA . ILE B 1 63 ? -15.461 22.266 11.602 1 88.44 63 ILE B CA 1
ATOM 3364 C C . ILE B 1 63 ? -15.797 22.484 10.133 1 88.44 63 ILE B C 1
ATOM 3366 O O . ILE B 1 63 ? -15.68 23.594 9.609 1 88.44 63 ILE B O 1
ATOM 3370 N N . PHE B 1 64 ? -16.281 21.453 9.539 1 93.19 64 PHE B N 1
ATOM 3371 C CA . PHE B 1 64 ? -16.547 21.531 8.102 1 93.19 64 PHE B CA 1
ATOM 3372 C C . PHE B 1 64 ? -17.984 21.984 7.848 1 93.19 64 PHE B C 1
ATOM 3374 O O . PHE B 1 64 ? -18.438 22.031 6.699 1 93.19 64 PHE B O 1
ATOM 3381 N N . GLY B 1 65 ? -18.703 22.297 8.859 1 91.5 65 GLY B N 1
ATOM 3382 C CA . GLY B 1 65 ? -20.031 22.828 8.711 1 91.5 65 GLY B CA 1
ATOM 3383 C C . GLY B 1 65 ? -21.047 21.797 8.258 1 91.5 65 GLY B C 1
ATOM 3384 O O . GLY B 1 65 ? -21.953 22.125 7.48 1 91.5 65 GLY B O 1
ATOM 3385 N N . ILE B 1 66 ? -20.875 20.562 8.578 1 94 66 ILE B N 1
ATOM 3386 C CA . ILE B 1 66 ? -21.828 19.5 8.25 1 94 66 ILE B CA 1
ATOM 3387 C C . ILE B 1 66 ? -22.375 18.875 9.531 1 94 66 ILE B C 1
ATOM 3389 O O . ILE B 1 66 ? -21.875 19.141 10.625 1 94 66 ILE B O 1
ATOM 3393 N N . PRO B 1 67 ? -23.391 18.078 9.445 1 92.62 67 PRO B N 1
ATOM 3394 C CA . PRO B 1 67 ? -24 17.531 10.648 1 92.62 67 PRO B CA 1
ATOM 3395 C C . PRO B 1 67 ? -23.031 16.688 11.477 1 92.62 67 PRO B C 1
ATOM 3397 O O . PRO B 1 67 ? -22.328 15.836 10.93 1 92.62 67 PRO B O 1
ATOM 3400 N N . ASN B 1 68 ? -23.016 16.938 12.812 1 92.25 68 ASN B N 1
ATOM 3401 C CA . ASN B 1 68 ? -22.109 16.219 13.695 1 92.25 68 ASN B CA 1
ATOM 3402 C C . ASN B 1 68 ? -22.797 15.039 14.367 1 92.25 68 ASN B C 1
ATOM 3404 O O . ASN B 1 68 ? -22.234 14.43 15.281 1 92.25 68 ASN B O 1
ATOM 3408 N N . ASP B 1 69 ? -24 14.812 13.938 1 89.44 69 ASP B N 1
ATOM 3409 C CA . ASP B 1 69 ? -24.766 13.656 14.398 1 89.44 69 ASP B CA 1
ATOM 3410 C C . ASP B 1 69 ? -25.547 13.016 13.25 1 89.44 69 ASP B C 1
ATOM 3412 O O . ASP B 1 69 ? -25.953 13.711 12.32 1 89.44 69 ASP B O 1
ATOM 3416 N N . PRO B 1 70 ? -25.75 11.688 13.32 1 85.88 70 PRO B N 1
ATOM 3417 C CA . PRO B 1 70 ? -26.391 10.992 12.195 1 85.88 70 PRO B CA 1
ATOM 3418 C C . PRO B 1 70 ? -27.875 11.328 12.055 1 85.88 70 PRO B C 1
ATOM 3420 O O . PRO B 1 70 ? -28.453 11.109 10.992 1 85.88 70 PRO B O 1
ATOM 3423 N N . HIS B 1 71 ? -28.453 11.883 12.992 1 84.75 71 HIS B N 1
ATOM 3424 C CA . HIS B 1 71 ? -29.891 12.109 12.977 1 84.75 71 HIS B CA 1
ATOM 3425 C C . HIS B 1 71 ? -30.219 13.531 12.539 1 84.75 71 HIS B C 1
ATOM 3427 O O . HIS B 1 71 ? -31.375 13.852 12.289 1 84.75 71 HIS B O 1
ATOM 3433 N N . THR B 1 72 ? -29.188 14.336 12.438 1 84.94 72 THR B N 1
ATOM 3434 C CA . THR B 1 72 ? -29.406 15.719 12.008 1 84.94 72 THR B CA 1
ATOM 3435 C C . THR B 1 72 ? -29.531 15.797 10.492 1 84.94 72 THR B C 1
ATOM 3437 O O . THR B 1 72 ? -28.719 15.203 9.766 1 84.94 72 THR B O 1
ATOM 3440 N N . THR B 1 73 ? -30.609 16.453 10.062 1 78.19 73 THR B N 1
ATOM 3441 C CA . THR B 1 73 ? -30.844 16.609 8.633 1 78.19 73 THR B CA 1
ATOM 3442 C C . THR B 1 73 ? -29.875 17.609 8.023 1 78.19 73 THR B C 1
ATOM 3444 O O . THR B 1 73 ? -29.609 18.656 8.609 1 78.19 73 THR B O 1
ATOM 3447 N N . GLN B 1 74 ? -29.422 17.188 6.902 1 79.62 74 GLN B N 1
ATOM 3448 C CA . GLN B 1 74 ? -28.516 18.047 6.164 1 79.62 74 GLN B CA 1
ATOM 3449 C C . GLN B 1 74 ? -29.266 19.188 5.488 1 79.62 74 GLN B C 1
ATOM 3451 O O . GLN B 1 74 ? -30.156 18.953 4.672 1 79.62 74 GLN B O 1
ATOM 3456 N N . ILE B 1 75 ? -29 20.406 5.895 1 73.88 75 ILE B N 1
ATOM 3457 C CA . ILE B 1 75 ? -29.719 21.547 5.352 1 73.88 75 ILE B CA 1
ATOM 3458 C C . ILE B 1 75 ? -28.891 22.219 4.27 1 73.88 75 ILE B C 1
ATOM 3460 O O . ILE B 1 75 ? -29.422 22.641 3.24 1 73.88 75 ILE B O 1
ATOM 3464 N N . ASN B 1 76 ? -27.656 22.359 4.445 1 81 76 ASN B N 1
ATOM 3465 C CA . ASN B 1 76 ? -26.766 23.062 3.527 1 81 76 ASN B CA 1
ATOM 3466 C C . ASN B 1 76 ? -25.609 22.172 3.068 1 81 76 ASN B C 1
ATOM 3468 O O . ASN B 1 76 ? -25.094 21.375 3.848 1 81 76 ASN B O 1
ATOM 3472 N N . VAL B 1 77 ? -25.359 22.266 1.71 1 84.38 77 VAL B N 1
ATOM 3473 C CA . VAL B 1 77 ? -24.203 21.562 1.15 1 84.38 77 VAL B CA 1
ATOM 3474 C C . VAL B 1 77 ? -23.109 22.578 0.804 1 84.38 77 VAL B C 1
ATOM 3476 O O . VAL B 1 77 ? -23.203 23.281 -0.204 1 84.38 77 VAL B O 1
ATOM 3479 N N . PRO B 1 78 ? -22.109 22.625 1.571 1 87.06 78 PRO B N 1
ATOM 3480 C CA . PRO B 1 78 ? -21.062 23.625 1.358 1 87.06 78 PRO B CA 1
ATOM 3481 C C . PRO B 1 78 ? -20.125 23.266 0.215 1 87.06 78 PRO B C 1
ATOM 3483 O O . PRO B 1 78 ? -19.359 24.109 -0.25 1 87.06 78 PRO B O 1
ATOM 3486 N N . LEU B 1 79 ? -20.219 22.078 -0.268 1 89.31 79 LEU B N 1
ATOM 3487 C CA . LEU B 1 79 ? -19.297 21.609 -1.287 1 89.31 79 LEU B CA 1
ATOM 3488 C C . LEU B 1 79 ? -19.797 21.969 -2.684 1 89.31 79 LEU B C 1
ATOM 3490 O O . LEU B 1 79 ? -21 22.062 -2.908 1 89.31 79 LEU B O 1
ATOM 3494 N N . ASN B 1 80 ? -18.812 22.266 -3.516 1 84.31 80 ASN B N 1
ATOM 3495 C CA . ASN B 1 80 ? -19.062 22.406 -4.945 1 84.31 80 ASN B CA 1
ATOM 3496 C C . ASN B 1 80 ? -18.562 21.203 -5.73 1 84.31 80 ASN B C 1
ATOM 3498 O O . ASN B 1 80 ? -17.359 20.953 -5.773 1 84.31 80 ASN B O 1
ATOM 3502 N N . TYR B 1 81 ? -19.547 20.5 -6.305 1 86 81 TYR B N 1
ATOM 3503 C CA . TYR B 1 81 ? -19.172 19.297 -7.051 1 86 81 TYR B CA 1
ATOM 3504 C C . TYR B 1 81 ? -19.062 19.609 -8.539 1 86 81 TYR B C 1
ATOM 3506 O O . TYR B 1 81 ? -19.859 20.375 -9.086 1 86 81 TYR B O 1
ATOM 3514 N N . LYS B 1 82 ? -18.031 19.094 -9.203 1 78.5 82 LYS B N 1
ATOM 3515 C CA . LYS B 1 82 ? -17.875 19.281 -10.641 1 78.5 82 LYS B CA 1
ATOM 3516 C C . LYS B 1 82 ? -19.031 18.625 -11.406 1 78.5 82 LYS B C 1
ATOM 3518 O O . LYS B 1 82 ? -19.453 19.141 -12.445 1 78.5 82 LYS B O 1
ATOM 3523 N N . ARG B 1 83 ? -19.406 17.469 -10.906 1 77.12 83 ARG B N 1
ATOM 3524 C CA . ARG B 1 83 ? -20.516 16.734 -11.516 1 77.12 83 ARG B CA 1
ATOM 3525 C C . ARG B 1 83 ? -21.625 16.5 -10.508 1 77.12 83 ARG B C 1
ATOM 3527 O O . ARG B 1 83 ? -21.375 16.078 -9.375 1 77.12 83 ARG B O 1
ATOM 3534 N N . ASN B 1 84 ? -22.734 17.016 -10.984 1 70.31 84 ASN B N 1
ATOM 3535 C CA . ASN B 1 84 ? -23.875 16.766 -10.109 1 70.31 84 ASN B CA 1
ATOM 3536 C C . ASN B 1 84 ? -24.609 15.492 -10.492 1 70.31 84 ASN B C 1
ATOM 3538 O O . ASN B 1 84 ? -25.312 15.453 -11.5 1 70.31 84 ASN B O 1
ATOM 3542 N N . ASP B 1 85 ? -24.156 14.422 -9.891 1 77.5 85 ASP B N 1
ATOM 3543 C CA . ASP B 1 85 ? -24.844 13.156 -10.086 1 77.5 85 ASP B CA 1
ATOM 3544 C C . ASP B 1 85 ? -25.703 12.805 -8.875 1 77.5 85 ASP B C 1
ATOM 3546 O O . ASP B 1 85 ? -25.5 13.336 -7.785 1 77.5 85 ASP B O 1
ATOM 3550 N N . TRP B 1 86 ? -26.719 12.102 -9.156 1 83.06 86 TRP B N 1
ATOM 3551 C CA . TRP B 1 86 ? -27.703 11.758 -8.141 1 83.06 86 TRP B CA 1
ATOM 3552 C C . TRP B 1 86 ? -27.047 11.016 -6.973 1 83.06 86 TRP B C 1
ATOM 3554 O O . TRP B 1 86 ? -27.5 11.133 -5.828 1 83.06 86 TRP B O 1
ATOM 3564 N N . GLN B 1 87 ? -26.016 10.297 -7.195 1 86.5 87 GLN B N 1
ATOM 3565 C CA . GLN B 1 87 ? -25.344 9.562 -6.125 1 86.5 87 GLN B CA 1
ATOM 3566 C C . GLN B 1 87 ? -24.672 10.508 -5.137 1 86.5 87 GLN B C 1
ATOM 3568 O O . GLN B 1 87 ? -24.672 10.258 -3.932 1 86.5 87 GLN B O 1
ATOM 3573 N N . VAL B 1 88 ? -24.141 11.586 -5.691 1 86.81 88 VAL B N 1
ATOM 3574 C CA . VAL B 1 88 ? -23.5 12.578 -4.832 1 86.81 88 VAL B CA 1
ATOM 3575 C C . VAL B 1 88 ? -24.547 13.234 -3.928 1 86.81 88 VAL B C 1
ATOM 3577 O O . VAL B 1 88 ? -24.312 13.406 -2.73 1 86.81 88 VAL B O 1
ATOM 3580 N N . ALA B 1 89 ? -25.641 13.492 -4.492 1 83.81 89 ALA B N 1
ATOM 3581 C CA . ALA B 1 89 ? -26.719 14.156 -3.764 1 83.81 89 ALA B CA 1
ATOM 3582 C C . ALA B 1 89 ? -27.312 13.234 -2.705 1 83.81 89 ALA B C 1
ATOM 3584 O O . ALA B 1 89 ? -27.75 13.695 -1.647 1 83.81 89 ALA B O 1
ATOM 3585 N N . GLU B 1 90 ? -27.312 11.977 -2.934 1 86.25 90 GLU B N 1
ATOM 3586 C CA . GLU B 1 90 ? -27.953 11.016 -2.051 1 86.25 90 GLU B CA 1
ATOM 3587 C C . GLU B 1 90 ? -27.031 10.602 -0.91 1 86.25 90 GLU B C 1
ATOM 3589 O O . GLU B 1 90 ? -27.5 10.188 0.154 1 86.25 90 GLU B O 1
ATOM 3594 N N . MET B 1 91 ? -25.812 10.703 -1.075 1 89.94 91 MET B N 1
ATOM 3595 C CA . MET B 1 91 ? -24.859 10.289 -0.051 1 89.94 91 MET B CA 1
ATOM 3596 C C . MET B 1 91 ? -24.75 11.336 1.046 1 89.94 91 MET B C 1
ATOM 3598 O O . MET B 1 91 ? -24.391 12.484 0.775 1 89.94 91 MET B O 1
ATOM 3602 N N . PRO B 1 92 ? -25.062 10.977 2.256 1 91.31 92 PRO B N 1
ATOM 3603 C CA . PRO B 1 92 ? -24.922 11.945 3.344 1 91.31 92 PRO B CA 1
ATOM 3604 C C . PRO B 1 92 ? -23.5 12.516 3.447 1 91.31 92 PRO B C 1
ATOM 3606 O O . PRO B 1 92 ? -22.531 11.797 3.221 1 91.31 92 PRO B O 1
ATOM 3609 N N . LEU B 1 93 ? -23.438 13.766 3.852 1 94.5 93 LEU B N 1
ATOM 3610 C CA . LEU B 1 93 ? -22.156 14.461 3.9 1 94.5 93 LEU B CA 1
ATOM 3611 C C . LEU B 1 93 ? -21.219 13.805 4.91 1 94.5 93 LEU B C 1
ATOM 3613 O O . LEU B 1 93 ? -20 13.781 4.703 1 94.5 93 LEU B O 1
ATOM 3617 N N . ARG B 1 94 ? -21.75 13.266 6 1 95.06 94 ARG B N 1
ATOM 3618 C CA . ARG B 1 94 ? -20.938 12.562 6.984 1 95.06 94 ARG B CA 1
ATOM 3619 C C . ARG B 1 94 ? -20.25 11.344 6.371 1 95.06 94 ARG B C 1
ATOM 3621 O O . ARG B 1 94 ? -19.094 11.055 6.672 1 95.06 94 ARG B O 1
ATOM 3628 N N . SER B 1 95 ? -21 10.664 5.48 1 95.31 95 SER B N 1
ATOM 3629 C CA . SER B 1 95 ? -20.453 9.508 4.789 1 95.31 95 SER B CA 1
ATOM 3630 C C . SER B 1 95 ? -19.406 9.922 3.76 1 95.31 95 SER B C 1
ATOM 3632 O O . SER B 1 95 ? -18.422 9.203 3.539 1 95.31 95 SER B O 1
ATOM 3634 N N . GLN B 1 96 ? -19.641 11.055 3.152 1 96.12 96 GLN B N 1
ATOM 3635 C CA . GLN B 1 96 ? -18.641 11.562 2.215 1 96.12 96 GLN B CA 1
ATOM 3636 C C . GLN B 1 96 ? -17.344 11.891 2.928 1 96.12 96 GLN B C 1
ATOM 3638 O O . GLN B 1 96 ? -16.25 11.57 2.426 1 96.12 96 GLN B O 1
ATOM 3643 N N . LEU B 1 97 ? -17.484 12.539 4.039 1 97.5 97 LEU B N 1
ATOM 3644 C CA . LEU B 1 97 ? -16.297 12.836 4.828 1 97.5 97 LEU B CA 1
ATOM 3645 C C . LEU B 1 97 ? -15.562 11.555 5.227 1 97.5 97 LEU B C 1
ATOM 3647 O O . LEU B 1 97 ? -14.336 11.477 5.125 1 97.5 97 LEU B O 1
ATOM 3651 N N . LEU B 1 98 ? -16.359 10.555 5.688 1 98 98 LEU B N 1
ATOM 3652 C CA . LEU B 1 98 ? -15.781 9.266 6.031 1 98 98 LEU B CA 1
ATOM 3653 C C . LEU B 1 98 ? -15.008 8.68 4.848 1 98 98 LEU B C 1
ATOM 3655 O O . LEU B 1 98 ? -13.875 8.227 5.004 1 98 98 LEU B O 1
ATOM 3659 N N . PHE B 1 99 ? -15.617 8.766 3.738 1 97.81 99 PHE B N 1
ATOM 3660 C CA . PHE B 1 99 ? -15.047 8.258 2.496 1 97.81 99 PHE B CA 1
ATOM 3661 C C . PHE B 1 99 ? -13.695 8.898 2.227 1 97.81 99 PHE B C 1
ATOM 3663 O O . PHE B 1 99 ? -12.711 8.195 1.953 1 97.81 99 PHE B O 1
ATOM 3670 N N . VAL B 1 100 ? -13.602 10.133 2.324 1 98.25 100 VAL B N 1
ATOM 3671 C CA . VAL B 1 100 ? -12.391 10.883 2.006 1 98.25 100 VAL B CA 1
ATOM 3672 C C . VAL B 1 100 ? -11.312 10.594 3.047 1 98.25 100 VAL B C 1
ATOM 3674 O O . VAL B 1 100 ? -10.141 10.398 2.701 1 98.25 100 VAL B O 1
ATOM 3677 N N . LEU B 1 101 ? -11.727 10.547 4.285 1 98.12 101 LEU B N 1
ATOM 3678 C CA . LEU B 1 101 ? -10.758 10.273 5.344 1 98.12 101 LEU B CA 1
ATOM 3679 C C . LEU B 1 101 ? -10.18 8.875 5.199 1 98.12 101 LEU B C 1
ATOM 3681 O O . LEU B 1 101 ? -8.992 8.656 5.457 1 98.12 101 LEU B O 1
ATOM 3685 N N . MET B 1 102 ? -11 7.918 4.809 1 97.62 102 MET B N 1
ATOM 3686 C CA . MET B 1 102 ? -10.523 6.555 4.586 1 97.62 102 MET B CA 1
ATOM 3687 C C . MET B 1 102 ? -9.508 6.512 3.447 1 97.62 102 MET B C 1
ATOM 3689 O O . MET B 1 102 ? -8.508 5.793 3.525 1 97.62 102 MET B O 1
ATOM 3693 N N . LYS B 1 103 ? -9.766 7.262 2.422 1 97.56 103 LYS B N 1
ATOM 3694 C CA . LYS B 1 103 ? -8.828 7.352 1.302 1 97.56 103 LYS B CA 1
ATOM 3695 C C . LYS B 1 103 ? -7.508 7.977 1.736 1 97.56 103 LYS B C 1
ATOM 3697 O O . LYS B 1 103 ? -6.438 7.461 1.416 1 97.56 103 LYS B O 1
ATOM 3702 N N . LEU B 1 104 ? -7.594 8.961 2.502 1 97.62 104 LEU B N 1
ATOM 3703 C CA . LEU B 1 104 ? -6.391 9.672 2.93 1 97.62 104 LEU B CA 1
ATOM 3704 C C . LEU B 1 104 ? -5.586 8.836 3.912 1 97.62 104 LEU B C 1
ATOM 3706 O O . LEU B 1 104 ? -4.359 8.758 3.811 1 97.62 104 LEU B O 1
ATOM 3710 N N . ARG B 1 105 ? -6.27 8.219 4.871 1 96.94 105 ARG B N 1
ATOM 3711 C CA . ARG B 1 105 ? -5.609 7.523 5.973 1 96.94 105 ARG B CA 1
ATOM 3712 C C . ARG B 1 105 ? -4.977 6.223 5.496 1 96.94 105 ARG B C 1
ATOM 3714 O O . ARG B 1 105 ? -3.795 5.973 5.738 1 96.94 105 ARG B O 1
ATOM 3721 N N . ASN B 1 106 ? -5.77 5.434 4.773 1 94.75 106 ASN B N 1
ATOM 3722 C CA . ASN B 1 106 ? -5.305 4.102 4.402 1 94.75 106 ASN B CA 1
ATOM 3723 C C . ASN B 1 106 ? -5.031 4.004 2.904 1 94.75 106 ASN B C 1
ATOM 3725 O O . ASN B 1 106 ? -4.629 2.947 2.412 1 94.75 106 ASN B O 1
ATOM 3729 N N . ASN B 1 107 ? -5.238 5.051 2.244 1 94.25 107 ASN B N 1
ATOM 3730 C CA . ASN B 1 107 ? -5.039 5.098 0.799 1 94.25 107 ASN B CA 1
ATOM 3731 C C . ASN B 1 107 ? -5.75 3.943 0.096 1 94.25 107 ASN B C 1
ATOM 3733 O O . ASN B 1 107 ? -5.195 3.328 -0.814 1 94.25 107 ASN B O 1
ATOM 3737 N N . GLU B 1 108 ? -6.887 3.625 0.566 1 92.5 108 GLU B N 1
ATOM 3738 C CA . GLU B 1 108 ? -7.68 2.564 -0.048 1 92.5 108 GLU B CA 1
ATOM 3739 C C . GLU B 1 108 ? -8.008 2.891 -1.503 1 92.5 108 GLU B C 1
ATOM 3741 O O . GLU B 1 108 ? -8.289 4.043 -1.838 1 92.5 108 GLU B O 1
ATOM 3746 N N . ASP B 1 109 ? -7.977 1.835 -2.324 1 92.19 109 ASP B N 1
ATOM 3747 C CA . ASP B 1 109 ? -8.297 2.014 -3.738 1 92.19 109 ASP B CA 1
ATOM 3748 C C . ASP B 1 109 ? -9.703 2.59 -3.914 1 92.19 109 ASP B C 1
ATOM 3750 O O . ASP B 1 109 ? -10.633 2.188 -3.217 1 92.19 109 ASP B O 1
ATOM 3754 N N . LEU B 1 110 ? -9.789 3.473 -4.883 1 93.06 110 LEU B N 1
ATOM 3755 C CA . LEU B 1 110 ? -11.062 4.141 -5.109 1 93.06 110 LEU B CA 1
ATOM 3756 C C . LEU B 1 110 ? -12.141 3.135 -5.508 1 93.06 110 LEU B C 1
ATOM 3758 O O . LEU B 1 110 ? -13.305 3.283 -5.129 1 93.06 110 LEU B O 1
ATOM 3762 N N . LYS B 1 111 ? -11.758 2.186 -6.277 1 92.69 111 LYS B N 1
ATOM 3763 C CA . LYS B 1 111 ? -12.711 1.161 -6.691 1 92.69 111 LYS B CA 1
ATOM 3764 C C . LYS B 1 111 ? -13.281 0.417 -5.488 1 92.69 111 LYS B C 1
ATOM 3766 O O . LYS B 1 111 ? -14.484 0.162 -5.418 1 92.69 111 LYS B O 1
ATOM 3771 N N . ASN B 1 112 ? -12.406 0.061 -4.613 1 93.12 112 ASN B N 1
ATOM 3772 C CA . ASN B 1 112 ? -12.844 -0.606 -3.389 1 93.12 112 ASN B CA 1
ATOM 3773 C C . ASN B 1 112 ? -13.75 0.289 -2.553 1 93.12 112 ASN B C 1
ATOM 3775 O O . ASN B 1 112 ? -14.781 -0.163 -2.045 1 93.12 112 ASN B O 1
ATOM 3779 N N . LEU B 1 113 ? -13.383 1.5 -2.4 1 95.19 113 LEU B N 1
ATOM 3780 C CA . LEU B 1 113 ? -14.203 2.439 -1.642 1 95.19 113 LEU B CA 1
ATOM 3781 C C . LEU B 1 113 ? -15.555 2.648 -2.312 1 95.19 113 LEU B C 1
ATOM 3783 O O . LEU B 1 113 ? -16.578 2.715 -1.639 1 95.19 113 LEU B O 1
ATOM 3787 N N . ALA B 1 114 ? -15.531 2.818 -3.646 1 94.81 114 ALA B N 1
ATOM 3788 C CA . ALA B 1 114 ? -16.781 2.957 -4.387 1 94.81 114 ALA B CA 1
ATOM 3789 C C . ALA B 1 114 ? -17.734 1.794 -4.094 1 94.81 114 ALA B C 1
ATOM 3791 O O . ALA B 1 114 ? -18.922 1.999 -3.863 1 94.81 114 ALA B O 1
ATOM 3792 N N . PHE B 1 115 ? -17.219 0.629 -4.09 1 93.38 115 PHE B N 1
ATOM 3793 C CA . PHE B 1 115 ? -18 -0.559 -3.785 1 93.38 115 PHE B CA 1
ATOM 3794 C C . PHE B 1 115 ? -18.578 -0.484 -2.375 1 93.38 115 PHE B C 1
ATOM 3796 O O . PHE B 1 115 ? -19.766 -0.732 -2.168 1 93.38 115 PHE B O 1
ATOM 3803 N N . ARG B 1 116 ? -17.766 -0.106 -1.373 1 92 116 ARG B N 1
ATOM 3804 C CA . ARG B 1 116 ? -18.156 -0.098 0.032 1 92 116 ARG B CA 1
ATOM 3805 C C . ARG B 1 116 ? -19.219 0.96 0.297 1 92 116 ARG B C 1
ATOM 3807 O O . ARG B 1 116 ? -20.062 0.799 1.191 1 92 116 ARG B O 1
ATOM 3814 N N . PHE B 1 117 ? -19.188 2.002 -0.444 1 94.31 117 PHE B N 1
ATOM 3815 C CA . PHE B 1 117 ? -20.141 3.088 -0.246 1 94.31 117 PHE B CA 1
ATOM 3816 C C . PHE B 1 117 ? -21.266 3.016 -1.271 1 94.31 117 PHE B C 1
ATOM 3818 O O . PHE B 1 117 ? -22.109 3.912 -1.341 1 94.31 117 PHE B O 1
ATOM 3825 N N . ASN B 1 118 ? -21.219 2.029 -2.084 1 90.38 118 ASN B N 1
ATOM 3826 C CA . ASN B 1 118 ? -22.25 1.766 -3.08 1 90.38 118 ASN B CA 1
ATOM 3827 C C . ASN B 1 118 ? -22.422 2.939 -4.043 1 90.38 118 ASN B C 1
ATOM 3829 O O . ASN B 1 118 ? -23.531 3.434 -4.238 1 90.38 118 ASN B O 1
ATOM 3833 N N . ILE B 1 119 ? -21.359 3.389 -4.562 1 92.69 119 ILE B N 1
ATOM 3834 C CA . ILE B 1 119 ? -21.328 4.438 -5.578 1 92.69 119 ILE B CA 1
ATOM 3835 C C . ILE B 1 119 ? -20.438 4.012 -6.738 1 92.69 119 ILE B C 1
ATOM 3837 O O . ILE B 1 119 ? -19.719 3.01 -6.645 1 92.69 119 ILE B O 1
ATOM 3841 N N . THR B 1 120 ? -20.5 4.766 -7.809 1 92.12 120 THR B N 1
ATOM 3842 C CA . THR B 1 120 ? -19.625 4.48 -8.945 1 92.12 120 THR B CA 1
ATOM 3843 C C . THR B 1 120 ? -18.234 5.043 -8.703 1 92.12 120 THR B C 1
ATOM 3845 O O . THR B 1 120 ? -18.047 5.914 -7.855 1 92.12 120 THR B O 1
ATOM 3848 N N . THR B 1 121 ? -17.281 4.473 -9.438 1 92.81 121 THR B N 1
ATOM 3849 C CA . THR B 1 121 ? -15.906 4.945 -9.32 1 92.81 121 THR B CA 1
ATOM 3850 C C . THR B 1 121 ? -15.797 6.406 -9.75 1 92.81 121 THR B C 1
ATOM 3852 O O . THR B 1 121 ? -14.992 7.16 -9.203 1 92.81 121 THR B O 1
ATOM 3855 N N . GLN B 1 122 ? -16.594 6.801 -10.688 1 91.88 122 GLN B N 1
ATOM 3856 C CA . GLN B 1 122 ? -16.609 8.188 -11.141 1 91.88 122 GLN B CA 1
ATOM 3857 C C . GLN B 1 122 ? -17.078 9.125 -10.031 1 91.88 122 GLN B C 1
ATOM 3859 O O . GLN B 1 122 ? -16.469 10.172 -9.789 1 91.88 122 GLN B O 1
ATOM 3864 N N . THR B 1 123 ? -18.141 8.727 -9.453 1 93.19 123 THR B N 1
ATOM 3865 C CA . THR B 1 123 ? -18.672 9.508 -8.336 1 93.19 123 THR B CA 1
ATOM 3866 C C . THR B 1 123 ? -17.656 9.578 -7.195 1 93.19 123 THR B C 1
ATOM 3868 O O . THR B 1 123 ? -17.484 10.633 -6.57 1 93.19 123 THR B O 1
ATOM 3871 N N . ALA B 1 124 ? -17.031 8.43 -6.922 1 94.56 124 ALA B N 1
ATOM 3872 C CA . ALA B 1 124 ? -16 8.383 -5.879 1 94.56 124 ALA B CA 1
ATOM 3873 C C . ALA B 1 124 ? -14.906 9.406 -6.145 1 94.56 124 ALA B C 1
ATOM 3875 O O . ALA B 1 124 ? -14.5 10.141 -5.238 1 94.56 124 ALA B O 1
ATOM 3876 N N . SER B 1 125 ? -14.5 9.516 -7.336 1 93.75 125 SER B N 1
ATOM 3877 C CA . SER B 1 125 ? -13.461 10.461 -7.719 1 93.75 125 SER B CA 1
ATOM 3878 C C . SER B 1 125 ? -13.93 11.898 -7.551 1 93.75 125 SER B C 1
ATOM 3880 O O . SER B 1 125 ? -13.195 12.75 -7.051 1 93.75 125 SER B O 1
ATOM 3882 N N . THR B 1 126 ? -15.117 12.125 -7.938 1 93.88 126 THR B N 1
ATOM 3883 C CA . THR B 1 126 ? -15.703 13.453 -7.832 1 93.88 126 THR B CA 1
ATOM 3884 C C . THR B 1 126 ? -15.789 13.898 -6.371 1 93.88 126 THR B C 1
ATOM 3886 O O . THR B 1 126 ? -15.398 15.016 -6.035 1 93.88 126 THR B O 1
ATOM 3889 N N . ILE B 1 127 ? -16.281 13.008 -5.594 1 95.25 127 ILE B N 1
ATOM 3890 C CA . ILE B 1 127 ? -16.422 13.312 -4.176 1 95.25 127 ILE B CA 1
ATOM 3891 C C . ILE B 1 127 ? -15.055 13.594 -3.564 1 95.25 127 ILE B C 1
ATOM 3893 O O . ILE B 1 127 ? -14.883 14.578 -2.842 1 95.25 127 ILE B O 1
ATOM 3897 N N . PHE B 1 128 ? -14.102 12.789 -3.863 1 96.5 128 PHE B N 1
ATOM 3898 C CA . PHE B 1 128 ? -12.773 12.938 -3.289 1 96.5 128 PHE B CA 1
ATOM 3899 C C . PHE B 1 128 ? -12.172 14.289 -3.652 1 96.5 128 PHE B C 1
ATOM 3901 O O . PHE B 1 128 ? -11.727 15.031 -2.775 1 96.5 128 PHE B O 1
ATOM 3908 N N . ASN B 1 129 ? -12.227 14.602 -4.902 1 95.06 129 ASN B N 1
ATOM 3909 C CA . ASN B 1 129 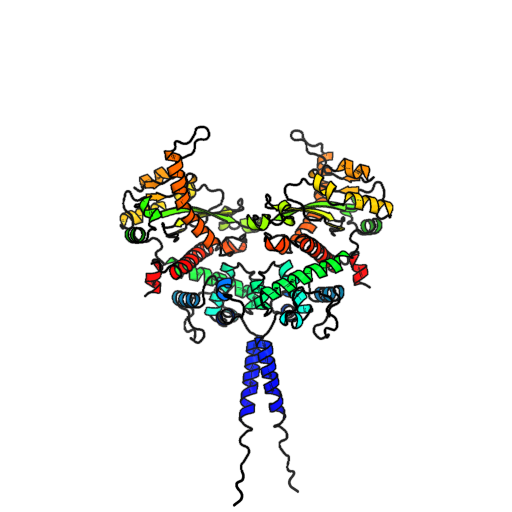? -11.641 15.852 -5.375 1 95.06 129 ASN B CA 1
ATOM 3910 C C . ASN B 1 129 ? -12.344 17.062 -4.777 1 95.06 129 ASN B C 1
ATOM 3912 O O . ASN B 1 129 ? -11.695 18.016 -4.324 1 95.06 129 ASN B O 1
ATOM 3916 N N . SER B 1 130 ? -13.594 17.016 -4.758 1 95.62 130 SER B N 1
ATOM 3917 C CA . SER B 1 130 ? -14.375 18.125 -4.23 1 95.62 130 SER B CA 1
ATOM 3918 C C . SER B 1 130 ? -14.094 18.344 -2.746 1 95.62 130 SER B C 1
ATOM 3920 O O . SER B 1 130 ? -13.945 19.484 -2.297 1 95.62 130 SER B O 1
ATOM 3922 N N . TRP B 1 131 ? -14.031 17.281 -2.084 1 96.94 131 TRP B N 1
ATOM 3923 C CA . TRP B 1 131 ? -13.797 17.375 -0.648 1 96.94 131 TRP B CA 1
ATOM 3924 C C . TRP B 1 131 ? -12.383 17.891 -0.364 1 96.94 131 TRP B C 1
ATOM 3926 O O . TRP B 1 131 ? -12.172 18.672 0.563 1 96.94 131 TRP B O 1
ATOM 3936 N N . ILE B 1 132 ? -11.422 17.422 -1.093 1 97.25 132 ILE B N 1
ATOM 3937 C CA . ILE B 1 132 ? -10.055 17.875 -0.89 1 97.25 132 ILE B CA 1
ATOM 3938 C C . ILE B 1 132 ? -9.984 19.391 -1.093 1 97.25 132 ILE B C 1
ATOM 3940 O O . ILE B 1 132 ? -9.375 20.109 -0.29 1 97.25 132 ILE B O 1
ATOM 3944 N N . HIS B 1 133 ? -10.656 19.875 -2.104 1 95.75 133 HIS B N 1
ATOM 3945 C CA . HIS B 1 133 ? -10.695 21.312 -2.346 1 95.75 133 HIS B CA 1
ATOM 3946 C C . HIS B 1 133 ? -11.391 22.047 -1.201 1 95.75 133 HIS B C 1
ATOM 3948 O O . HIS B 1 133 ? -10.898 23.062 -0.717 1 95.75 133 HIS B O 1
ATOM 3954 N N . TYR B 1 134 ? -12.414 21.531 -0.83 1 96.19 134 TYR B N 1
ATOM 3955 C CA . TYR B 1 134 ? -13.188 22.141 0.245 1 96.19 134 TYR B CA 1
ATOM 3956 C C . TYR B 1 134 ? -12.391 22.172 1.545 1 96.19 134 TYR B C 1
ATOM 3958 O O . TYR B 1 134 ? -12.344 23.188 2.24 1 96.19 134 TYR B O 1
ATOM 3966 N N . MET B 1 135 ? -11.797 21.016 1.864 1 96.31 135 MET B N 1
ATOM 3967 C CA . MET B 1 135 ? -10.984 20.922 3.072 1 96.31 135 MET B CA 1
ATOM 3968 C C . MET B 1 135 ? -9.836 21.922 3.025 1 96.31 135 MET B C 1
ATOM 3970 O O . MET B 1 135 ? -9.508 22.547 4.039 1 96.31 135 MET B O 1
ATOM 3974 N N . PHE B 1 136 ? -9.281 22.016 1.882 1 94.62 136 PHE B N 1
ATOM 3975 C CA . PHE B 1 136 ? -8.188 22.953 1.702 1 94.62 136 PHE B CA 1
ATOM 3976 C C . PHE B 1 136 ? -8.656 24.391 1.97 1 94.62 136 PHE B C 1
ATOM 3978 O O . PHE B 1 136 ? -7.984 25.141 2.674 1 94.62 136 PHE B O 1
ATOM 3985 N N . ASP B 1 137 ? -9.773 24.703 1.491 1 93.38 137 ASP B N 1
ATOM 3986 C CA . ASP B 1 137 ? -10.328 26.047 1.651 1 93.38 137 ASP B CA 1
ATOM 3987 C C . ASP B 1 137 ? -10.664 26.328 3.113 1 93.38 137 ASP B C 1
ATOM 3989 O O . ASP B 1 137 ? -10.352 27.406 3.635 1 93.38 137 ASP B O 1
ATOM 3993 N N . VAL B 1 138 ? -11.242 25.391 3.703 1 91.5 138 VAL B N 1
ATOM 3994 C CA . VAL B 1 138 ? -11.703 25.578 5.078 1 91.5 138 VAL B CA 1
ATOM 3995 C C . VAL B 1 138 ? -10.508 25.578 6.027 1 91.5 138 VAL B C 1
ATOM 3997 O O . VAL B 1 138 ? -10.391 26.469 6.871 1 91.5 138 VAL B O 1
ATOM 4000 N N . LEU B 1 139 ? -9.625 24.625 5.82 1 87.75 139 LEU B N 1
ATOM 4001 C CA . LEU B 1 139 ? -8.508 24.469 6.746 1 87.75 139 LEU B CA 1
ATOM 4002 C C . LEU B 1 139 ? -7.414 25.5 6.461 1 87.75 139 LEU B C 1
ATOM 4004 O O . LEU B 1 139 ? -6.625 25.828 7.344 1 87.75 139 LEU B O 1
ATOM 4008 N N . GLY B 1 140 ? -7.355 25.922 5.242 1 82.19 140 GLY B N 1
ATOM 4009 C CA . GLY B 1 140 ? -6.352 26.891 4.848 1 82.19 140 GLY B CA 1
ATOM 4010 C C . GLY B 1 140 ? -6.523 28.234 5.535 1 82.19 140 GLY B C 1
ATOM 4011 O O . GLY B 1 140 ? -5.59 29.031 5.594 1 82.19 140 GLY B O 1
ATOM 4012 N N . GLU B 1 141 ? -7.598 28.453 6.078 1 78 141 GLU B N 1
ATOM 4013 C CA . GLU B 1 141 ? -7.895 29.719 6.754 1 78 141 GLU B CA 1
ATOM 4014 C C . GLU B 1 141 ? -7.418 29.688 8.203 1 78 141 GLU B C 1
ATOM 4016 O O . GLU B 1 141 ? -7.398 30.719 8.875 1 78 141 GLU B O 1
ATOM 4021 N N . LEU B 1 142 ? -6.895 28.578 8.57 1 72.69 142 LEU B N 1
ATOM 4022 C CA . LEU B 1 142 ? -6.457 28.438 9.953 1 72.69 142 LEU B CA 1
ATOM 4023 C C . LEU B 1 142 ? -5.039 28.969 10.133 1 72.69 142 LEU B C 1
ATOM 4025 O O . LEU B 1 142 ? -4.16 28.688 9.312 1 72.69 142 LEU B O 1
ATOM 4029 N N . PRO B 1 143 ? -4.934 29.953 11.117 1 65.88 143 PRO B N 1
ATOM 4030 C CA . PRO B 1 143 ? -3.566 30.406 11.375 1 65.88 143 PRO B CA 1
ATOM 4031 C C . PRO B 1 143 ? -2.654 29.281 11.875 1 65.88 143 PRO B C 1
ATOM 4033 O O . PRO B 1 143 ? -3 28.578 12.828 1 65.88 143 PRO B O 1
ATOM 4036 N N . ILE B 1 144 ? -1.47 29.234 11.312 1 76.56 144 ILE B N 1
ATOM 4037 C CA . ILE B 1 144 ? -0.711 28.031 11.617 1 76.56 144 ILE B CA 1
ATOM 4038 C C . ILE B 1 144 ? 0.495 28.375 12.484 1 76.56 144 ILE B C 1
ATOM 4040 O O . ILE B 1 144 ? 0.92 27.578 13.32 1 76.56 144 ILE B O 1
ATOM 4044 N N . TRP B 1 145 ? 0.96 29.672 12.461 1 88 145 TRP B N 1
ATOM 4045 C CA . TRP B 1 145 ? 2.143 29.969 13.258 1 88 145 TRP B CA 1
ATOM 4046 C C . TRP B 1 145 ? 1.762 30.734 14.531 1 88 145 TRP B C 1
ATOM 4048 O O . TRP B 1 145 ? 1.395 31.906 14.477 1 88 145 TRP B O 1
ATOM 4058 N N . PRO B 1 146 ? 1.899 30.188 15.648 1 89.12 146 PRO B N 1
ATOM 4059 C CA . PRO B 1 146 ? 1.527 30.844 16.906 1 89.12 146 PRO B CA 1
ATOM 4060 C C . PRO B 1 146 ? 2.525 31.922 17.328 1 89.12 146 PRO B C 1
ATOM 4062 O O . PRO B 1 146 ? 3.664 31.938 16.859 1 89.12 146 PRO B O 1
ATOM 4065 N N . HIS B 1 147 ? 2.027 32.812 18.156 1 92.19 147 HIS B N 1
ATOM 4066 C CA . HIS B 1 147 ? 2.906 33.812 18.75 1 92.19 147 HIS B CA 1
ATOM 4067 C C . HIS B 1 147 ? 4.027 33.156 19.562 1 92.19 147 HIS B C 1
ATOM 4069 O O . HIS B 1 147 ? 3.809 32.125 20.219 1 92.19 147 HIS B O 1
ATOM 4075 N N . ARG B 1 148 ? 5.176 33.781 19.531 1 93.06 148 ARG B N 1
ATOM 4076 C CA . ARG B 1 148 ? 6.352 33.219 20.188 1 93.06 148 ARG B CA 1
ATOM 4077 C C . ARG B 1 148 ? 6.07 32.969 21.672 1 93.06 148 ARG B C 1
ATOM 4079 O O . ARG B 1 148 ? 6.559 31.984 22.234 1 93.06 148 ARG B O 1
ATOM 4086 N N . ASP B 1 149 ? 5.281 33.812 22.281 1 92.25 149 ASP B N 1
ATOM 4087 C CA . ASP B 1 149 ? 4.984 33.656 23.703 1 92.25 149 ASP B CA 1
ATOM 4088 C C . ASP B 1 149 ? 4.195 32.375 23.969 1 92.25 149 ASP B C 1
ATOM 4090 O O . ASP B 1 149 ? 4.398 31.719 25 1 92.25 149 ASP B O 1
ATOM 4094 N N . VAL B 1 150 ? 3.328 32.125 23.062 1 89 150 VAL B N 1
ATOM 4095 C CA . VAL B 1 150 ? 2.529 30.891 23.172 1 89 150 VAL B CA 1
ATOM 4096 C C . VAL B 1 150 ? 3.434 29.672 23.047 1 89 150 VAL B C 1
ATOM 4098 O O . VAL B 1 150 ? 3.303 28.719 23.828 1 89 150 VAL B O 1
ATOM 4101 N N . ILE B 1 151 ? 4.344 29.703 22.125 1 90.75 151 ILE B N 1
ATOM 4102 C CA . ILE B 1 151 ? 5.273 28.594 21.922 1 90.75 151 ILE B CA 1
ATOM 4103 C C . ILE B 1 151 ? 6.164 28.438 23.156 1 90.75 151 ILE B C 1
ATOM 4105 O O . ILE B 1 151 ? 6.363 27.328 23.656 1 90.75 151 ILE B O 1
ATOM 4109 N N . ALA B 1 152 ? 6.676 29.562 23.656 1 91.69 152 ALA B N 1
ATOM 4110 C CA . ALA B 1 152 ? 7.566 29.562 24.812 1 91.69 152 ALA B CA 1
ATOM 4111 C C . ALA B 1 152 ? 6.875 28.984 26.031 1 91.69 152 ALA B C 1
ATOM 4113 O O . ALA B 1 152 ? 7.492 28.25 26.812 1 91.69 152 ALA B O 1
ATOM 4114 N N . GLN B 1 153 ? 5.656 29.281 26.172 1 89.88 153 GLN B N 1
ATOM 4115 C CA . GLN B 1 153 ? 4.891 28.844 27.344 1 89.88 153 GLN B CA 1
ATOM 4116 C C . GLN B 1 153 ? 4.645 27.328 27.281 1 89.88 153 GLN B C 1
ATOM 4118 O O . GLN B 1 153 ? 4.488 26.688 28.328 1 89.88 153 GLN B O 1
ATOM 4123 N N . ASN B 1 154 ? 4.641 26.812 26.078 1 87.19 154 ASN B N 1
ATOM 4124 C CA . ASN B 1 154 ? 4.238 25.422 25.938 1 87.19 154 ASN B CA 1
ATOM 4125 C C . ASN B 1 154 ? 5.414 24.531 25.547 1 87.19 154 ASN B C 1
ATOM 4127 O O . ASN B 1 154 ? 5.234 23.344 25.25 1 87.19 154 ASN B O 1
ATOM 4131 N N . MET B 1 155 ? 6.566 25.078 25.531 1 88.88 155 MET B N 1
ATOM 4132 C CA . MET B 1 155 ? 7.75 24.312 25.141 1 88.88 155 MET B CA 1
ATOM 4133 C C . MET B 1 155 ? 8.109 23.281 26.2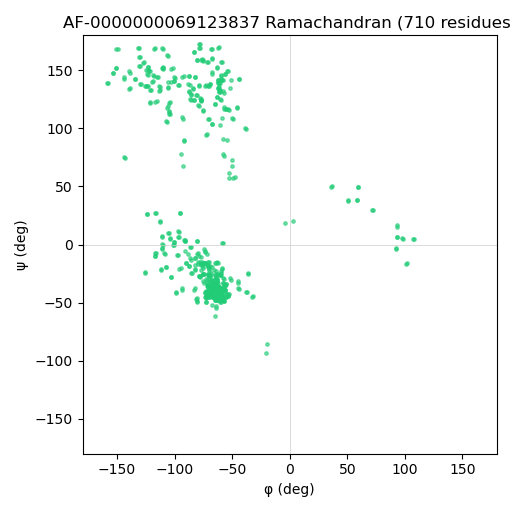03 1 88.88 155 MET B C 1
ATOM 4135 O O . MET B 1 155 ? 8.023 23.578 27.406 1 88.88 155 MET B O 1
ATOM 4139 N N . PRO B 1 156 ? 8.438 22.047 25.719 1 88.25 156 PRO B N 1
ATOM 4140 C CA . PRO B 1 156 ? 8.922 21.078 26.688 1 88.25 156 PRO B CA 1
ATOM 4141 C C . PRO B 1 156 ? 10.102 21.594 27.516 1 88.25 156 PRO B C 1
ATOM 4143 O O . PRO B 1 156 ? 10.961 22.297 26.984 1 88.25 156 PRO B O 1
ATOM 4146 N N . GLU B 1 157 ? 10.188 21.141 28.703 1 89.69 157 GLU B N 1
ATOM 4147 C CA . GLU B 1 157 ? 11.195 21.625 29.641 1 89.69 157 GLU B CA 1
ATOM 4148 C C . GLU B 1 157 ? 12.609 21.297 29.141 1 89.69 157 GLU B C 1
ATOM 4150 O O . GLU B 1 157 ? 13.516 22.125 29.25 1 89.69 157 GLU B O 1
ATOM 4155 N N . THR B 1 158 ? 12.719 20.156 28.594 1 87.06 158 THR B N 1
ATOM 4156 C CA . THR B 1 158 ? 14.039 19.734 28.125 1 87.06 158 THR B CA 1
ATOM 4157 C C . THR B 1 158 ? 14.484 20.609 26.953 1 87.06 158 THR B C 1
ATOM 4159 O O . THR B 1 158 ? 15.664 20.953 26.828 1 87.06 158 THR B O 1
ATOM 4162 N N . TYR B 1 159 ? 13.586 20.969 26.203 1 89.31 159 TYR B N 1
ATOM 4163 C CA . TYR B 1 159 ? 13.875 21.828 25.062 1 89.31 159 TYR B CA 1
ATOM 4164 C C . TYR B 1 159 ? 14.172 23.25 25.5 1 89.31 159 TYR B C 1
ATOM 4166 O O . TYR B 1 159 ? 15.125 23.875 25.031 1 89.31 159 TYR B O 1
ATOM 4174 N N . LYS B 1 160 ? 13.422 23.719 26.438 1 89.56 160 LYS B N 1
ATOM 4175 C CA . LYS B 1 160 ? 13.555 25.078 26.953 1 89.56 160 LYS B CA 1
ATOM 4176 C C . LYS B 1 160 ? 14.906 25.281 27.625 1 89.56 160 LYS B C 1
ATOM 4178 O O . LYS B 1 160 ? 15.5 26.344 27.531 1 89.56 160 LYS B O 1
ATOM 4183 N N . ALA B 1 161 ? 15.328 24.203 28.234 1 89.94 161 ALA B N 1
ATOM 4184 C CA . ALA B 1 161 ? 16.609 24.266 28.922 1 89.94 161 ALA B CA 1
ATOM 4185 C C . ALA B 1 161 ? 17.766 24.438 27.938 1 89.94 161 ALA B C 1
ATOM 4187 O O . ALA B 1 161 ? 18.719 25.156 28.219 1 89.94 161 ALA B O 1
ATOM 4188 N N . ASP B 1 162 ? 17.625 23.859 26.797 1 88.06 162 ASP B N 1
ATOM 4189 C CA . ASP B 1 162 ? 18.719 23.859 25.828 1 88.06 162 ASP B CA 1
ATOM 4190 C C . ASP B 1 162 ? 18.578 25.031 24.844 1 88.06 162 ASP B C 1
ATOM 4192 O O . ASP B 1 162 ? 19.562 25.688 24.516 1 88.06 162 ASP B O 1
ATOM 4196 N N . TYR B 1 163 ? 17.328 25.312 24.484 1 90.62 163 TYR B N 1
ATOM 4197 C CA . TYR B 1 163 ? 17.078 26.312 23.438 1 90.62 163 TYR B CA 1
ATOM 4198 C C . TYR B 1 163 ? 15.82 27.109 23.75 1 90.62 163 TYR B C 1
ATOM 4200 O O . TYR B 1 163 ? 14.828 27.047 23.031 1 90.62 163 TYR B O 1
ATOM 4208 N N . PRO B 1 164 ? 15.914 28 24.688 1 90.38 164 PRO B N 1
ATOM 4209 C CA . PRO B 1 164 ? 14.734 28.734 25.156 1 90.38 164 PRO B CA 1
ATOM 4210 C C . PRO B 1 164 ? 14.211 29.734 24.109 1 90.38 164 PRO B C 1
ATOM 4212 O O . PRO B 1 164 ? 13.031 30.094 24.141 1 90.38 164 PRO B O 1
ATOM 4215 N N . SER B 1 165 ? 15.078 30.125 23.188 1 92.56 165 SER B N 1
ATOM 4216 C CA . SER B 1 165 ? 14.648 31.156 22.234 1 92.56 165 SER B CA 1
ATOM 4217 C C . SER B 1 165 ? 14.547 30.594 20.828 1 92.56 165 SER B C 1
ATOM 4219 O O . SER B 1 165 ? 14.633 31.344 19.844 1 92.56 165 SER B O 1
ATOM 4221 N N . THR B 1 166 ? 14.445 29.312 20.688 1 92.44 166 THR B N 1
ATOM 4222 C CA . THR B 1 166 ? 14.266 28.656 19.406 1 92.44 166 THR B CA 1
ATOM 4223 C C . THR B 1 166 ? 12.836 28.172 19.234 1 92.44 166 THR B C 1
ATOM 4225 O O . THR B 1 166 ? 12.359 27.344 20 1 92.44 166 THR B O 1
ATOM 4228 N N . PHE B 1 167 ? 12.188 28.625 18.203 1 92.88 167 PHE B N 1
ATOM 4229 C CA . PHE B 1 167 ? 10.734 28.484 18.203 1 92.88 167 PHE B CA 1
ATOM 4230 C C . PHE B 1 167 ? 10.281 27.594 17.062 1 92.88 167 PHE B C 1
ATOM 4232 O O . PHE B 1 167 ? 9.109 27.203 17 1 92.88 167 PHE B O 1
ATOM 4239 N N . ALA B 1 168 ? 11.148 27.234 16.141 1 94 168 ALA B N 1
ATOM 4240 C CA . ALA B 1 168 ? 10.766 26.359 15.031 1 94 168 ALA B CA 1
ATOM 4241 C C . ALA B 1 168 ? 11.906 25.422 14.664 1 94 168 ALA B C 1
ATOM 4243 O O . ALA B 1 168 ? 13.086 25.781 14.773 1 94 168 ALA B O 1
ATOM 4244 N N . ILE B 1 169 ? 11.562 24.266 14.305 1 94.25 169 ILE B N 1
ATOM 4245 C CA . ILE B 1 169 ? 12.492 23.25 13.805 1 94.25 169 ILE B CA 1
ATOM 4246 C C . ILE B 1 169 ? 12.148 22.906 12.359 1 94.25 169 ILE B C 1
ATOM 4248 O O . ILE B 1 169 ? 11.023 22.5 12.062 1 94.25 169 ILE B O 1
ATOM 4252 N N . LEU B 1 170 ? 13.094 23.062 11.469 1 94.62 170 LEU B N 1
ATOM 4253 C CA . LEU B 1 170 ? 12.867 22.844 10.047 1 94.62 170 LEU B CA 1
ATOM 4254 C C . LEU B 1 170 ? 13.391 21.469 9.617 1 94.62 170 LEU B C 1
ATOM 4256 O O . LEU B 1 170 ? 14.438 21.031 10.086 1 94.62 170 LEU B O 1
ATOM 4260 N N . ASP B 1 171 ? 12.656 20.844 8.773 1 93.94 171 ASP B N 1
ATOM 4261 C CA . ASP B 1 171 ? 13.102 19.625 8.109 1 93.94 171 ASP B CA 1
ATOM 4262 C C . ASP B 1 171 ? 12.406 19.453 6.758 1 93.94 171 ASP B C 1
ATOM 4264 O O . ASP B 1 171 ? 11.297 19.953 6.555 1 93.94 171 ASP B O 1
ATOM 4268 N N . CYS B 1 172 ? 13.133 18.859 5.867 1 93.62 172 CYS B N 1
ATOM 4269 C CA . CYS B 1 172 ? 12.516 18.516 4.59 1 93.62 172 CYS B CA 1
ATOM 4270 C C . CYS B 1 172 ? 12.125 17.047 4.555 1 93.62 172 CYS B C 1
ATOM 4272 O O . CYS B 1 172 ? 12.742 16.219 5.215 1 93.62 172 CYS B O 1
ATOM 4274 N N . THR B 1 173 ? 11.047 16.797 3.924 1 93.5 173 THR B N 1
ATOM 4275 C CA . THR B 1 173 ? 10.594 15.43 3.748 1 93.5 173 THR B CA 1
ATOM 4276 C C . THR B 1 173 ? 10.242 15.156 2.289 1 93.5 173 THR B C 1
ATOM 4278 O O . THR B 1 173 ? 9.914 16.078 1.541 1 93.5 173 THR B O 1
ATOM 4281 N N . GLU B 1 174 ? 10.344 13.922 1.926 1 92.56 174 GLU B N 1
ATOM 4282 C CA . GLU B 1 174 ? 10.117 13.547 0.532 1 92.56 174 GLU B CA 1
ATOM 4283 C C . GLU B 1 174 ? 8.891 12.648 0.392 1 92.56 174 GLU B C 1
ATOM 4285 O O . GLU B 1 174 ? 8.539 11.922 1.32 1 92.56 174 GLU B O 1
ATOM 4290 N N . LEU B 1 175 ? 8.18 12.828 -0.696 1 92.19 175 LEU B N 1
ATOM 4291 C CA . LEU B 1 175 ? 7.082 11.977 -1.132 1 92.19 175 LEU B CA 1
ATOM 4292 C C . LEU B 1 175 ? 7.441 11.242 -2.418 1 92.19 175 LEU B C 1
ATOM 4294 O O . LEU B 1 175 ? 8.023 11.828 -3.332 1 92.19 175 LEU B O 1
ATOM 4298 N N . LYS B 1 176 ? 7.129 9.977 -2.508 1 88.31 176 LYS B N 1
ATOM 4299 C CA . LYS B 1 176 ? 7.426 9.18 -3.693 1 88.31 176 LYS B CA 1
ATOM 4300 C C . LYS B 1 176 ? 6.293 9.266 -4.711 1 88.31 176 LYS B C 1
ATOM 4302 O O . LYS B 1 176 ? 5.1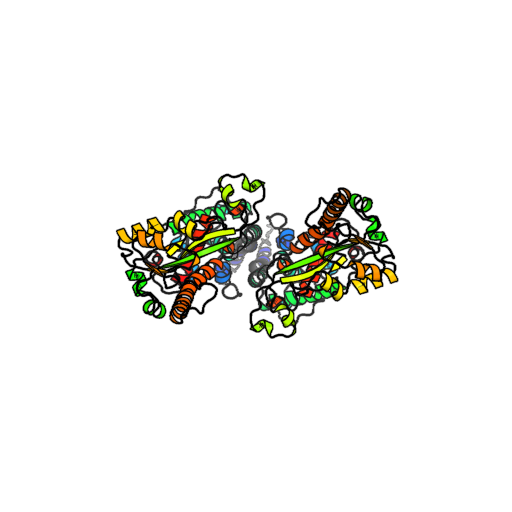17 9.242 -4.34 1 88.31 176 LYS B O 1
ATOM 4307 N N . ILE B 1 177 ? 6.652 9.383 -5.973 1 86.44 177 ILE B N 1
ATOM 4308 C CA . ILE B 1 177 ? 5.637 9.422 -7.023 1 86.44 177 ILE B CA 1
ATOM 4309 C C . ILE B 1 177 ? 5.918 8.336 -8.055 1 86.44 177 ILE B C 1
ATOM 4311 O O . ILE B 1 177 ? 7.047 7.844 -8.164 1 86.44 177 ILE B O 1
ATOM 4315 N N . GLU B 1 178 ? 4.82 7.855 -8.672 1 78.31 178 GLU B N 1
ATOM 4316 C CA . GLU B 1 178 ? 4.977 6.926 -9.781 1 78.31 178 GLU B CA 1
ATOM 4317 C C . GLU B 1 178 ? 5.754 7.562 -10.93 1 78.31 178 GLU B C 1
ATOM 4319 O O . GLU B 1 178 ? 5.641 8.766 -11.172 1 78.31 178 GLU B O 1
ATOM 4324 N N . ARG B 1 179 ? 6.672 6.715 -11.531 1 66.06 179 ARG B N 1
ATOM 4325 C CA . ARG B 1 179 ? 7.418 7.227 -12.672 1 66.06 179 ARG B CA 1
ATOM 4326 C C . ARG B 1 179 ? 6.477 7.766 -13.742 1 66.06 179 ARG B C 1
ATOM 4328 O O . ARG B 1 179 ? 5.539 7.082 -14.156 1 66.06 179 ARG B O 1
ATOM 4335 N N . PRO B 1 180 ? 6.621 9.148 -13.961 1 57.16 180 PRO B N 1
ATOM 4336 C CA . PRO B 1 180 ? 5.707 9.766 -14.93 1 57.16 180 PRO B CA 1
ATOM 4337 C C . PRO B 1 180 ? 5.762 9.086 -16.297 1 57.16 180 PRO B C 1
ATOM 4339 O O . PRO B 1 180 ? 6.828 8.656 -16.734 1 57.16 180 PRO B O 1
ATOM 4342 N N . THR B 1 181 ? 4.695 8.508 -16.734 1 51.94 181 THR B N 1
ATOM 4343 C CA . THR B 1 181 ? 4.637 8.039 -18.109 1 51.94 181 THR B CA 1
ATOM 4344 C C . THR B 1 181 ? 4.652 9.211 -19.078 1 51.94 181 THR B C 1
ATOM 4346 O O . THR B 1 181 ? 4.312 10.336 -18.719 1 51.94 181 THR B O 1
ATOM 4349 N N . SER B 1 182 ? 5.25 9.094 -20.266 1 46.31 182 SER B N 1
ATOM 4350 C CA . SER B 1 182 ? 5.371 10.086 -21.328 1 46.31 182 SER B CA 1
ATOM 4351 C C . SER B 1 182 ? 4.102 10.93 -21.438 1 46.31 182 SER B C 1
ATOM 4353 O O . SER B 1 182 ? 4.172 12.133 -21.688 1 46.31 182 SER B O 1
ATOM 4355 N N . LEU B 1 183 ? 3.039 10.398 -21.328 1 42.97 183 LEU B N 1
ATOM 4356 C CA . LEU B 1 183 ? 1.802 11.109 -21.625 1 42.97 183 LEU B CA 1
ATOM 4357 C C . LEU B 1 183 ? 1.487 12.133 -20.531 1 42.97 183 LEU B C 1
ATOM 4359 O O . LEU B 1 183 ? 1.002 13.227 -20.828 1 42.97 183 LEU B O 1
ATOM 4363 N N . VAL B 1 184 ? 1.611 11.805 -19.359 1 44.84 184 VAL B N 1
ATOM 4364 C CA . VAL B 1 184 ? 1.29 12.703 -18.25 1 44.84 184 VAL B CA 1
ATOM 4365 C C . VAL B 1 184 ? 2.234 13.898 -18.266 1 44.84 184 VAL B C 1
ATOM 4367 O O . VAL B 1 184 ? 1.85 15.008 -17.875 1 44.84 184 VAL B O 1
ATOM 4370 N N . LEU B 1 185 ? 3.389 13.688 -18.734 1 45.28 185 LEU B N 1
ATOM 4371 C CA . LEU B 1 185 ? 4.41 14.727 -18.812 1 45.28 185 LEU B CA 1
ATOM 4372 C C . LEU B 1 185 ? 3.969 15.859 -19.734 1 45.28 185 LEU B C 1
ATOM 4374 O O . LEU B 1 185 ? 4.559 16.938 -19.719 1 45.28 185 LEU B O 1
ATOM 4378 N N . GLN B 1 186 ? 3.182 15.562 -20.578 1 39.38 186 GLN B N 1
ATOM 4379 C CA . GLN B 1 186 ? 2.879 16.656 -21.5 1 39.38 186 GLN B CA 1
ATOM 4380 C C . GLN B 1 186 ? 2.111 17.766 -20.797 1 39.38 186 GLN B C 1
ATOM 4382 O O . GLN B 1 186 ? 1.959 18.859 -21.344 1 39.38 186 GLN B O 1
ATOM 4387 N N . SER B 1 187 ? 1.459 17.484 -19.797 1 37.91 187 SER B N 1
ATOM 4388 C CA . SER B 1 187 ? 0.768 18.672 -19.312 1 37.91 187 SER B CA 1
ATOM 4389 C C . SER B 1 187 ? 1.719 19.594 -18.562 1 37.91 187 SER B C 1
ATOM 4391 O O . SER B 1 187 ? 2.662 19.125 -17.922 1 37.91 187 SER B O 1
ATOM 4393 N N . GLN B 1 188 ? 1.844 20.844 -18.938 1 40.47 188 GLN B N 1
ATOM 4394 C CA . GLN B 1 188 ? 2.67 21.938 -18.438 1 40.47 188 GLN B CA 1
ATOM 4395 C C . GLN B 1 188 ? 2.896 21.828 -16.938 1 40.47 188 GLN B C 1
ATOM 4397 O O . GLN B 1 188 ? 3.98 22.125 -16.438 1 40.47 188 GLN B O 1
ATOM 4402 N N . SER B 1 189 ? 1.872 21.547 -16.25 1 41.56 189 SER B N 1
ATOM 4403 C CA . SER B 1 189 ? 1.94 21.672 -14.805 1 41.56 189 SER B CA 1
ATOM 4404 C C . SER B 1 189 ? 2.85 20.609 -14.195 1 41.56 189 SER B C 1
ATOM 4406 O O . SER B 1 189 ? 3.252 20.719 -13.039 1 41.56 189 SER B O 1
ATOM 4408 N N . PHE B 1 190 ? 3.082 19.531 -15.047 1 46.75 190 PHE B N 1
ATOM 4409 C CA . PHE B 1 190 ? 3.764 18.375 -14.469 1 46.75 190 PHE B CA 1
ATOM 4410 C C . PHE B 1 190 ? 5.184 18.266 -15.016 1 46.75 190 PHE B C 1
ATOM 4412 O O . PHE B 1 190 ? 5.867 17.266 -14.766 1 46.75 190 PHE B O 1
ATOM 4419 N N . SER B 1 191 ? 5.465 19.094 -15.969 1 45.47 191 SER B N 1
ATOM 4420 C CA . SER B 1 191 ? 6.82 19.125 -16.5 1 45.47 191 SER B CA 1
ATOM 4421 C C . SER B 1 191 ? 7.855 19.109 -15.383 1 45.47 191 SER B C 1
ATOM 4423 O O . SER B 1 191 ? 8.945 18.547 -15.539 1 45.47 191 SER B O 1
ATOM 4425 N N . ASN B 1 192 ? 7.418 19.703 -14.344 1 46.16 192 ASN B N 1
ATOM 4426 C CA . ASN B 1 192 ? 8.422 19.906 -13.312 1 46.16 192 ASN B CA 1
ATOM 4427 C C . ASN B 1 192 ? 8.766 18.609 -12.586 1 46.16 192 ASN B C 1
ATOM 4429 O O . ASN B 1 192 ? 9.734 18.562 -11.828 1 46.16 192 ASN B O 1
ATOM 4433 N N . TYR B 1 193 ? 7.902 17.594 -12.75 1 50.94 193 TYR B N 1
ATOM 4434 C CA . TYR B 1 193 ? 8.172 16.359 -12.008 1 50.94 193 TYR B CA 1
ATOM 4435 C C . TYR B 1 193 ? 8.734 15.289 -12.93 1 50.94 193 TYR B C 1
ATOM 4437 O O . TYR B 1 193 ? 8.875 14.125 -12.523 1 50.94 193 TYR B O 1
ATOM 4445 N N . LYS B 1 194 ? 9.039 15.539 -14.219 1 52.06 194 LYS B N 1
ATOM 4446 C CA . LYS B 1 194 ? 9.344 14.57 -15.273 1 52.06 194 LYS B CA 1
ATOM 4447 C C . LYS B 1 194 ? 10.461 13.625 -14.844 1 52.06 194 LYS B C 1
ATOM 4449 O O . LYS B 1 194 ? 10.453 12.445 -15.203 1 52.06 194 LYS B O 1
ATOM 4454 N N . SER B 1 195 ? 11.398 14.203 -14.25 1 53.91 195 SER B N 1
ATOM 4455 C CA . SER B 1 195 ? 12.602 13.383 -14.156 1 53.91 195 SER B CA 1
ATOM 4456 C C . SER B 1 195 ? 12.797 12.844 -12.742 1 53.91 195 SER B C 1
ATOM 4458 O O . SER B 1 195 ? 13.859 12.32 -12.414 1 53.91 195 SER B O 1
ATOM 4460 N N . THR B 1 196 ? 11.656 13.086 -11.969 1 60.88 196 THR B N 1
ATOM 4461 C CA . THR B 1 196 ? 11.992 12.703 -10.602 1 60.88 196 THR B CA 1
ATOM 4462 C C . THR B 1 196 ? 11.016 11.664 -10.07 1 60.88 196 THR B C 1
ATOM 4464 O O . THR B 1 196 ? 9.859 11.602 -10.508 1 60.88 196 THR B O 1
ATOM 4467 N N . ASN B 1 197 ? 11.492 10.805 -9.273 1 79.25 197 ASN B N 1
ATOM 4468 C CA . ASN B 1 197 ? 10.664 9.781 -8.641 1 79.25 197 ASN B CA 1
ATOM 4469 C C . ASN B 1 197 ? 10.25 10.195 -7.23 1 79.25 197 ASN B C 1
ATOM 4471 O O . ASN B 1 197 ? 9.734 9.375 -6.465 1 79.25 197 ASN B O 1
ATOM 4475 N N . THR B 1 198 ? 10.516 11.578 -6.91 1 88.31 198 THR B N 1
ATOM 4476 C CA . THR B 1 198 ? 10.156 12.016 -5.57 1 88.31 198 THR B CA 1
ATOM 4477 C C . THR B 1 198 ? 9.805 13.5 -5.559 1 88.31 198 THR B C 1
ATOM 4479 O O . THR B 1 198 ? 10.234 14.25 -6.438 1 88.31 198 THR B O 1
ATOM 4482 N N . LEU B 1 199 ? 8.992 13.953 -4.707 1 91.44 199 LEU B N 1
ATOM 4483 C CA . LEU B 1 199 ? 8.688 15.336 -4.355 1 91.44 199 LEU B CA 1
ATOM 4484 C C . LEU B 1 199 ? 9.203 15.664 -2.957 1 91.44 199 LEU B C 1
ATOM 4486 O O . LEU B 1 199 ? 9.414 14.766 -2.141 1 91.44 199 LEU B O 1
ATOM 4490 N N . LYS B 1 200 ? 9.516 16.922 -2.777 1 93.38 200 LYS B N 1
ATOM 4491 C CA . LYS B 1 200 ? 10.125 17.359 -1.521 1 93.38 200 LYS B CA 1
ATOM 4492 C C . LYS B 1 200 ? 9.391 18.562 -0.942 1 93.38 200 LYS B C 1
ATOM 4494 O O . LYS B 1 200 ? 9 19.469 -1.68 1 93.38 200 LYS B O 1
ATOM 4499 N N . SER B 1 201 ? 9.141 18.641 0.379 1 96.19 201 SER B N 1
ATOM 4500 C CA . SER B 1 201 ? 8.477 19.75 1.073 1 96.19 201 SER B CA 1
ATOM 4501 C C . SER B 1 201 ? 9.234 20.125 2.338 1 96.19 201 SER B C 1
ATOM 4503 O O . SER B 1 201 ? 9.805 19.281 3.018 1 96.19 201 SER B O 1
ATOM 4505 N N . LEU B 1 202 ? 9.289 21.438 2.627 1 96.19 202 LEU B N 1
ATOM 4506 C CA . LEU B 1 202 ? 9.789 21.938 3.898 1 96.19 202 LEU B CA 1
ATOM 4507 C C . LEU B 1 202 ? 8.688 21.969 4.953 1 96.19 202 LEU B C 1
ATOM 4509 O O . LEU B 1 202 ? 7.578 22.422 4.684 1 96.19 202 LEU B O 1
ATOM 4513 N N . VAL B 1 203 ? 8.977 21.406 6.051 1 95.38 203 VAL B N 1
ATOM 4514 C CA . VAL B 1 203 ? 8.055 21.406 7.18 1 95.38 203 VAL B CA 1
ATOM 4515 C C . VAL B 1 203 ? 8.711 22.078 8.383 1 95.38 203 VAL B C 1
ATOM 4517 O O . VAL B 1 203 ? 9.891 21.828 8.664 1 95.38 203 VAL B O 1
ATOM 4520 N N . ALA B 1 204 ? 8.039 22.969 9.055 1 94.62 204 ALA B N 1
ATOM 4521 C CA . ALA B 1 204 ? 8.469 23.562 10.32 1 94.62 204 ALA B CA 1
ATOM 4522 C C . ALA B 1 204 ? 7.543 23.141 11.461 1 94.62 204 ALA B C 1
ATOM 4524 O O . ALA B 1 204 ? 6.32 23.172 11.328 1 94.62 204 ALA B O 1
ATOM 4525 N N . CYS B 1 205 ? 8.133 22.719 12.523 1 92.94 205 CYS B N 1
ATOM 4526 C CA . CYS B 1 205 ? 7.375 22.344 13.711 1 92.94 205 CYS B CA 1
ATOM 4527 C C . CYS B 1 205 ? 7.801 23.188 14.914 1 92.94 205 CYS B C 1
ATOM 4529 O O . CYS B 1 205 ? 8.938 23.656 14.977 1 92.94 205 CYS B O 1
ATOM 4531 N N . ASP B 1 206 ? 6.91 23.406 15.766 1 90.94 206 ASP B N 1
ATOM 4532 C CA . ASP B 1 206 ? 7.297 24 17.031 1 90.94 206 ASP B CA 1
ATOM 4533 C C . ASP B 1 206 ? 7.918 22.969 17.969 1 90.94 206 ASP B C 1
ATOM 4535 O O . ASP B 1 206 ? 7.977 21.781 17.641 1 90.94 206 ASP B O 1
ATOM 4539 N N . PRO B 1 207 ? 8.438 23.359 19.062 1 88.88 207 PRO B N 1
ATOM 4540 C CA . PRO B 1 207 ? 9.18 22.453 19.938 1 88.88 207 PRO B CA 1
ATOM 4541 C C . PRO B 1 207 ? 8.305 21.312 20.469 1 88.88 207 PRO B C 1
ATOM 4543 O O . PRO B 1 207 ? 8.82 20.312 20.984 1 88.88 207 PRO B O 1
ATOM 4546 N N . ARG B 1 208 ? 6.992 21.438 20.375 1 84.69 208 ARG B N 1
ATOM 4547 C CA . ARG B 1 208 ? 6.078 20.391 20.844 1 84.69 208 ARG B CA 1
ATOM 4548 C C . ARG B 1 208 ? 5.824 19.359 19.766 1 84.69 208 ARG B C 1
ATOM 4550 O O . ARG B 1 208 ? 5.266 18.297 20.031 1 84.69 208 ARG B O 1
ATOM 4557 N N . GLY B 1 209 ? 6.129 19.781 18.516 1 86.5 209 GLY B N 1
ATOM 4558 C CA . GLY B 1 209 ? 5.941 18.859 17.406 1 86.5 209 GLY B CA 1
ATOM 4559 C C . GLY B 1 209 ? 4.762 19.219 16.531 1 86.5 209 GLY B C 1
ATOM 4560 O O . GLY B 1 209 ? 4.418 18.469 15.609 1 86.5 209 GLY B O 1
ATOM 4561 N N . ALA B 1 210 ? 4.148 20.297 16.781 1 86.88 210 ALA B N 1
ATOM 4562 C CA . ALA B 1 210 ? 3.051 20.75 15.938 1 86.88 210 ALA B CA 1
ATOM 4563 C C . ALA B 1 210 ? 3.578 21.406 14.664 1 86.88 210 ALA B C 1
ATOM 4565 O O . ALA B 1 210 ? 4.512 22.203 14.703 1 86.88 210 ALA B O 1
ATOM 4566 N N . VAL B 1 211 ? 2.943 21.062 13.609 1 91.81 211 VAL B N 1
ATOM 4567 C CA . VAL B 1 211 ? 3.375 21.656 12.352 1 91.81 211 VAL B CA 1
ATOM 4568 C C . VAL B 1 211 ? 2.855 23.094 12.25 1 91.81 211 VAL B C 1
ATOM 4570 O O . VAL B 1 211 ? 1.652 23.328 12.375 1 91.81 211 VAL B O 1
ATOM 4573 N N . ILE B 1 212 ? 3.76 24 12.039 1 92.56 212 ILE B N 1
ATOM 4574 C CA . ILE B 1 212 ? 3.35 25.391 12.031 1 92.56 212 ILE B CA 1
ATOM 4575 C C . ILE B 1 212 ? 3.594 26 10.648 1 92.56 212 ILE B C 1
ATOM 4577 O O . ILE B 1 212 ? 3.191 27.125 10.383 1 92.56 212 ILE B O 1
ATOM 4581 N N . PHE B 1 213 ? 4.246 25.234 9.805 1 93.19 213 PHE B N 1
ATOM 4582 C CA . PHE B 1 213 ? 4.449 25.641 8.422 1 93.19 213 PHE B CA 1
ATOM 4583 C C . PHE B 1 213 ? 4.73 24.438 7.535 1 93.19 213 PHE B C 1
ATOM 4585 O O . PHE B 1 213 ? 5.414 23.5 7.953 1 93.19 213 PHE B O 1
ATOM 4592 N N . SER B 1 214 ? 4.164 24.422 6.375 1 94.19 214 SER B N 1
ATOM 4593 C CA . SER B 1 214 ? 4.516 23.469 5.332 1 94.19 214 SER B CA 1
ATOM 4594 C C . SER B 1 214 ? 4.559 24.141 3.963 1 94.19 214 SER B C 1
ATOM 4596 O O . SER B 1 214 ? 3.707 24.969 3.641 1 94.19 214 SER B O 1
ATOM 4598 N N . SER B 1 215 ? 5.574 23.844 3.246 1 95.06 215 SER B N 1
ATOM 4599 C CA . SER B 1 215 ? 5.668 24.391 1.896 1 95.06 215 SER B CA 1
ATOM 4600 C C . SER B 1 215 ? 4.875 23.547 0.904 1 95.06 215 SER B C 1
ATOM 4602 O O . SER B 1 215 ? 4.438 22.438 1.232 1 95.06 215 SER B O 1
ATOM 4604 N N . ALA B 1 216 ? 4.684 24.188 -0.262 1 94.38 216 ALA B N 1
ATOM 4605 C CA . ALA B 1 216 ? 4.27 23.359 -1.396 1 94.38 216 ALA B CA 1
ATOM 4606 C C . ALA B 1 216 ? 5.324 22.312 -1.733 1 94.38 216 ALA B C 1
ATOM 4608 O O . ALA B 1 216 ? 6.414 22.312 -1.157 1 94.38 216 ALA B O 1
ATOM 4609 N N . LEU B 1 217 ? 4.941 21.422 -2.574 1 93.56 217 LEU B N 1
ATOM 4610 C CA . LEU B 1 217 ? 5.859 20.359 -2.957 1 93.56 217 LEU B CA 1
ATOM 4611 C C . LEU B 1 217 ? 6.73 20.781 -4.133 1 93.56 217 LEU B C 1
ATOM 4613 O O . LEU B 1 217 ? 6.23 21.344 -5.113 1 93.56 217 LEU B O 1
ATOM 4617 N N . PHE B 1 218 ? 8.016 20.547 -3.947 1 92.62 218 PHE B N 1
ATOM 4618 C CA . PHE B 1 218 ? 9.016 20.812 -4.977 1 92.62 218 PHE B CA 1
ATOM 4619 C C . PHE B 1 218 ? 9.578 19.5 -5.52 1 92.62 218 PHE B C 1
ATOM 4621 O O . PHE B 1 218 ? 9.289 18.422 -4.984 1 92.62 218 PHE B O 1
ATOM 4628 N N . THR B 1 219 ? 10.328 19.547 -6.625 1 88 219 THR B N 1
ATOM 4629 C CA . THR B 1 219 ? 10.969 18.344 -7.145 1 88 219 THR B CA 1
ATOM 4630 C C . THR B 1 219 ? 11.977 17.781 -6.141 1 88 219 THR B C 1
ATOM 4632 O O . THR B 1 219 ? 12.656 18.547 -5.449 1 88 219 THR B O 1
ATOM 4635 N N . GLY B 1 220 ? 12.039 16.5 -6.047 1 87.06 220 GLY B N 1
ATOM 4636 C CA . GLY B 1 220 ? 12.898 15.844 -5.078 1 87.06 220 GLY B CA 1
ATOM 4637 C C . GLY B 1 220 ? 14.367 16.188 -5.242 1 87.06 220 GLY B C 1
ATOM 4638 O O . GLY B 1 220 ? 15.133 16.109 -4.281 1 87.06 220 GLY B O 1
ATOM 4639 N N . SER B 1 221 ? 14.797 16.578 -6.395 1 83.75 221 SER B N 1
ATOM 4640 C CA . SER B 1 221 ? 16.203 16.844 -6.688 1 83.75 221 SER B CA 1
ATOM 4641 C C . SER B 1 221 ? 16.641 18.203 -6.141 1 83.75 221 SER B C 1
ATOM 4643 O O . SER B 1 221 ? 17.828 18.484 -6.055 1 83.75 221 SER B O 1
ATOM 4645 N N . MET B 1 222 ? 15.75 19.062 -5.781 1 89.31 222 MET B N 1
ATOM 4646 C CA . MET B 1 222 ? 16.062 20.391 -5.266 1 89.31 222 MET B CA 1
ATOM 4647 C C . MET B 1 222 ? 16.703 20.312 -3.879 1 89.31 222 MET B C 1
ATOM 4649 O O . MET B 1 222 ? 16.25 19.516 -3.045 1 89.31 222 MET B O 1
ATOM 4653 N N . SER B 1 223 ? 17.703 21.094 -3.635 1 90.19 223 SER B N 1
ATOM 4654 C CA . SER B 1 223 ? 18.375 21.094 -2.336 1 90.19 223 SER B CA 1
ATOM 4655 C C . SER B 1 223 ? 17.484 21.734 -1.266 1 90.19 223 SER B C 1
ATOM 4657 O O . SER B 1 223 ? 16.609 22.531 -1.576 1 90.19 223 SER B O 1
ATOM 4659 N N . ASP B 1 224 ? 17.734 21.406 -0.041 1 91.06 224 ASP B N 1
ATOM 4660 C CA . ASP B 1 224 ? 17 21.984 1.076 1 91.06 224 ASP B CA 1
ATOM 4661 C C . ASP B 1 224 ? 17.141 23.5 1.104 1 91.06 224 ASP B C 1
ATOM 4663 O O . ASP B 1 224 ? 16.172 24.219 1.354 1 91.06 224 ASP B O 1
ATOM 4667 N N . LYS B 1 225 ? 18.359 23.969 0.798 1 92.31 225 LYS B N 1
ATOM 4668 C CA . LYS B 1 225 ? 18.625 25.391 0.773 1 92.31 225 LYS B CA 1
ATOM 4669 C C . LYS B 1 225 ? 17.75 26.094 -0.264 1 92.31 225 LYS B C 1
ATOM 4671 O O . LYS B 1 225 ? 17.156 27.125 0.023 1 92.31 225 LYS B O 1
ATOM 4676 N N . GLU B 1 226 ? 17.688 25.5 -1.396 1 93.81 226 GLU B N 1
ATOM 4677 C CA . GLU B 1 226 ? 16.922 26.094 -2.477 1 93.81 226 GLU B CA 1
ATOM 4678 C C . GLU B 1 226 ? 15.43 26.094 -2.15 1 93.81 226 GLU B C 1
ATOM 4680 O O . GLU B 1 226 ? 14.711 27.047 -2.482 1 93.81 226 GLU B O 1
ATOM 4685 N N . ILE B 1 227 ? 14.938 25.141 -1.494 1 95 227 ILE B N 1
ATOM 4686 C CA . ILE B 1 227 ? 13.539 25.062 -1.103 1 95 227 ILE B CA 1
ATOM 4687 C C . ILE B 1 227 ? 13.219 26.156 -0.102 1 95 227 ILE B C 1
ATOM 4689 O O . ILE B 1 227 ? 12.195 26.844 -0.228 1 95 227 ILE B O 1
ATOM 4693 N N . VAL B 1 228 ? 14.078 26.375 0.819 1 95.25 228 VAL B N 1
ATOM 4694 C CA . VAL B 1 228 ? 13.867 27.438 1.803 1 95.25 228 VAL B CA 1
ATOM 4695 C C . VAL B 1 228 ? 13.781 28.797 1.097 1 95.25 228 VAL B C 1
ATOM 4697 O O . VAL B 1 228 ? 12.938 29.625 1.435 1 95.25 228 VAL B O 1
ATOM 4700 N N . ARG B 1 229 ? 14.602 28.938 0.112 1 94.62 229 ARG B N 1
ATOM 4701 C CA . ARG B 1 229 ? 14.672 30.203 -0.604 1 94.62 229 ARG B CA 1
ATOM 4702 C C . ARG B 1 229 ? 13.414 30.438 -1.438 1 94.62 229 ARG B C 1
ATOM 4704 O O . ARG B 1 229 ? 12.977 31.562 -1.631 1 94.62 229 ARG B O 1
ATOM 4711 N N . GLN B 1 230 ? 12.805 29.359 -1.826 1 95 230 GLN B N 1
ATOM 4712 C CA . GLN B 1 230 ? 11.75 29.484 -2.828 1 95 230 GLN B CA 1
ATOM 4713 C C . GLN B 1 230 ? 10.375 29.266 -2.213 1 95 230 GLN B C 1
ATOM 4715 O O . GLN B 1 230 ? 9.359 29.703 -2.764 1 95 230 GLN B O 1
ATOM 4720 N N . CYS B 1 231 ? 10.273 28.656 -1.095 1 95.19 231 CYS B N 1
ATOM 4721 C CA . CYS B 1 231 ? 8.992 28.141 -0.621 1 95.19 231 CYS B CA 1
ATOM 4722 C C . CYS B 1 231 ? 8.18 29.234 0.052 1 95.19 231 CYS B C 1
ATOM 4724 O O . CYS B 1 231 ? 7.023 29.016 0.427 1 95.19 231 CYS B O 1
ATOM 4726 N N . GLY B 1 232 ? 8.781 30.359 0.316 1 94.56 232 GLY B N 1
ATOM 4727 C CA . GLY B 1 232 ? 8.047 31.484 0.882 1 94.56 232 GLY B CA 1
ATOM 4728 C C . GLY B 1 232 ? 8.211 31.609 2.387 1 94.56 232 GLY B C 1
ATOM 4729 O O . GLY B 1 232 ? 7.57 32.438 3.018 1 94.56 232 GLY B O 1
ATOM 4730 N N . ILE B 1 233 ? 9.039 30.781 2.979 1 95.44 233 ILE B N 1
ATOM 4731 C CA . ILE B 1 233 ? 9.172 30.812 4.43 1 95.44 233 ILE B CA 1
ATOM 4732 C C . ILE B 1 233 ? 9.914 32.094 4.848 1 95.44 233 ILE B C 1
ATOM 4734 O O . ILE B 1 233 ? 9.648 32.656 5.91 1 95.44 233 ILE B O 1
ATOM 4738 N N . ILE B 1 234 ? 10.867 32.562 4.047 1 95.62 234 ILE B N 1
ATOM 4739 C CA . ILE B 1 234 ? 11.672 33.719 4.391 1 95.62 234 ILE B CA 1
ATOM 4740 C C . ILE B 1 234 ? 10.773 34.969 4.473 1 95.62 234 ILE B C 1
ATOM 4742 O O . ILE B 1 234 ? 10.727 35.625 5.504 1 95.62 234 ILE B O 1
ATOM 4746 N N . PRO B 1 235 ? 10 35.25 3.438 1 95.75 235 PRO B N 1
ATOM 4747 C CA . PRO B 1 235 ? 9.07 36.375 3.566 1 95.75 235 PRO B CA 1
ATOM 4748 C C . PRO B 1 235 ? 8.094 36.219 4.723 1 95.75 235 PRO B C 1
ATOM 4750 O O . PRO B 1 235 ? 7.684 37.188 5.348 1 95.75 235 PRO B O 1
ATOM 4753 N N . LEU B 1 236 ? 7.711 35 5 1 94.75 236 LEU B N 1
ATOM 4754 C CA . LEU B 1 236 ? 6.812 34.75 6.121 1 94.75 236 LEU B CA 1
ATOM 4755 C C . LEU B 1 236 ? 7.477 35.094 7.445 1 94.75 236 LEU B C 1
ATOM 4757 O O . LEU B 1 236 ? 6.871 35.75 8.289 1 94.75 236 LEU B O 1
ATOM 4761 N N . LEU B 1 237 ? 8.695 34.688 7.637 1 95.88 237 LEU B N 1
ATOM 4762 C CA . LEU B 1 237 ? 9.43 34.969 8.859 1 95.88 237 LEU B CA 1
ATOM 4763 C C . LEU B 1 237 ? 9.602 36.469 9.047 1 95.88 237 LEU B C 1
ATOM 4765 O O . LEU B 1 237 ? 9.469 37 10.164 1 95.88 237 LEU B O 1
ATOM 4769 N N . GLU B 1 238 ? 9.867 37.156 7.98 1 96.12 238 GLU B N 1
ATOM 4770 C CA . GLU B 1 238 ? 9.977 38.594 8.031 1 96.12 238 GLU B CA 1
ATOM 4771 C C . GLU B 1 238 ? 8.664 39.25 8.492 1 96.12 238 GLU B C 1
ATOM 4773 O O . GLU B 1 238 ? 8.672 40.125 9.352 1 96.12 238 GLU B O 1
ATOM 4778 N N . GLN B 1 239 ? 7.637 38.75 7.941 1 95.25 239 GLN B N 1
ATOM 4779 C CA . GLN B 1 239 ? 6.312 39.25 8.305 1 95.25 239 GLN B CA 1
ATOM 4780 C C . GLN B 1 239 ? 6.004 38.969 9.773 1 95.25 239 GLN B C 1
ATOM 4782 O O . GLN B 1 239 ? 5.395 39.812 10.453 1 95.25 239 GLN B O 1
ATOM 4787 N N . LEU B 1 240 ? 6.406 37.844 10.234 1 95.31 240 LEU B N 1
ATOM 4788 C CA . LEU B 1 240 ? 6.168 37.438 11.617 1 95.31 240 LEU B CA 1
ATOM 4789 C C . LEU B 1 240 ? 6.938 38.344 12.586 1 95.31 240 LEU B C 1
ATOM 4791 O O . LEU B 1 240 ? 6.445 38.656 13.664 1 95.31 240 LEU B O 1
ATOM 4795 N N . ILE B 1 241 ? 8.125 38.75 12.195 1 95.88 241 ILE B N 1
ATOM 4796 C CA . ILE B 1 241 ? 8.914 39.656 13.016 1 95.88 241 ILE B CA 1
ATOM 4797 C C . ILE B 1 241 ? 8.258 41.031 13.023 1 95.88 241 ILE B C 1
ATOM 4799 O O . ILE B 1 241 ? 8.109 41.656 14.078 1 95.88 241 ILE B O 1
ATOM 4803 N N . GLU B 1 242 ? 7.801 41.438 11.844 1 95.69 242 GLU B N 1
ATOM 4804 C CA . GLU B 1 242 ? 7.152 42.75 11.711 1 95.69 242 GLU B CA 1
ATOM 4805 C C . GLU B 1 242 ? 5.867 42.812 12.531 1 95.69 242 GLU B C 1
ATOM 4807 O O . GLU B 1 242 ? 5.547 43.844 13.117 1 95.69 242 GLU B O 1
ATOM 4812 N N . SER B 1 243 ? 5.168 41.719 12.602 1 95 243 SER B N 1
ATOM 4813 C CA . SER B 1 243 ? 3.885 41.688 13.289 1 95 243 SER B CA 1
ATOM 4814 C C . SER B 1 243 ? 4.059 41.312 14.766 1 95 243 SER B C 1
ATOM 4816 O O . SER B 1 243 ? 3.08 41.281 15.516 1 95 243 SER B O 1
ATOM 4818 N N . GLY B 1 244 ? 5.254 40.969 15.172 1 93.88 244 GLY B N 1
ATOM 4819 C CA . GLY B 1 244 ? 5.547 40.75 16.578 1 93.88 244 GLY B CA 1
ATOM 4820 C C . GLY B 1 244 ? 5.395 39.312 17 1 93.88 244 GLY B C 1
ATOM 4821 O O . GLY B 1 244 ? 5.48 38.969 18.188 1 93.88 244 GLY B O 1
ATOM 4822 N N . TYR B 1 245 ? 5.148 38.406 16.078 1 94.56 245 TYR B N 1
ATOM 4823 C CA . TYR B 1 245 ? 5.004 36.969 16.375 1 94.56 245 TYR B CA 1
ATOM 4824 C C . TYR B 1 245 ? 6.359 36.344 16.656 1 94.56 245 TYR B C 1
ATOM 4826 O O . TYR B 1 245 ? 6.441 35.312 17.328 1 94.56 245 TYR B O 1
ATOM 4834 N N . LEU B 1 246 ? 7.398 36.969 16.109 1 95.81 246 LEU B N 1
ATOM 4835 C CA . LEU B 1 246 ? 8.797 36.656 16.375 1 95.81 246 LEU B CA 1
ATOM 4836 C C . LEU B 1 246 ? 9.586 37.906 16.703 1 95.81 246 LEU B C 1
ATOM 4838 O O . LEU B 1 246 ? 9.109 39.031 16.453 1 95.81 246 LEU B O 1
ATOM 4842 N N . GLN B 1 247 ? 10.695 37.719 17.297 1 96.31 247 GLN B N 1
ATOM 4843 C CA . GLN B 1 247 ? 11.586 38.844 17.594 1 96.31 247 GLN B CA 1
ATOM 4844 C C . GLN B 1 247 ? 12.969 38.625 16.984 1 96.31 247 GLN B C 1
ATOM 4846 O O . GLN B 1 247 ? 13.383 37.469 16.781 1 96.31 247 GLN B O 1
ATOM 4851 N N . ARG B 1 248 ? 13.57 39.75 16.734 1 95 248 ARG B N 1
ATOM 4852 C CA . ARG B 1 248 ? 14.961 39.656 16.297 1 95 248 ARG B CA 1
ATOM 4853 C C . ARG B 1 248 ? 15.805 38.906 17.312 1 95 248 ARG B C 1
ATOM 4855 O O . ARG B 1 248 ? 15.672 39.125 18.531 1 95 248 ARG B O 1
ATOM 4862 N N . GLY B 1 249 ? 16.531 37.969 16.828 1 93.56 249 GLY B N 1
ATOM 4863 C CA . GLY B 1 249 ? 17.375 37.188 17.719 1 93.56 249 GLY B CA 1
ATOM 4864 C C . GLY B 1 249 ? 16.781 35.844 18.047 1 93.56 249 GLY B C 1
ATOM 4865 O O . GLY B 1 249 ? 17.484 34.969 18.562 1 93.56 249 GLY B O 1
ATOM 4866 N N . ASP B 1 250 ? 15.461 35.625 17.797 1 95.19 250 ASP B N 1
ATOM 4867 C CA . ASP B 1 250 ? 14.859 34.312 17.984 1 95.19 250 ASP B CA 1
ATOM 4868 C C . ASP B 1 250 ? 15.539 33.281 17.109 1 95.19 250 ASP B C 1
ATOM 4870 O O . ASP B 1 250 ? 16.156 33.594 16.094 1 95.19 250 ASP B O 1
ATOM 4874 N N . GLY B 1 251 ? 15.422 32.031 17.516 1 93.81 251 GLY B N 1
ATOM 4875 C CA . GLY B 1 251 ? 16.172 30.984 16.844 1 93.81 251 GLY B CA 1
ATOM 4876 C C . GLY B 1 251 ? 15.289 30.062 16.031 1 93.81 251 GLY B C 1
ATOM 4877 O O . GLY B 1 251 ? 14.109 29.891 16.328 1 93.81 251 GLY B O 1
ATOM 4878 N N . ILE B 1 252 ? 15.852 29.484 15.016 1 94.06 252 ILE B N 1
ATOM 4879 C CA . ILE B 1 252 ? 15.32 28.406 14.203 1 94.06 252 ILE B CA 1
ATOM 4880 C C . ILE B 1 252 ? 16.328 27.25 14.164 1 94.06 252 ILE B C 1
ATOM 4882 O O . ILE B 1 252 ? 17.531 27.469 14.07 1 94.06 252 ILE B O 1
ATOM 4886 N N . MET B 1 253 ? 15.812 26.109 14.305 1 92.81 253 MET B N 1
ATOM 4887 C CA . MET B 1 253 ? 16.672 24.922 14.305 1 92.81 253 MET B CA 1
ATOM 4888 C C . MET B 1 253 ? 16.531 24.156 12.992 1 92.81 253 MET B C 1
ATOM 4890 O O . MET B 1 253 ? 15.43 24.016 12.469 1 92.81 253 MET B O 1
ATOM 4894 N N . ALA B 1 254 ? 17.641 23.719 12.406 1 90.38 254 ALA B N 1
ATOM 4895 C CA . ALA B 1 254 ? 17.641 22.922 11.18 1 90.38 254 ALA B CA 1
ATOM 4896 C C . ALA B 1 254 ? 18.859 22 11.141 1 90.38 254 ALA B C 1
ATOM 4898 O O . ALA B 1 254 ? 19.734 22.062 12.008 1 90.38 254 ALA B O 1
ATOM 4899 N N . ASP B 1 255 ? 18.812 21.109 10.227 1 84.31 255 ASP B N 1
ATOM 4900 C CA . ASP B 1 255 ? 19.938 20.203 10.031 1 84.31 255 ASP B CA 1
ATOM 4901 C C . ASP B 1 255 ? 21.078 20.906 9.297 1 84.31 255 ASP B C 1
ATOM 4903 O O . ASP B 1 255 ? 20.875 21.953 8.68 1 84.31 255 ASP B O 1
ATOM 4907 N N . LYS B 1 256 ? 22.25 20.406 9.414 1 76.75 256 LYS B N 1
ATOM 4908 C CA . LYS B 1 256 ? 23.453 20.984 8.812 1 76.75 256 LYS B CA 1
ATOM 4909 C C . LYS B 1 256 ? 23.312 21.078 7.301 1 76.75 256 LYS B C 1
ATOM 4911 O O . LYS B 1 256 ? 23.906 21.953 6.668 1 76.75 256 LYS B O 1
ATOM 4916 N N . GLY B 1 257 ? 22.422 20.297 6.781 1 75.38 257 GLY B N 1
ATOM 4917 C CA . GLY B 1 257 ? 22.266 20.25 5.336 1 75.38 257 GLY B CA 1
ATOM 4918 C C . GLY B 1 257 ? 21.531 21.469 4.781 1 75.38 257 GLY B C 1
ATOM 4919 O O . GLY B 1 257 ? 21.594 21.734 3.578 1 75.38 257 GLY B O 1
ATOM 4920 N N . PHE B 1 258 ? 20.859 22.297 5.488 1 84.81 258 PHE B N 1
ATOM 4921 C CA . PHE B 1 258 ? 20.062 23.422 5.016 1 84.81 258 PHE B CA 1
ATOM 4922 C C . PHE B 1 258 ? 20.969 24.578 4.594 1 84.81 258 PHE B C 1
ATOM 4924 O O . PHE B 1 258 ? 20.609 25.344 3.701 1 84.81 258 PHE B O 1
ATOM 4931 N N . LEU B 1 259 ? 22.172 24.703 5.109 1 84.31 259 LEU B N 1
ATOM 4932 C CA . LEU B 1 259 ? 23.125 25.75 4.801 1 84.31 259 LEU B CA 1
ATOM 4933 C C . LEU B 1 259 ? 22.422 27.078 4.578 1 84.31 259 LEU B C 1
ATOM 4935 O O . LEU B 1 259 ? 22.641 27.75 3.564 1 84.31 259 LEU B O 1
ATOM 4939 N N . ILE B 1 260 ? 21.5 27.594 5.473 1 89.75 260 ILE B N 1
ATOM 4940 C CA . ILE B 1 260 ? 20.656 28.781 5.289 1 89.75 260 ILE B CA 1
ATOM 4941 C C . ILE B 1 260 ? 21.016 29.828 6.34 1 89.75 260 ILE B C 1
ATOM 4943 O O . ILE B 1 260 ? 20.156 30.609 6.766 1 89.75 260 ILE B O 1
ATOM 4947 N N . GLU B 1 261 ? 22.203 29.844 6.836 1 89.25 261 GLU B N 1
ATOM 4948 C CA . GLU B 1 261 ? 22.625 30.781 7.875 1 89.25 261 GLU B CA 1
ATOM 4949 C C . GLU B 1 261 ? 22.516 32.219 7.395 1 89.25 261 GLU B C 1
ATOM 4951 O O . GLU B 1 261 ? 22.047 33.094 8.133 1 89.25 261 GLU B O 1
ATOM 4956 N N . GLU B 1 262 ? 22.969 32.438 6.242 1 90.88 262 GLU B N 1
ATOM 4957 C CA . GLU B 1 262 ? 22.938 33.781 5.691 1 90.88 262 GLU B CA 1
ATOM 4958 C C . GLU B 1 262 ? 21.5 34.281 5.531 1 90.88 262 GLU B C 1
ATOM 4960 O O . GLU B 1 262 ? 21.203 35.438 5.824 1 90.88 262 GLU B O 1
ATOM 4965 N N . GLU B 1 263 ? 20.625 33.469 5.051 1 91.5 263 GLU B N 1
ATOM 4966 C CA . GLU B 1 263 ? 19.219 33.812 4.871 1 91.5 263 GLU B CA 1
ATOM 4967 C C . GLU B 1 263 ? 18.562 34.156 6.203 1 91.5 263 GLU B C 1
ATOM 4969 O O . GLU B 1 263 ? 17.797 35.125 6.297 1 91.5 263 GLU B O 1
ATOM 4974 N N . MET B 1 264 ? 18.891 33.406 7.223 1 92.69 264 MET B N 1
ATOM 4975 C CA . MET B 1 264 ? 18.297 33.625 8.539 1 92.69 264 MET B CA 1
ATOM 4976 C C . MET B 1 264 ? 18.844 34.906 9.164 1 92.69 264 MET B C 1
ATOM 4978 O O . MET B 1 264 ? 18.094 35.688 9.773 1 92.69 264 MET B O 1
ATOM 4982 N N . ARG B 1 265 ? 20.109 35.125 9.016 1 92.19 265 ARG B N 1
ATOM 4983 C CA . ARG B 1 265 ? 20.734 36.344 9.539 1 92.19 265 ARG B CA 1
ATOM 4984 C C . ARG B 1 265 ? 20.141 37.562 8.891 1 92.19 265 ARG B C 1
ATOM 4986 O O . ARG B 1 265 ? 19.906 38.594 9.562 1 92.19 265 ARG B O 1
ATOM 4993 N N . ALA B 1 266 ? 19.891 37.469 7.664 1 93.88 266 ALA B N 1
ATOM 4994 C CA . ALA B 1 266 ? 19.328 38.594 6.922 1 93.88 266 ALA B CA 1
ATOM 4995 C C . ALA B 1 266 ? 17.953 38.969 7.445 1 93.88 266 ALA B C 1
ATOM 4997 O O . ALA B 1 266 ? 17.562 40.125 7.426 1 93.88 266 ALA B O 1
ATOM 4998 N N . VAL B 1 267 ? 17.234 38 7.941 1 94 267 VAL B N 1
ATOM 4999 C CA . VAL B 1 267 ? 15.883 38.219 8.469 1 94 267 VAL B CA 1
ATOM 5000 C C . VAL B 1 267 ? 15.961 38.625 9.93 1 94 267 VAL B C 1
ATOM 5002 O O . VAL B 1 267 ? 14.984 39.156 10.484 1 94 267 VAL B O 1
ATOM 5005 N N . GLY B 1 268 ? 17.172 38.469 10.539 1 93.06 268 GLY B N 1
ATOM 5006 C CA . GLY B 1 268 ? 17.375 38.844 11.93 1 93.06 268 GLY B CA 1
ATOM 5007 C C . GLY B 1 268 ? 17.172 37.688 12.891 1 93.06 268 GLY B C 1
ATOM 5008 O O . GLY B 1 268 ? 16.891 37.875 14.07 1 93.06 268 GLY B O 1
ATOM 5009 N N . LEU B 1 269 ? 17.156 36.469 12.391 1 94.19 269 LEU B N 1
ATOM 5010 C CA . LEU B 1 269 ? 16.984 35.281 13.227 1 94.19 269 LEU B CA 1
ATOM 5011 C C . LEU B 1 269 ? 18.297 34.531 13.383 1 94.19 269 LEU B C 1
ATOM 5013 O O . LEU B 1 269 ? 19.266 34.812 12.664 1 94.19 269 LEU B O 1
ATOM 5017 N N . GLN B 1 270 ? 18.312 33.719 14.359 1 91.25 270 GLN B N 1
ATOM 5018 C CA . GLN B 1 270 ? 19.469 32.844 14.609 1 91.25 270 GLN B CA 1
ATOM 5019 C C . GLN B 1 270 ? 19.203 31.422 14.172 1 91.25 270 GLN B C 1
ATOM 5021 O O . GLN B 1 270 ? 18.094 30.906 14.359 1 91.25 270 GLN B O 1
ATOM 5026 N N . LEU B 1 271 ? 20.188 30.828 13.594 1 88.81 271 LEU B N 1
ATOM 5027 C CA . LEU B 1 271 ? 20.078 29.438 13.156 1 88.81 271 LEU B CA 1
ATOM 5028 C C . LEU B 1 271 ? 20.875 28.516 14.07 1 88.81 271 LEU B C 1
ATOM 5030 O O . LEU B 1 271 ? 22.078 28.703 14.266 1 88.81 271 LEU B O 1
ATOM 5034 N N . ASN B 1 272 ? 20.188 27.656 14.68 1 82.06 272 ASN B N 1
ATOM 5035 C CA . ASN B 1 272 ? 20.828 26.625 15.484 1 82.06 272 ASN B CA 1
ATOM 5036 C C . ASN B 1 272 ? 21.078 25.359 14.672 1 82.06 272 ASN B C 1
ATOM 5038 O O . ASN B 1 272 ? 20.125 24.672 14.289 1 82.06 272 ASN B O 1
ATOM 5042 N N . LEU B 1 273 ? 22.281 25.047 14.328 1 73.12 273 LEU B N 1
ATOM 5043 C CA . LEU B 1 273 ? 22.734 23.891 13.562 1 73.12 273 LEU B CA 1
ATOM 5044 C C . LEU B 1 273 ? 23.656 23.016 14.383 1 73.12 273 LEU B C 1
ATOM 5046 O O . LEU B 1 273 ? 24.375 23.5 15.258 1 73.12 273 LEU B O 1
ATOM 5050 N N . PRO B 1 274 ? 23.484 21.672 14.078 1 66.25 274 PRO B N 1
ATOM 5051 C CA . PRO B 1 274 ? 24.578 20.875 14.641 1 66.25 274 PRO B CA 1
ATOM 5052 C C . PRO B 1 274 ? 25.938 21.25 14.07 1 66.25 274 PRO B C 1
ATOM 5054 O O . PRO B 1 274 ? 26.031 21.688 12.914 1 66.25 274 PRO B O 1
ATOM 5057 N N . PRO B 1 275 ? 26.891 21.266 15.016 1 58.72 275 PRO B N 1
ATOM 5058 C CA . PRO B 1 275 ? 28.219 21.594 14.5 1 58.72 275 PRO B CA 1
ATOM 5059 C C . PRO B 1 275 ? 28.719 20.594 13.461 1 58.72 275 PRO B C 1
ATOM 5061 O O . PRO B 1 275 ? 28.297 19.422 13.469 1 58.72 275 PRO B O 1
ATOM 5064 N N . PHE B 1 276 ? 29.266 21 12.227 1 55.12 276 PHE B N 1
ATOM 5065 C CA . PHE B 1 276 ? 29.766 20.188 11.125 1 55.12 276 PHE B CA 1
ATOM 5066 C C . PHE B 1 276 ? 30.875 19.266 11.602 1 55.12 276 PHE B C 1
ATOM 5068 O O . PHE B 1 276 ? 31.766 19.703 12.336 1 55.12 276 PHE B O 1
ATOM 5075 N N . SER B 1 277 ? 30.547 17.953 11.492 1 48.78 277 SER B N 1
ATOM 5076 C CA . SER B 1 277 ? 31.703 17.078 11.688 1 48.78 277 SER B CA 1
ATOM 5077 C C . SER B 1 277 ? 32.656 17.156 10.5 1 48.78 277 SER B C 1
ATOM 5079 O O . SER B 1 277 ? 32.25 16.953 9.352 1 48.78 277 SER B O 1
ATOM 5081 N N . ARG B 1 278 ? 33.688 17.875 10.352 1 44.81 278 ARG B N 1
ATOM 5082 C CA . ARG B 1 278 ? 34.688 17.625 9.328 1 44.81 278 ARG B CA 1
ATOM 5083 C C . ARG B 1 278 ? 35.156 16.172 9.367 1 44.81 278 ARG B C 1
ATOM 5085 O O . ARG B 1 278 ? 35.094 15.523 10.414 1 44.81 278 ARG B O 1
ATOM 5092 N N . PHE B 1 279 ? 35.375 15.602 8.203 1 42.31 279 PHE B N 1
ATOM 5093 C CA . PHE B 1 279 ? 35.906 14.25 8.062 1 42.31 279 PHE B CA 1
ATOM 5094 C C . PHE B 1 279 ? 36.625 13.82 9.328 1 42.31 279 PHE B C 1
ATOM 5096 O O . PHE B 1 279 ? 36.344 12.75 9.883 1 42.31 279 PHE B O 1
ATOM 5103 N N . LYS B 1 280 ? 38.094 14.109 9.25 1 43.47 280 LYS B N 1
ATOM 5104 C CA . LYS B 1 280 ? 39.156 13.328 9.836 1 43.47 280 LYS B CA 1
ATOM 5105 C C . LYS B 1 280 ? 39.125 13.398 11.359 1 43.47 280 LYS B C 1
ATOM 5107 O O . LYS B 1 280 ? 39.875 12.672 12.039 1 43.47 280 LYS B O 1
ATOM 5112 N N . ARG B 1 281 ? 39.094 14.664 11.914 1 46.91 281 ARG B N 1
ATOM 5113 C CA . ARG B 1 281 ? 39.594 14.828 13.281 1 46.91 281 ARG B CA 1
ATOM 5114 C C . ARG B 1 281 ? 38.438 14.727 14.281 1 46.91 281 ARG B C 1
ATOM 5116 O O . ARG B 1 281 ? 37.281 14.953 13.938 1 46.91 281 ARG B O 1
ATOM 5123 N N . GLN B 1 282 ? 38.688 14.172 15.367 1 53.72 282 GLN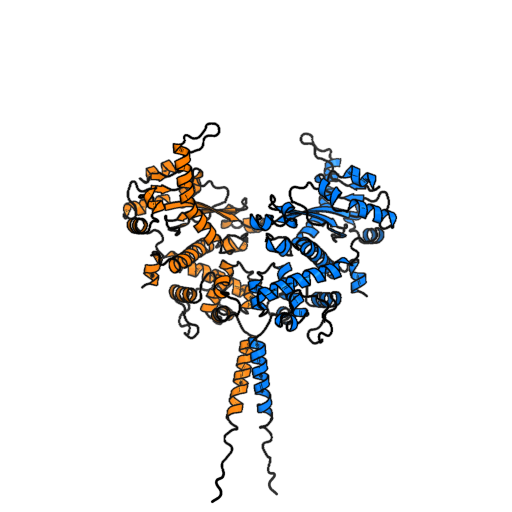 B N 1
ATOM 5124 C CA . GLN B 1 282 ? 37.906 14.023 16.594 1 53.72 282 GLN B CA 1
ATOM 5125 C C . GLN B 1 282 ? 37.125 15.289 16.906 1 53.72 282 GLN B C 1
ATOM 5127 O O . GLN B 1 282 ? 37.688 16.375 16.984 1 53.72 282 GLN B O 1
ATOM 5132 N N . MET B 1 283 ? 35.938 15.312 16.609 1 59.34 283 MET B N 1
ATOM 5133 C CA . MET B 1 283 ? 35.125 16.453 17 1 59.34 283 MET B CA 1
ATOM 5134 C C . MET B 1 283 ? 35.375 16.844 18.453 1 59.34 283 MET B C 1
ATOM 5136 O O . MET B 1 283 ? 35.406 15.969 19.328 1 59.34 283 MET B O 1
ATOM 5140 N N . PRO B 1 284 ? 35.875 18.062 18.641 1 62.38 284 PRO B N 1
ATOM 5141 C CA . PRO B 1 284 ? 36 18.453 20.047 1 62.38 284 PRO B CA 1
ATOM 5142 C C . PRO B 1 284 ? 34.781 18.094 20.891 1 62.38 284 PRO B C 1
ATOM 5144 O O . PRO B 1 284 ? 33.688 17.984 20.344 1 62.38 284 PRO B O 1
ATOM 5147 N N . ALA B 1 285 ? 35 17.703 22.047 1 62.28 285 ALA B N 1
ATOM 5148 C CA . ALA B 1 285 ? 34 17.203 22.984 1 62.28 285 ALA B CA 1
ATOM 5149 C C . ALA B 1 285 ? 32.75 18.094 22.984 1 62.28 285 ALA B C 1
ATOM 5151 O O . ALA B 1 285 ? 31.625 17.609 23.031 1 62.28 285 ALA B O 1
ATOM 5152 N N . GLY B 1 286 ? 33 19.422 22.859 1 62.97 286 GLY B N 1
ATOM 5153 C CA . GLY B 1 286 ? 31.891 20.359 22.844 1 62.97 286 GLY B CA 1
ATOM 5154 C C . GLY B 1 286 ? 31 20.219 21.625 1 62.97 286 GLY B C 1
ATOM 5155 O O . GLY B 1 286 ? 29.781 20.281 21.719 1 62.97 286 GLY B O 1
ATOM 5156 N N . ASP B 1 287 ? 31.609 19.969 20.578 1 69.44 287 ASP B N 1
ATOM 5157 C CA . ASP B 1 287 ? 30.891 19.859 19.328 1 69.44 287 ASP B CA 1
ATOM 5158 C C . ASP B 1 287 ? 30.047 18.578 19.297 1 69.44 287 ASP B C 1
ATOM 5160 O O . ASP B 1 287 ? 28.938 18.562 18.75 1 69.44 287 ASP B O 1
ATOM 5164 N N . VAL B 1 288 ? 30.625 17.625 19.906 1 69.62 288 VAL B N 1
ATOM 5165 C CA . VAL B 1 288 ? 29.906 16.359 19.984 1 69.62 288 VAL B CA 1
ATOM 5166 C C . VAL B 1 288 ? 28.641 16.531 20.812 1 69.62 288 VAL B C 1
ATOM 5168 O O . VAL B 1 288 ? 27.578 16.016 20.438 1 69.62 288 VAL B O 1
ATOM 5171 N N . LEU B 1 289 ? 28.812 17.344 21.875 1 69.62 289 LEU B N 1
ATOM 5172 C CA . LEU B 1 289 ? 27.672 17.562 22.75 1 69.62 289 LEU B CA 1
ATOM 5173 C C . LEU B 1 289 ? 26.578 18.359 22.047 1 69.62 289 LEU B C 1
ATOM 5175 O O . LEU B 1 289 ? 25.391 18.047 22.188 1 69.62 289 LEU B O 1
ATOM 5179 N N . VAL B 1 290 ? 26.953 19.344 21.297 1 70.81 290 VAL B N 1
ATOM 5180 C CA . VAL B 1 290 ? 26 20.172 20.578 1 70.81 290 VAL B CA 1
ATOM 5181 C C . VAL B 1 290 ? 25.281 19.344 19.516 1 70.81 290 VAL B C 1
ATOM 5183 O O . VAL B 1 290 ? 24.062 19.453 19.344 1 70.81 290 VAL B O 1
ATOM 5186 N N . THR B 1 291 ? 26.031 18.531 18.875 1 71.06 291 THR B N 1
ATOM 5187 C CA . THR B 1 291 ? 25.469 17.688 17.844 1 71.06 291 THR B CA 1
ATOM 5188 C C . THR B 1 291 ? 24.453 16.719 18.422 1 71.06 291 THR B C 1
ATOM 5190 O O . THR B 1 291 ? 23.375 16.516 17.844 1 71.06 291 THR B O 1
ATOM 5193 N N . LYS B 1 292 ? 24.812 16.234 19.531 1 74.31 292 LYS B N 1
ATOM 5194 C CA . LYS B 1 292 ? 23.906 15.305 20.203 1 74.31 292 LYS B CA 1
ATOM 5195 C C . LYS B 1 292 ? 22.625 16 20.656 1 74.31 292 LYS B C 1
ATOM 5197 O O . LYS B 1 292 ? 21.531 15.445 20.547 1 74.31 292 LYS B O 1
ATOM 5202 N N . ARG B 1 293 ? 22.812 17.234 21.156 1 73 293 ARG B N 1
ATOM 5203 C CA . ARG B 1 293 ? 21.672 18.016 21.625 1 73 293 ARG B CA 1
ATOM 5204 C C . ARG B 1 293 ? 20.719 18.359 20.484 1 73 293 ARG B C 1
ATOM 5206 O O . ARG B 1 293 ? 19.516 18.203 20.609 1 73 293 ARG B O 1
ATOM 5213 N N . ILE B 1 294 ? 21.281 18.781 19.438 1 73.69 294 ILE B N 1
ATOM 5214 C CA . ILE B 1 294 ? 20.484 19.156 18.281 1 73.69 294 ILE B CA 1
ATOM 5215 C C . ILE B 1 294 ? 19.766 17.922 17.719 1 73.69 294 ILE B C 1
ATOM 5217 O O . ILE B 1 294 ? 18.578 17.984 17.406 1 73.69 294 ILE B O 1
ATOM 5221 N N . ALA B 1 295 ? 20.5 16.922 17.672 1 76 295 ALA B N 1
ATOM 5222 C CA . ALA B 1 295 ? 19.922 15.664 17.188 1 76 295 ALA B CA 1
ATOM 5223 C C . ALA B 1 295 ? 18.75 15.234 18.078 1 76 295 ALA B C 1
ATOM 5225 O O . ALA B 1 295 ? 17.719 14.766 17.562 1 76 295 ALA B O 1
ATOM 5226 N N . LYS B 1 296 ? 18.922 15.469 19.297 1 77.19 296 LYS B N 1
ATOM 5227 C CA . LYS B 1 296 ? 17.891 15.102 20.266 1 77.19 296 LYS B CA 1
ATOM 5228 C C . LYS B 1 296 ? 16.594 15.867 20 1 77.19 296 LYS B C 1
ATOM 5230 O O . LYS B 1 296 ? 15.508 15.297 20.094 1 77.19 296 LYS B O 1
ATOM 5235 N N . HIS B 1 297 ? 16.75 17.078 19.656 1 80.69 297 HIS B N 1
ATOM 5236 C CA . HIS B 1 297 ? 15.555 17.906 19.531 1 80.69 297 HIS B CA 1
ATOM 5237 C C . HIS B 1 297 ? 14.984 17.844 18.125 1 80.69 297 HIS B C 1
ATOM 5239 O O . HIS B 1 297 ? 13.789 18.109 17.922 1 80.69 297 HIS B O 1
ATOM 5245 N N . ARG B 1 298 ? 15.773 17.359 17.188 1 84 298 ARG B N 1
ATOM 5246 C CA . ARG B 1 298 ? 15.281 17.188 15.82 1 84 298 ARG B CA 1
ATOM 5247 C C . ARG B 1 298 ? 14.328 16 15.734 1 84 298 ARG B C 1
ATOM 5249 O O . ARG B 1 298 ? 13.578 15.875 14.766 1 84 298 ARG B O 1
ATOM 5256 N N . VAL B 1 299 ? 14.336 15.195 16.672 1 83.75 299 VAL B N 1
ATOM 5257 C CA . VAL B 1 299 ? 13.477 14.016 16.734 1 83.75 299 VAL B CA 1
ATOM 5258 C C . VAL B 1 299 ? 12.016 14.438 16.688 1 83.75 299 VAL B C 1
ATOM 5260 O O . VAL B 1 299 ? 11.164 13.727 16.156 1 83.75 299 VAL B O 1
ATOM 5263 N N . HIS B 1 300 ? 11.766 15.68 17.156 1 84.38 300 HIS B N 1
ATOM 5264 C CA . HIS B 1 300 ? 10.391 16.156 17.219 1 84.38 300 HIS B CA 1
ATOM 5265 C C . HIS B 1 300 ? 9.82 16.359 15.812 1 84.38 300 HIS B C 1
ATOM 5267 O O . HIS B 1 300 ? 8.688 15.961 15.547 1 84.38 300 HIS B O 1
ATOM 5273 N N . VAL B 1 301 ? 10.625 16.953 14.984 1 87.94 301 VAL B N 1
ATOM 5274 C CA . VAL B 1 301 ? 10.141 17.172 13.625 1 87.94 301 VAL B CA 1
ATOM 5275 C C . VAL B 1 301 ? 10.078 15.844 12.875 1 87.94 301 VAL B C 1
ATOM 5277 O O . VAL B 1 301 ? 9.164 15.617 12.07 1 87.94 301 VAL B O 1
ATOM 5280 N N . GLU B 1 302 ? 11.039 14.992 13.172 1 87.81 302 GLU B N 1
ATOM 5281 C CA . GLU B 1 302 ? 11.023 13.664 12.555 1 87.81 302 GLU B CA 1
ATOM 5282 C C . GLU B 1 302 ? 9.789 12.883 12.977 1 87.81 302 GLU B C 1
ATOM 5284 O O . GLU B 1 302 ? 9.164 12.203 12.156 1 87.81 302 GLU B O 1
ATOM 5289 N N . ARG B 1 303 ? 9.43 13.016 14.172 1 87.81 303 ARG B N 1
ATOM 5290 C CA . ARG B 1 303 ? 8.234 12.344 14.68 1 87.81 303 ARG B CA 1
ATOM 5291 C C . ARG B 1 303 ? 6.969 12.938 14.062 1 87.81 303 ARG B C 1
ATOM 5293 O O . ARG B 1 303 ? 6.047 12.195 13.703 1 87.81 303 ARG B O 1
ATOM 5300 N N . ALA B 1 304 ? 6.938 14.227 13.992 1 89 304 ALA B N 1
ATOM 5301 C CA . ALA B 1 304 ? 5.789 14.875 13.367 1 89 304 ALA B CA 1
ATOM 5302 C C . ALA B 1 304 ? 5.605 14.406 11.93 1 89 304 ALA B C 1
ATOM 5304 O O . ALA B 1 304 ? 4.5 14.039 11.523 1 89 304 ALA B O 1
ATOM 5305 N N . ILE B 1 305 ? 6.68 14.398 11.203 1 91.62 305 ILE B N 1
ATOM 5306 C CA . ILE B 1 305 ? 6.641 13.945 9.812 1 91.62 305 ILE B CA 1
ATOM 5307 C C . ILE B 1 305 ? 6.223 12.477 9.758 1 91.62 305 ILE B C 1
ATOM 5309 O O . ILE B 1 305 ? 5.438 12.086 8.891 1 91.62 305 ILE B O 1
ATOM 5313 N N . GLY B 1 306 ? 6.746 11.711 10.719 1 90.62 306 GLY B N 1
ATOM 5314 C CA . GLY B 1 306 ? 6.348 10.312 10.82 1 90.62 306 GLY B CA 1
ATOM 5315 C C . GLY B 1 306 ? 4.855 10.133 11.023 1 90.62 306 GLY B C 1
ATOM 5316 O O . GLY B 1 306 ? 4.242 9.242 10.43 1 90.62 306 GLY B O 1
ATOM 5317 N N . LYS B 1 307 ? 4.309 10.969 11.789 1 90.75 307 LYS B N 1
ATOM 5318 C CA . LYS B 1 307 ? 2.875 10.891 12.055 1 90.75 307 LYS B CA 1
ATOM 5319 C C . LYS B 1 307 ? 2.064 11.32 10.836 1 90.75 307 LYS B C 1
ATOM 5321 O O . LYS B 1 307 ? 1.009 10.742 10.555 1 90.75 307 LYS B O 1
ATOM 5326 N N . ILE B 1 308 ? 2.518 12.352 10.188 1 93.62 308 ILE B N 1
ATOM 5327 C CA . ILE B 1 308 ? 1.865 12.789 8.953 1 93.62 308 ILE B CA 1
ATOM 5328 C C . ILE B 1 308 ? 1.827 11.633 7.957 1 93.62 308 ILE B C 1
ATOM 5330 O O . ILE B 1 308 ? 0.797 11.383 7.324 1 93.62 308 ILE B O 1
ATOM 5334 N N . LYS B 1 309 ? 2.863 10.922 7.941 1 92.88 309 LYS B N 1
ATOM 5335 C CA . LYS B 1 309 ? 2.998 9.859 6.949 1 92.88 309 LYS B CA 1
ATOM 5336 C C . LYS B 1 309 ? 2.236 8.609 7.371 1 92.88 309 LYS B C 1
ATOM 5338 O O . LYS B 1 309 ? 2.266 7.594 6.676 1 92.88 309 LYS B O 1
ATOM 5343 N N . LYS B 1 310 ? 1.537 8.703 8.516 1 92.94 310 LYS B N 1
ATOM 5344 C CA . LYS B 1 310 ? 0.567 7.656 8.836 1 92.94 310 LYS B CA 1
ATOM 5345 C C . LYS B 1 310 ? -0.636 7.719 7.902 1 92.94 310 LYS B C 1
ATOM 5347 O O . LYS B 1 310 ? -1.392 6.75 7.789 1 92.94 310 LYS B O 1
ATOM 5352 N N . PHE B 1 311 ? -0.848 8.914 7.41 1 96.44 311 PHE B N 1
ATOM 5353 C CA . PHE B 1 311 ? -1.745 8.992 6.266 1 96.44 311 PHE B CA 1
ATOM 5354 C C . PHE B 1 311 ? -1.084 8.406 5.023 1 96.44 311 PHE B C 1
ATOM 5356 O O . PHE B 1 311 ? -0.257 9.062 4.387 1 96.44 311 PHE B O 1
ATOM 5363 N N . LYS B 1 312 ? -1.531 7.305 4.633 1 94.5 312 LYS B N 1
ATOM 5364 C CA . LYS B 1 312 ? -0.833 6.492 3.641 1 94.5 312 LYS B CA 1
ATOM 5365 C C . LYS B 1 312 ? -0.912 7.129 2.258 1 94.5 312 LYS B C 1
ATOM 5367 O O . LYS B 1 312 ? -0.092 6.836 1.384 1 94.5 312 LYS B O 1
ATOM 5372 N N . MET B 1 313 ? -1.817 8.016 2.043 1 95.19 313 MET B N 1
ATOM 5373 C CA . MET B 1 313 ? -1.938 8.703 0.759 1 95.19 313 MET B CA 1
ATOM 5374 C C . MET B 1 313 ? -0.666 9.477 0.437 1 95.19 313 MET B C 1
ATOM 5376 O O . MET B 1 313 ? -0.323 9.656 -0.733 1 95.19 313 MET B O 1
ATOM 5380 N N . VAL B 1 314 ? 0.086 9.891 1.485 1 95.12 314 VAL B N 1
ATOM 5381 C CA . VAL B 1 314 ? 1.266 10.711 1.231 1 95.12 314 VAL B CA 1
ATOM 5382 C C . VAL B 1 314 ? 2.529 9.906 1.544 1 95.12 314 VAL B C 1
ATOM 5384 O O . VAL B 1 314 ? 3.645 10.406 1.38 1 95.12 314 VAL B O 1
ATOM 5387 N N . SER B 1 315 ? 2.391 8.719 2.025 1 92.06 315 SER B N 1
ATOM 5388 C CA . SER B 1 315 ? 3.566 7.891 2.285 1 92.06 315 SER B CA 1
ATOM 5389 C C . SER B 1 315 ? 3.746 6.832 1.204 1 92.06 315 SER B C 1
ATOM 5391 O O . SER B 1 315 ? 4.867 6.383 0.949 1 92.06 315 SER B O 1
ATOM 5393 N N . ASP B 1 316 ? 2.604 6.457 0.623 1 88.75 316 ASP B N 1
ATOM 5394 C CA . ASP B 1 316 ? 2.676 5.523 -0.497 1 88.75 316 ASP B CA 1
ATOM 5395 C C . ASP B 1 316 ? 3.082 6.238 -1.784 1 88.75 316 ASP B C 1
ATOM 5397 O O . ASP B 1 316 ? 3.197 7.465 -1.809 1 88.75 316 ASP B O 1
ATOM 5401 N N . LYS B 1 317 ? 3.373 5.422 -2.754 1 86.06 317 LYS B N 1
ATOM 5402 C CA . LYS B 1 317 ? 3.676 5.988 -4.066 1 86.06 317 LYS B CA 1
ATOM 5403 C C . LYS B 1 317 ? 2.453 6.68 -4.66 1 86.06 317 LYS B C 1
ATOM 5405 O O . LYS B 1 317 ? 1.411 6.055 -4.859 1 86.06 317 LYS B O 1
ATOM 5410 N N . ILE B 1 318 ? 2.586 7.926 -4.941 1 88.31 318 ILE B N 1
ATOM 5411 C CA . ILE B 1 318 ? 1.465 8.734 -5.414 1 88.31 318 ILE B CA 1
ATOM 5412 C C . ILE B 1 318 ? 1.292 8.547 -6.918 1 88.31 318 ILE B C 1
ATOM 5414 O O . ILE B 1 318 ? 2.236 8.742 -7.688 1 88.31 318 ILE B O 1
ATOM 5418 N N . PRO B 1 319 ? 0.091 8.148 -7.258 1 85.06 319 PRO B N 1
ATOM 5419 C CA . PRO B 1 319 ? -0.151 7.992 -8.695 1 85.06 319 PRO B CA 1
ATOM 5420 C C . PRO B 1 319 ? -0.14 9.32 -9.445 1 85.06 319 PRO B C 1
ATOM 5422 O O . PRO B 1 319 ? -0.441 10.367 -8.859 1 85.06 319 PRO B O 1
ATOM 5425 N N . ASN B 1 320 ? 0.054 9.234 -10.719 1 81.12 320 ASN B N 1
ATOM 5426 C CA . ASN B 1 320 ? 0.131 10.422 -11.578 1 81.12 320 ASN B CA 1
ATOM 5427 C C . ASN B 1 320 ? -1.197 11.172 -11.617 1 81.12 320 ASN B C 1
ATOM 5429 O O . ASN B 1 320 ? -1.218 12.398 -11.727 1 81.12 320 ASN B O 1
ATOM 5433 N N . THR B 1 321 ? -2.254 10.484 -11.398 1 82.12 321 THR B N 1
ATOM 5434 C CA . THR B 1 321 ? -3.592 11.055 -11.508 1 82.12 321 THR B CA 1
ATOM 5435 C C . THR B 1 321 ? -3.857 12.031 -10.359 1 82.12 321 THR B C 1
ATOM 5437 O O . THR B 1 321 ? -4.766 12.859 -10.445 1 82.12 321 THR B O 1
ATOM 5440 N N . ARG B 1 322 ? -3.064 11.875 -9.352 1 87.06 322 ARG B N 1
ATOM 5441 C CA . ARG B 1 322 ? -3.311 12.695 -8.172 1 87.06 322 ARG B CA 1
ATOM 5442 C C . ARG B 1 322 ? -2.35 13.875 -8.109 1 87.06 322 ARG B C 1
ATOM 5444 O O . ARG B 1 322 ? -2.449 14.719 -7.219 1 87.06 322 ARG B O 1
ATOM 5451 N N . LEU B 1 323 ? -1.516 13.984 -9.023 1 84.31 323 LEU B N 1
ATOM 5452 C CA . LEU B 1 323 ? -0.464 14.992 -8.984 1 84.31 323 LEU B CA 1
ATOM 5453 C C . LEU B 1 323 ? -1.043 16.391 -9.195 1 84.31 323 LEU B C 1
ATOM 5455 O O . LEU B 1 323 ? -0.497 17.375 -8.695 1 84.31 323 LEU B O 1
ATOM 5459 N N . GLY B 1 324 ? -2.182 16.516 -9.859 1 85.88 324 GLY B N 1
ATOM 5460 C CA . GLY B 1 324 ? -2.809 17.797 -10.102 1 85.88 324 GLY B CA 1
ATOM 5461 C C . GLY B 1 324 ? -3.258 18.484 -8.828 1 85.88 324 GLY B C 1
ATOM 5462 O O . GLY B 1 324 ? -3.297 19.719 -8.766 1 85.88 324 GLY B O 1
ATOM 5463 N N . ILE B 1 325 ? -3.572 17.672 -7.809 1 92.38 325 ILE B N 1
ATOM 5464 C CA . ILE B 1 325 ? -4.062 18.266 -6.57 1 92.38 325 ILE B CA 1
ATOM 5465 C C . ILE B 1 325 ? -3.182 17.828 -5.402 1 92.38 325 ILE B C 1
ATOM 5467 O O . ILE B 1 325 ? -3.639 17.781 -4.258 1 92.38 325 ILE B O 1
ATOM 5471 N N . ILE B 1 326 ? -1.949 17.516 -5.711 1 92.88 326 ILE B N 1
ATOM 5472 C CA . ILE B 1 326 ? -1.074 16.906 -4.715 1 92.88 326 ILE B CA 1
ATOM 5473 C C . ILE B 1 326 ? -0.77 17.906 -3.609 1 92.88 326 ILE B C 1
ATOM 5475 O O . ILE B 1 326 ? -0.673 17.547 -2.436 1 92.88 326 ILE B O 1
ATOM 5479 N N . ASN B 1 327 ? -0.654 19.188 -3.936 1 94.12 327 ASN B N 1
ATOM 5480 C CA . ASN B 1 327 ? -0.387 20.203 -2.922 1 94.12 327 ASN B CA 1
ATOM 5481 C C . ASN B 1 327 ? -1.565 20.359 -1.965 1 94.12 327 ASN B C 1
ATOM 5483 O O . ASN B 1 327 ? -1.373 20.531 -0.76 1 94.12 327 ASN B O 1
ATOM 5487 N N . HIS B 1 328 ? -2.736 20.312 -2.539 1 96 328 HIS B N 1
ATOM 5488 C CA . HIS B 1 328 ? -3.92 20.375 -1.69 1 96 328 HIS B CA 1
ATOM 5489 C C . HIS B 1 328 ? -3.984 19.172 -0.75 1 96 328 HIS B C 1
ATOM 5491 O O . HIS B 1 328 ? -4.262 19.328 0.442 1 96 328 HIS B O 1
ATOM 5497 N N . 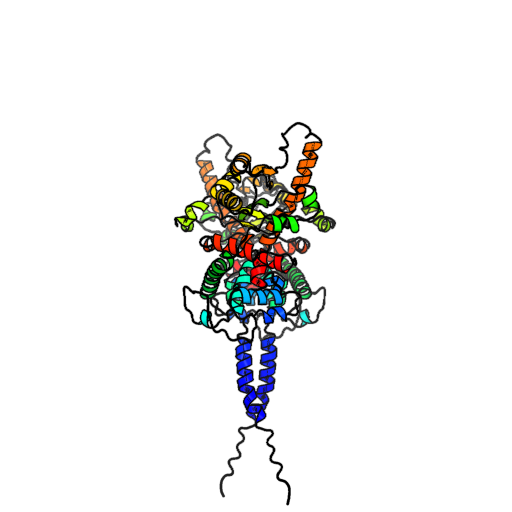ILE B 1 329 ? -3.711 18 -1.295 1 96.69 329 ILE B N 1
ATOM 5498 C CA . ILE B 1 329 ? -3.729 16.781 -0.495 1 96.69 329 ILE B CA 1
ATOM 5499 C C . ILE B 1 329 ? -2.699 16.891 0.628 1 96.69 329 ILE B C 1
ATOM 5501 O O . ILE B 1 329 ? -3.004 16.594 1.787 1 96.69 329 ILE B O 1
ATOM 5505 N N . TRP B 1 330 ? -1.509 17.328 0.233 1 95.69 330 TRP B N 1
ATOM 5506 C CA . TRP B 1 330 ? -0.409 17.453 1.185 1 95.69 330 TRP B CA 1
ATOM 5507 C C . TRP B 1 330 ? -0.782 18.391 2.326 1 95.69 330 TRP B C 1
ATOM 5509 O O . TRP B 1 330 ? -0.657 18.031 3.5 1 95.69 330 TRP B O 1
ATOM 5519 N N . TYR B 1 331 ? -1.313 19.531 2.008 1 94.38 331 TYR B N 1
ATOM 5520 C CA . TYR B 1 331 ? -1.682 20.516 3.012 1 94.38 331 TYR B CA 1
ATOM 5521 C C . TYR B 1 331 ? -2.811 20.016 3.898 1 94.38 331 TYR B C 1
ATOM 5523 O O . TYR B 1 331 ? -2.764 20.156 5.121 1 94.38 331 TYR B O 1
ATOM 5531 N N . VAL B 1 332 ? -3.787 19.391 3.303 1 96 332 VAL B N 1
ATOM 5532 C CA . VAL B 1 332 ? -4.941 18.875 4.031 1 96 332 VAL B CA 1
ATOM 5533 C C . VAL B 1 332 ? -4.492 17.812 5.031 1 96 332 VAL B C 1
ATOM 5535 O O . VAL B 1 332 ? -4.902 17.844 6.191 1 96 332 VAL B O 1
ATOM 5538 N N . VAL B 1 333 ? -3.652 16.891 4.609 1 96.38 333 VAL B N 1
ATOM 5539 C CA . VAL B 1 333 ? -3.189 15.812 5.465 1 96.38 333 VAL B CA 1
ATOM 5540 C C . VAL B 1 333 ? -2.43 16.375 6.66 1 96.38 333 VAL B C 1
ATOM 5542 O O . VAL B 1 333 ? -2.604 15.922 7.793 1 96.38 333 VAL B O 1
ATOM 5545 N N . ILE B 1 334 ? -1.621 17.375 6.43 1 93.69 334 ILE B N 1
ATOM 5546 C CA . ILE B 1 334 ? -0.848 18 7.5 1 93.69 334 ILE B CA 1
ATOM 5547 C C . ILE B 1 334 ? -1.792 18.625 8.523 1 93.69 334 ILE B C 1
ATOM 5549 O O . ILE B 1 334 ? -1.624 18.438 9.727 1 93.69 334 ILE B O 1
ATOM 5553 N N . LEU B 1 335 ? -2.754 19.312 8.023 1 90.62 335 LEU B N 1
ATOM 5554 C CA . LEU B 1 335 ? -3.674 20.016 8.914 1 90.62 335 LEU B CA 1
ATOM 5555 C C . LEU B 1 335 ? -4.562 19.031 9.664 1 90.62 335 LEU B C 1
ATOM 5557 O O . LEU B 1 335 ? -4.891 19.25 10.828 1 90.62 335 LEU B O 1
ATOM 5561 N N . LEU B 1 336 ? -4.984 17.953 8.977 1 92.44 336 LEU B N 1
ATOM 5562 C CA . LEU B 1 336 ? -5.742 16.906 9.648 1 92.44 336 LEU B CA 1
ATOM 5563 C C . LEU B 1 336 ? -4.918 16.281 10.766 1 92.44 336 LEU B C 1
ATOM 5565 O O . LEU B 1 336 ? -5.441 15.992 11.852 1 92.44 336 LEU B O 1
ATOM 5569 N N . HIS B 1 337 ? -3.699 16.031 10.5 1 90 337 HIS B N 1
ATOM 5570 C CA . HIS B 1 337 ? -2.803 15.508 11.523 1 90 337 HIS B CA 1
ATOM 5571 C C . HIS B 1 337 ? -2.73 16.438 12.727 1 90 337 HIS B C 1
ATOM 5573 O O . HIS B 1 337 ? -2.744 15.977 13.875 1 90 337 HIS B O 1
ATOM 5579 N N . ASP B 1 338 ? -2.6 17.719 12.484 1 86 338 ASP B N 1
ATOM 5580 C CA . ASP B 1 338 ? -2.518 18.688 13.562 1 86 338 ASP B CA 1
ATOM 5581 C C . ASP B 1 338 ? -3.795 18.688 14.406 1 86 338 ASP B C 1
ATOM 5583 O O . ASP B 1 338 ? -3.742 18.859 15.625 1 86 338 ASP B O 1
ATOM 5587 N N . ILE B 1 339 ? -4.84 18.5 13.711 1 83.06 339 ILE B N 1
ATOM 5588 C CA . ILE B 1 339 ? -6.121 18.453 14.406 1 83.06 339 ILE B CA 1
ATOM 5589 C C . ILE B 1 339 ? -6.172 17.219 15.305 1 83.06 339 ILE B C 1
ATOM 5591 O O . ILE B 1 339 ? -6.641 17.297 16.438 1 83.06 339 ILE B O 1
ATOM 5595 N N . ILE B 1 340 ? -5.684 16.109 14.828 1 81.31 340 ILE B N 1
ATOM 5596 C CA . ILE B 1 340 ? -5.641 14.875 15.609 1 81.31 340 ILE B CA 1
ATOM 5597 C C . ILE B 1 340 ? -4.766 15.078 16.844 1 81.31 340 ILE B C 1
ATOM 5599 O O . ILE B 1 340 ? -5.145 14.688 17.953 1 81.31 340 ILE B O 1
ATOM 5603 N N . THR B 1 341 ? -3.658 15.672 16.641 1 75.44 341 THR B N 1
ATOM 5604 C CA . THR B 1 341 ? -2.689 15.875 17.719 1 75.44 341 THR B CA 1
ATOM 5605 C C . THR B 1 341 ? -3.205 16.906 18.719 1 75.44 341 THR B C 1
ATOM 5607 O O . THR B 1 341 ? -3.029 16.734 19.938 1 75.44 341 THR B O 1
ATOM 5610 N N . ALA B 1 342 ? -3.736 17.984 18.234 1 67.31 342 ALA B N 1
ATOM 5611 C CA . ALA B 1 342 ? -4.289 19.016 19.109 1 67.31 342 ALA B CA 1
ATOM 5612 C C . ALA B 1 342 ? -5.434 18.469 19.953 1 67.31 342 ALA B C 1
ATOM 5614 O O . ALA B 1 342 ? -5.551 18.797 21.141 1 67.31 342 ALA B O 1
ATOM 5615 N N . LEU B 1 343 ? -6.137 17.703 19.281 1 53.06 343 LEU B N 1
ATOM 5616 C CA . LEU B 1 343 ? -7.285 17.141 19.984 1 53.06 343 LEU B CA 1
ATOM 5617 C C . LEU B 1 343 ? -6.844 16.094 21.016 1 53.06 343 LEU B C 1
ATOM 5619 O O . LEU B 1 343 ? -7.523 15.883 22.016 1 53.06 343 LEU B O 1
ATOM 5623 N N . THR B 1 344 ? -5.727 15.461 20.656 1 53.31 344 THR B N 1
ATOM 5624 C CA . THR B 1 344 ? -5.215 14.461 21.594 1 53.31 344 THR B CA 1
ATOM 5625 C C . THR B 1 344 ? -4.434 15.117 22.719 1 53.31 344 THR B C 1
ATOM 5627 O O . THR B 1 344 ? -4.469 14.641 23.859 1 53.31 344 THR B O 1
ATOM 5630 N N . CYS B 1 345 ? -3.533 16.016 22.266 1 52.09 345 CYS B N 1
ATOM 5631 C CA . CYS B 1 345 ? -2.699 16.656 23.281 1 52.09 345 CYS B CA 1
ATOM 5632 C C . CYS B 1 345 ? -3.311 17.984 23.719 1 52.09 345 CYS B C 1
ATOM 5634 O O . CYS B 1 345 ? -3.846 18.734 22.906 1 52.09 345 CYS B O 1
ATOM 5636 N N . TYR B 1 346 ? -4.402 18 24.625 1 43.06 346 TYR B N 1
ATOM 5637 C CA . TYR B 1 346 ? -4.945 19.219 25.219 1 43.06 346 TYR B CA 1
ATOM 5638 C C . TYR B 1 346 ? -4.109 20.422 24.812 1 43.06 346 TYR B C 1
ATOM 5640 O O . TYR B 1 346 ? -3.984 21.391 25.578 1 43.06 346 TYR B O 1
ATOM 5648 N N . PHE B 1 347 ? -3.373 20.266 23.797 1 46.38 347 PHE B N 1
ATOM 5649 C CA . PHE B 1 347 ? -2.518 21.406 23.516 1 46.38 347 PHE B CA 1
ATOM 5650 C C . PHE B 1 347 ? -3.268 22.469 22.703 1 46.38 347 PHE B C 1
ATOM 5652 O O . PHE B 1 347 ? -4.195 22.141 21.969 1 46.38 347 PHE B O 1
ATOM 5659 N N . TYR B 1 348 ? -3.184 23.781 23.047 1 42.34 348 TYR B N 1
ATOM 5660 C CA . TYR B 1 348 ? -3.658 24.984 22.391 1 42.34 348 TYR B CA 1
ATOM 5661 C C . TYR B 1 348 ? -3.25 24.984 20.922 1 42.34 348 TYR B C 1
ATOM 5663 O O . TYR B 1 348 ? -2.08 25.203 20.594 1 42.34 348 TYR B O 1
ATOM 5671 N N . SER B 1 349 ? -3.576 24.078 20.188 1 50.41 349 SER B N 1
ATOM 5672 C CA . SER B 1 349 ? -3.377 24.375 18.781 1 50.41 349 SER B CA 1
ATOM 5673 C C . SER B 1 349 ? -4.191 25.594 18.344 1 50.41 349 SER B C 1
ATOM 5675 O O . SER B 1 349 ? -5.238 25.891 18.938 1 50.41 349 SER B O 1
ATOM 5677 N N . PRO B 1 350 ? -3.596 26.578 17.797 1 47.16 350 PRO B N 1
ATOM 5678 C CA . PRO B 1 350 ? -4.387 27.703 17.297 1 47.16 350 PRO B CA 1
ATOM 5679 C C . PRO B 1 350 ? -5.727 27.266 16.703 1 47.16 350 PRO B C 1
ATOM 5681 O O . PRO B 1 350 ? -6.641 28.094 16.547 1 47.16 350 PRO B O 1
ATOM 5684 N N . LEU B 1 351 ? -5.742 26.078 16.281 1 49.66 351 LEU B N 1
ATOM 5685 C CA . LEU B 1 351 ? -7.02 25.594 15.773 1 49.66 351 LEU B CA 1
ATOM 5686 C C . LEU B 1 351 ? -8.07 25.547 16.875 1 49.66 351 LEU B C 1
ATOM 5688 O O . LEU B 1 351 ? -9.266 25.453 16.594 1 49.66 351 LEU B O 1
ATOM 5692 N N . TRP B 1 352 ? -7.656 25.484 18.094 1 47.56 352 TRP B N 1
ATOM 5693 C CA . TRP B 1 352 ? -8.617 25.391 19.188 1 47.56 352 TRP B CA 1
ATOM 5694 C C . TRP B 1 352 ? -9.438 26.672 19.297 1 47.56 352 TRP B C 1
ATOM 5696 O O . TRP B 1 352 ? -10.602 26.641 19.703 1 47.56 352 TRP B O 1
ATOM 5706 N N . GLY B 1 353 ? -8.688 27.656 19.094 1 44.69 353 GLY B N 1
ATOM 5707 C CA . GLY B 1 353 ? -9.57 28.812 19.203 1 44.69 353 GLY B CA 1
ATOM 5708 C C . GLY B 1 353 ? -10.812 28.688 18.344 1 44.69 353 GLY B C 1
ATOM 5709 O O . GLY B 1 353 ? -11.891 29.141 18.719 1 44.69 353 GLY B O 1
ATOM 5710 N N . ILE B 1 354 ? -10.562 28.031 17.375 1 43.84 354 ILE B N 1
ATOM 5711 C CA . ILE B 1 354 ? -11.711 27.906 16.484 1 43.84 354 ILE B CA 1
ATOM 5712 C C . ILE B 1 354 ? -12.625 26.781 16.984 1 43.84 354 ILE B C 1
ATOM 5714 O O . ILE B 1 354 ? -13.852 26.906 16.922 1 43.84 354 ILE B O 1
ATOM 5718 N N . LEU B 1 355 ? -12.023 25.719 17.484 1 44.41 355 LEU B N 1
ATOM 5719 C CA . LEU B 1 355 ? -12.836 24.578 17.906 1 44.41 355 LEU B CA 1
ATOM 5720 C C . LEU B 1 355 ? -13.539 24.875 19.219 1 44.41 355 LEU B C 1
ATOM 5722 O O . LEU B 1 355 ? -14.531 24.234 19.562 1 44.41 355 LEU B O 1
ATOM 5726 N N . SER B 1 356 ? -12.961 25.641 20.062 1 39.72 356 SER B N 1
ATOM 5727 C CA . SER B 1 356 ? -13.578 26.047 21.328 1 39.72 356 SER B CA 1
ATOM 5728 C C . SER B 1 356 ? -14.555 27.203 21.125 1 39.72 356 SER B C 1
ATOM 5730 O O . SER B 1 356 ? -15.227 27.625 22.062 1 39.72 356 SER B O 1
ATOM 5732 N N . ALA B 1 357 ? -14.594 27.75 20.016 1 36.81 357 ALA B N 1
ATOM 5733 C CA . ALA B 1 357 ? -15.578 28.812 19.859 1 36.81 357 ALA B CA 1
ATOM 5734 C C . ALA B 1 357 ? -16.922 28.266 19.359 1 36.81 357 ALA B C 1
ATOM 5736 O O . ALA B 1 357 ? -16.953 27.328 18.547 1 36.81 357 ALA B O 1
#

Sequence (714 aa):
MLFGQTLHGTTSCFCSVPWLKAQISTLKKKTLTPELLESSEIPKMLEYSTGFTYDRFNQLCTIFGIPNDPHTTQINVPLNYKRNDWQVAEMPLRSQLLFVLMKLRNNEDLKNLAFRFNITTQTASTIFNSWIHYMFDVLGELPIWPHRDVIAQNMPETYKADYPSTFAILDCTELKIERPTSLVLQSQSFSNYKSTNTLKSLVACDPRGAVIFSSALFTGSMSDKEIVRQCGIIPLLEQLIESGYLQRGDGIMADKGFLIEEEMRAVGLQLNLPPFSRFKRQMPAGDVLVTKRIAKHRVHVERAIGKIKKFKMVSDKIPNTRLGIINHIWYVVILLHDIITALTCYFYSPLWGILSAMLFGQTLHGTTSCFCSVPWLKAQISTLKKKTLTPELLESSEIPKMLEYSTGFTYDRFNQLCTIFGIPNDPHTTQINVPLNYKRNDWQVAEMPLRSQLLFVLMKLRNNEDLKNLAFRFNITTQTASTIFNSWIHYMFDVLGELPIWPHRDVIAQNMPETYKADYPSTFAILDCTELKIERPTSLVLQSQSFSNYKSTNTLKSLVACDPRGAVIFSSALFTGSMSDKEIVRQCGIIPLLEQLIESGYLQRGDGIMADKGFLIEEEMRAVGLQLNLPPFSRFKRQMPAGDVLVTKRIAKHRVHVERAIGKIKKFKMVSDKIPNTRLGIINHIWYVVILLHDIITALTCYFYSPLWGILSA

pLDDT: mean 81.01, std 18.82, range [23.55, 98.25]

Nearest PDB structures (foldseek):
  5aup-assembly1_I  TM=4.561E-01  e=3.025E+00  Thermococcus kodakarensis KOD1
  1z05-assembly1_A-2  TM=2.283E-01  e=7.128E-01  Vibrio cholerae O1 biovar El Tor str. N16961
  5dy0-assembly2_D  TM=2.262E-01  e=4.898E+00  Corynebacterium glutamicum
  4w9n-assembly3_A  TM=2.242E-01  e=6.402E+00  Homo sapiens
  5aup-assembly1_I  TM=4.559E-01  e=3.058E+00  Thermococcus kodakarensis KOD1

Solvent-accessible surface area (backbone atoms only — not comparable to full-atom values): 39221 Å² total; per-residue (Å²): 137,85,84,81,82,74,84,73,76,71,67,72,56,65,69,44,43,63,51,31,49,49,44,30,55,46,30,69,58,58,48,64,40,67,64,58,34,62,69,40,90,52,82,64,40,35,27,70,40,44,67,35,49,73,68,54,44,27,51,48,24,50,75,70,65,43,56,58,45,93,81,51,80,79,85,68,77,90,66,69,62,93,66,90,44,71,66,64,73,67,48,52,67,63,38,50,51,49,51,42,33,28,32,40,25,62,42,50,54,58,62,61,50,9,59,49,52,70,47,47,54,67,56,43,50,45,51,42,54,28,47,45,53,46,46,31,59,62,56,63,69,52,71,50,67,70,42,46,68,60,51,58,74,61,39,43,67,74,49,40,74,76,40,66,56,44,61,36,34,45,46,74,49,74,32,40,36,46,73,61,51,77,73,63,38,65,44,76,88,38,48,72,44,53,88,37,57,32,31,26,28,48,35,28,13,32,76,76,28,47,68,37,43,70,40,63,70,39,47,43,86,60,51,61,39,58,44,50,73,65,54,50,55,58,66,49,50,43,48,31,39,74,71,61,33,38,54,79,64,33,27,35,32,40,58,64,77,34,76,50,57,67,63,32,47,75,66,36,32,34,71,48,54,36,59,80,77,62,89,87,63,80,64,53,70,66,43,50,51,45,31,51,51,44,53,60,59,49,47,36,46,52,47,36,52,53,56,44,40,58,27,28,47,58,55,38,72,31,54,72,87,48,56,87,50,38,55,44,50,53,52,39,49,49,51,51,45,43,49,50,46,28,69,66,46,85,46,84,35,69,60,38,65,58,69,77,95,138,85,83,79,80,75,84,72,76,70,67,70,56,66,67,45,43,64,50,31,50,49,43,28,55,45,30,70,58,58,46,64,39,67,66,58,35,62,69,41,90,52,81,64,39,36,28,68,40,43,68,33,48,73,68,53,44,27,51,49,24,50,73,69,65,41,57,58,44,92,84,52,79,83,83,67,78,89,67,67,61,93,66,89,45,70,66,64,72,66,48,52,67,61,38,51,52,48,51,43,33,27,31,40,26,62,42,52,55,57,61,60,50,10,59,48,52,69,47,47,54,65,55,42,50,46,52,42,54,30,46,44,52,46,46,32,59,61,57,64,68,52,72,51,69,71,42,48,67,59,50,59,72,60,39,44,67,75,50,40,72,76,41,65,55,42,59,35,35,45,47,73,49,73,32,40,36,46,74,63,51,78,72,63,38,64,43,76,89,37,48,71,44,55,89,38,55,32,30,26,29,48,36,30,13,32,76,76,28,48,68,36,43,70,40,62,70,40,47,43,85,60,50,60,39,56,45,50,72,65,56,50,55,58,66,48,52,43,49,31,39,74,72,59,34,38,54,79,64,33,26,34,33,40,57,65,78,34,76,49,58,67,64,33,48,73,68,37,34,35,68,49,53,36,58,80,76,62,89,86,62,81,64,54,70,66,43,50,51,44,29,50,52,46,54,60,58,48,47,35,45,52,48,36,52,53,55,43,41,57,26,28,48,58,55,38,72,30,53,72,87,47,56,87,51,39,54,45,48,53,53,38,47,49,51,51,45,43,49,49,46,27,70,67,44,88,48,85,34,70,60,36,63,58,68,75,96

Secondary structure (DSSP, 8-state):
--------TTGGGTTHHHHHHHHHHHHHT----HHHHHT-SSTTHHHHHHS--HHHHHHHHHHTTS-SSTTS---------SS--HHHHHS-HHHHHHHHHHHHHH---HHHHHHHTT--HHHHHHHHHHHHHHHHHHHTTS--S--HHHHHHHS-HHHHHH-TTEEEEEEEEEEEB----TTGGGSGGGGGGTT-SEEEEEEEE-TTS-EEEEPPPEETTS-HHHHHHHSSHHHHHHHHHHTTSS-TT-EEE--GGG--HHHHHHHT-EEE-PPP--SSS---HHHHHHHHHHHHHHHHHHHHHHHHTTSHHHHSPBPGGGGGGHHHHHHHHHHHHHHHHHHHTT---HHHHHH--/--------TTGGGTTHHHHHHHHHHHHHT----HHHHHT-SSTTHHHHHHSS-HHHHHHHHHHTTS-SSTTS---------SS--HHHHHS-HHHHHHHHHHHHHH---HHHHHHHTT--HHHHHHHHHHHHHHHHHHHTTS--S--HHHHHHHS-HHHHHH-TTEEEEEEEEEEEBPPPPTTGGGSGGGGGGTT-SEEEEEEEE-TTS-EEEEPPPEETTS-HHHHHHHSSHHHHHHHHHHTTSS-TT-EEE--GGG--HHHHHHHT-EEE-PPP--SSS---HHHHHHHHHHHHHHHHHHHHHHHHTTSHHHHSPBPGGGGGGHHHHHHHHHHHHHHHHHHHTT---HHHHHH--

Organism: Gadus morhua (NCBI:txid8049)

Radius of gyration: 31.58 Å; Cα contacts (8 Å, |Δi|>4): 1009; chains: 2; bounding box: 119×82×64 Å